Protein 9G12 (pdb70)

InterPro domains:
  IPR007712 Toxin-antitoxin system, RelE/ParE toxin family [PF05016] (9-88)
  IPR035093 Toxin-antitoxin system, RelE/ParE toxin domain superfamily [G3DSA:3.30.2310.20] (1-90)
  IPR035093 Toxin-antitoxin system, RelE/ParE toxin domain superfamily [SSF143011] (7-86)

Structure (mmCIF, N/CA/C/O backbone):
data_9G12
#
_entry.id   9G12
#
_cell.length_a   88.989
_cell.length_b   98.541
_cell.length_c   97.345
_cell.angle_alpha   90.000
_cell.angle_beta   90.000
_cell.angle_gamma   90.000
#
_symmetry.space_group_name_H-M   'I 21 21 21'
#
loop_
_entity.id
_entity.type
_entity.pdbx_description
1 polymer 'Toxin RelE'
2 polymer 'Antitoxin RelB'
3 non-polymer 'CHLORIDE ION'
4 water water
#
loop_
_atom_site.group_PDB
_atom_site.id
_atom_site.type_symbol
_atom_site.label_atom_id
_atom_site.label_alt_id
_atom_site.label_comp_id
_atom_site.label_asym_id
_atom_site.label_entity_id
_atom_site.label_seq_id
_atom_site.pdbx_PDB_ins_code
_atom_site.Cartn_x
_atom_site.Cartn_y
_atom_site.Cartn_z
_atom_site.occupancy
_atom_site.B_iso_or_equiv
_atom_site.auth_seq_id
_atom_site.auth_comp_id
_atom_site.auth_asym_id
_atom_site.auth_atom_id
_atom_site.pdbx_PDB_model_num
ATOM 1 N N . SER A 1 2 ? -28.24600 16.03100 -39.28100 1.000 123.90000 2 SER A N 1
ATOM 2 C CA . SER A 1 2 ? -29.29800 15.02400 -39.21500 1.000 118.80000 2 SER A CA 1
ATOM 3 C C . SER A 1 2 ? -29.94300 14.81900 -40.58200 1.000 127.76000 2 SER A C 1
ATOM 4 O O . SER A 1 2 ? -30.58300 15.72700 -41.11600 1.000 136.24000 2 SER A O 1
ATOM 7 N N . ASP A 1 3 ? -29.76000 13.62400 -41.14300 1.000 130.79000 3 ASP A N 1
ATOM 8 C CA . ASP A 1 3 ? -30.42600 13.20700 -42.37200 1.000 124.33000 3 ASP A CA 1
ATOM 9 C C . ASP A 1 3 ? -30.49500 11.68500 -42.38700 1.000 115.55409 3 ASP A C 1
ATOM 10 O O . ASP A 1 3 ? -29.67100 11.01500 -41.75700 1.000 112.17845 3 ASP A O 1
ATOM 15 N N . ASP A 1 4 ? -31.51600 11.15800 -43.08400 1.000 106.59018 4 ASP A N 1
ATOM 16 C CA . ASP A 1 4 ? -31.63900 9.74200 -43.45500 1.000 106.07227 4 ASP A CA 1
ATOM 17 C C . ASP A 1 4 ? -31.99300 8.80900 -42.29200 1.000 103.15148 4 ASP A C 1
ATOM 18 O O . ASP A 1 4 ? -32.96600 8.04700 -42.36400 1.000 94.43375 4 ASP A O 1
ATOM 23 N N . HIS A 1 5 ? -31.17200 8.81800 -41.24600 1.000 104.71429 5 HIS A N 1
ATOM 24 C CA . HIS A 1 5 ? -31.54400 8.33300 -39.91800 1.000 99.12701 5 HIS A CA 1
ATOM 25 C C . HIS A 1 5 ? -31.25400 9.48400 -38.96600 1.000 99.76521 5 HIS A C 1
ATOM 26 O O . HIS A 1 5 ? -30.23200 9.47600 -38.26900 1.000 95.91289 5 HIS A O 1
ATOM 33 N N . PRO A 1 6 ? -32.11700 10.50100 -38.92700 1.000 104.77936 6 PRO A N 1
ATOM 34 C CA . PRO A 1 6 ? -31.80400 11.69000 -38.12500 1.000 102.61550 6 PRO A CA 1
ATOM 35 C C . PRO A 1 6 ? -31.85600 11.37900 -36.64200 1.000 95.53798 6 PRO A C 1
ATOM 36 O O . PRO A 1 6 ? -32.73100 10.64700 -36.16900 1.000 92.70887 6 PRO A O 1
ATOM 40 N N . TYR A 1 7 ? -30.91100 11.95100 -35.90500 1.000 95.35781 7 TYR A N 1
ATOM 41 C CA . TYR A 1 7 ? -30.87200 11.74100 -34.46800 1.000 85.79325 7 TYR A CA 1
ATOM 42 C C . TYR A 1 7 ? -31.79800 12.72400 -33.76700 1.000 83.86177 7 TYR A C 1
ATOM 43 O O . TYR A 1 7 ? -32.17800 13.76600 -34.30800 1.000 86.15341 7 TYR A O 1
ATOM 52 N N . HIS A 1 8 ? -32.18400 12.36400 -32.55500 1.000 77.43844 8 HIS A N 1
ATOM 53 C CA . HIS A 1 8 ? -32.98500 13.23500 -31.72200 1.000 75.25456 8 HIS A CA 1
ATOM 54 C C . HIS A 1 8 ? -32.38600 13.25700 -30.32800 1.000 73.92524 8 HIS A C 1
ATOM 55 O O . HIS A 1 8 ? -31.59200 12.38700 -29.95500 1.000 76.09438 8 HIS A O 1
ATOM 62 N N . VAL A 1 9 ? -32.78200 14.27700 -29.57400 1.000 68.83234 9 VAL A N 1
ATOM 63 C CA . VAL A 1 9 ? -32.34900 14.47700 -28.19900 1.000 65.52577 9 VAL A CA 1
ATOM 64 C C . VAL A 1 9 ? -33.20600 13.61000 -27.29300 1.000 68.67030 9 VAL A C 1
ATOM 65 O O . VAL A 1 9 ? -34.40200 13.41500 -27.53700 1.000 69.48660 9 VAL A O 1
ATOM 69 N N . ALA A 1 10 ? -32.59800 13.08600 -26.24000 1.000 65.63574 10 ALA A N 1
ATOM 70 C CA . ALA A 1 10 ? -33.34900 12.42900 -25.18400 1.000 67.01611 10 ALA A CA 1
ATOM 71 C C . ALA A 1 10 ? -32.73100 12.88200 -23.87600 1.000 59.92154 10 ALA A C 1
ATOM 72 O O . ALA A 1 10 ? -31.55000 12.62600 -23.62600 1.000 65.80185 10 ALA A O 1
ATOM 74 N N . ILE A 1 11 ? -33.50800 13.58900 -23.07200 1.000 58.66248 11 ILE A N 1
ATOM 75 C CA . ILE A 1 11 ? -33.00800 14.26400 -21.88600 1.000 62.54626 11 ILE A CA 1
ATOM 76 C C . ILE A 1 11 ? -33.41700 13.44500 -20.67100 1.000 58.73925 11 ILE A C 1
ATOM 77 O O . ILE A 1 11 ? -34.60700 13.35100 -20.35800 1.000 59.20221 11 ILE A O 1
ATOM 82 N N . THR A 1 12 ? -32.44700 12.87300 -19.96300 1.000 59.83061 12 THR A N 1
ATOM 83 C CA . THR A 1 12 ? -32.77800 12.12400 -18.75600 1.000 61.72997 12 THR A CA 1
ATOM 84 C C . THR A 1 12 ? -33.45000 13.03400 -17.72800 1.000 61.34048 12 THR A C 1
ATOM 85 O O . THR A 1 12 ? -33.29600 14.25900 -17.73800 1.000 60.33728 12 THR A O 1
ATOM 89 N N . ALA A 1 13 ? -34.21900 12.40900 -16.83900 1.000 62.35996 13 ALA A N 1
ATOM 90 C CA . ALA A 1 13 ? -34.70600 13.10500 -15.65300 1.000 57.10353 13 ALA A CA 1
ATOM 91 C C . ALA A 1 13 ? -33.58100 13.84500 -14.95000 1.000 63.72640 13 ALA A C 1
ATOM 92 O O . ALA A 1 13 ? -33.75600 14.98700 -14.49600 1.000 62.22096 13 ALA A O 1
ATOM 94 N N . THR A 1 14 ? -32.42100 13.19300 -14.83300 1.000 62.37738 14 THR A N 1
ATOM 95 C CA . THR A 1 14 ? -31.28500 13.77200 -14.13000 1.000 59.03955 14 THR A CA 1
ATOM 96 C C . THR A 1 14 ? -30.88400 15.11600 -14.72900 1.000 57.93114 14 THR A C 1
ATOM 97 O O . THR A 1 14 ? -30.69900 16.10500 -14.00600 1.000 61.39028 14 THR A O 1
ATOM 101 N N . ALA A 1 15 ? -30.74600 15.16300 -16.06100 1.000 57.65400 15 ALA A N 1
ATOM 102 C CA . ALA A 1 15 ? -30.31600 16.38200 -16.73900 1.000 61.71715 15 ALA A CA 1
ATOM 103 C C . ALA A 1 15 ? -31.39300 17.46600 -16.70900 1.000 59.71823 15 ALA A C 1
ATOM 104 O O . ALA A 1 15 ? -31.06700 18.65300 -16.63600 1.000 62.68302 15 ALA A O 1
ATOM 106 N N . ALA A 1 16 ? -32.67600 17.09800 -16.76300 1.000 63.40685 16 ALA A N 1
ATOM 107 C CA . ALA A 1 16 ? -33.71300 18.11200 -16.56700 1.000 62.47195 16 ALA A CA 1
ATOM 108 C C . ALA A 1 16 ? -33.62000 18.70300 -15.17100 1.000 63.71950 16 ALA A C 1
ATOM 109 O O . ALA A 1 16 ? -33.71500 19.92500 -14.99300 1.000 66.35694 16 ALA A O 1
ATOM 111 N N . ARG A 1 17 ? -33.43700 17.84600 -14.16300 1.000 61.59761 17 ARG A N 1
ATOM 112 C CA . ARG A 1 17 ? -33.21700 18.35600 -12.82000 1.000 62.76973 17 ARG A CA 1
ATOM 113 C C . ARG A 1 17 ? -32.00000 19.27400 -12.79400 1.000 64.24275 17 ARG A C 1
ATOM 114 O O . ARG A 1 17 ? -32.04200 20.35100 -12.19200 1.000 65.03231 17 ARG A O 1
ATOM 122 N N . ASP A 1 18 ? -30.92900 18.91200 -13.50700 1.000 60.38152 18 ASP A N 1
ATOM 123 C CA . ASP A 1 18 ? -29.78200 19.81800 -13.57500 1.000 63.05287 18 ASP A CA 1
ATOM 124 C C . ASP A 1 18 ? -30.19500 21.16100 -14.15900 1.000 66.40178 18 ASP A C 1
ATOM 125 O O . ASP A 1 18 ? -29.93200 22.21100 -13.56700 1.000 68.42627 18 ASP A O 1
ATOM 130 N N . LEU A 1 19 ? -30.86600 21.13700 -15.31800 1.000 59.82854 19 LEU A N 1
ATOM 131 C CA . LEU A 1 19 ? -31.28700 22.36600 -15.98000 1.000 69.46259 19 LEU A CA 1
ATOM 132 C C . LEU A 1 19 ? -32.11400 23.23600 -15.04700 1.000 72.65083 19 LEU A C 1
ATOM 133 O O . LEU A 1 19 ? -31.97500 24.46800 -15.03900 1.000 70.39991 19 LEU A O 1
ATOM 138 N N . GLN A 1 20 ? -32.97900 22.60200 -14.25200 1.000 64.81175 20 GLN A N 1
ATOM 139 C CA . GLN A 1 20 ? -33.81000 23.31400 -13.28600 1.000 64.93052 20 GLN A CA 1
ATOM 140 C C . GLN A 1 20 ? -32.96500 23.92100 -12.17700 1.000 72.09143 20 GLN A C 1
ATOM 141 O O . GLN A 1 20 ? -33.28800 24.98900 -11.65900 1.000 70.22137 20 GLN A O 1
ATOM 147 N N . ARG A 1 21 ? -31.86700 23.26800 -11.82400 1.000 70.98184 21 ARG A N 1
ATOM 148 C CA . ARG A 1 21 ? -31.01800 23.73900 -10.74600 1.000 70.12923 21 ARG A CA 1
ATOM 149 C C . ARG A 1 21 ? -30.12600 24.90100 -11.17400 1.000 76.24191 21 ARG A C 1
ATOM 150 O O . ARG A 1 21 ? -29.62800 25.62900 -10.30900 1.000 79.23070 21 ARG A O 1
ATOM 158 N N . LEU A 1 22 ? -29.94200 25.11200 -12.48200 1.000 74.26477 22 LEU A N 1
ATOM 159 C CA . LEU A 1 22 ? -29.08900 26.18300 -12.98900 1.000 78.64674 22 LEU A CA 1
ATOM 160 C C . LEU A 1 22 ? -29.81500 27.53400 -13.00900 1.000 79.96534 22 LEU A C 1
ATOM 161 O O . LEU A 1 22 ? -31.04900 27.59500 -12.97500 1.000 81.16665 22 LEU A O 1
ATOM 166 N N . PRO A 1 23 ? -29.07100 28.63900 -13.07700 1.000 73.75332 23 PRO A N 1
ATOM 167 C CA . PRO A 1 23 ? -29.72200 29.92500 -13.32300 1.000 75.02423 23 PRO A CA 1
ATOM 168 C C . PRO A 1 23 ? -30.38100 29.88600 -14.68400 1.000 78.77632 23 PRO A C 1
ATOM 169 O O . PRO A 1 23 ? -29.82200 29.34000 -15.63400 1.000 84.72344 23 PRO A O 1
ATOM 173 N N . GLU A 1 24 ? -31.58300 30.46100 -14.76700 1.000 81.24297 24 GLU A N 1
ATOM 174 C CA . GLU A 1 24 ? -32.37600 30.38600 -15.99200 1.000 85.41668 24 GLU A CA 1
ATOM 175 C C . GLU A 1 24 ? -31.54900 30.75100 -17.22000 1.000 89.49549 24 GLU A C 1
ATOM 176 O O . GLU A 1 24 ? -31.66400 30.10400 -18.27100 1.000 86.63765 24 GLU A O 1
ATOM 182 N N . LYS A 1 25 ? -30.68400 31.76100 -17.09400 1.000 88.35387 25 LYS A N 1
ATOM 183 C CA . LYS A 1 25 ? -29.84100 32.18300 -18.21100 1.000 88.07658 25 LYS A CA 1
ATOM 184 C C . LYS A 1 25 ? -28.98600 31.03100 -18.72400 1.000 85.87404 25 LYS A C 1
ATOM 185 O O . LYS A 1 25 ? -29.05900 30.65300 -19.90200 1.000 85.63573 25 LYS A O 1
ATOM 191 N N . ILE A 1 26 ? -28.15400 30.46900 -17.84400 1.000 82.18271 26 ILE A N 1
ATOM 192 C CA . ILE A 1 26 ? -27.27900 29.36200 -18.22900 1.000 85.51245 26 ILE A CA 1
ATOM 193 C C . ILE A 1 26 ? -28.08200 28.19900 -18.81100 1.000 79.58626 26 ILE A C 1
ATOM 194 O O . ILE A 1 26 ? -27.68700 27.58600 -19.81500 1.000 72.93834 26 ILE A O 1
ATOM 199 N N . ALA A 1 27 ? -29.22100 27.88200 -18.19900 1.000 74.02664 27 ALA A N 1
ATOM 200 C CA . ALA A 1 27 ? -30.03700 26.78000 -18.68900 1.000 77.98976 27 ALA A CA 1
ATOM 201 C C . ALA A 1 27 ? -30.48400 27.02000 -20.12800 1.000 79.33556 27 ALA A C 1
ATOM 202 O O . ALA A 1 27 ? -30.48500 26.09800 -20.95500 1.000 79.81327 27 ALA A O 1
ATOM 204 N N . ALA A 1 28 ? -30.84600 28.25500 -20.45100 1.000 81.17346 28 ALA A N 1
ATOM 205 C CA . ALA A 1 28 ? -31.37400 28.54600 -21.78100 1.000 83.93218 28 ALA A CA 1
ATOM 206 C C . ALA A 1 28 ? -30.33100 28.27400 -22.85700 1.000 79.49365 28 ALA A C 1
ATOM 207 O O . ALA A 1 28 ? -30.60400 27.56000 -23.83400 1.000 78.66616 28 ALA A O 1
ATOM 209 N N . ALA A 1 29 ? -29.12200 28.82300 -22.68400 1.000 79.80278 29 ALA A N 1
ATOM 210 C CA . ALA A 1 29 ? -28.06200 28.62200 -23.67500 1.000 82.26385 29 ALA A CA 1
ATOM 211 C C . ALA A 1 29 ? -27.71100 27.14700 -23.83600 1.000 81.15240 29 ALA A C 1
ATOM 212 O O . ALA A 1 29 ? -27.49300 26.66800 -24.95800 1.000 81.02593 29 ALA A O 1
ATOM 214 N N . CYS A 1 30 ? -27.61300 26.42000 -22.72400 1.000 81.48393 30 CYS A N 1
ATOM 215 C CA . CYS A 1 30 ? -27.36100 24.98700 -22.80800 1.000 74.29738 30 CYS A CA 1
ATOM 216 C C . CYS A 1 30 ? -28.40700 24.30900 -23.68800 1.000 67.32690 30 CYS A C 1
ATOM 217 O O . CYS A 1 30 ? -28.06200 23.62800 -24.65800 1.000 66.79527 30 CYS A O 1
ATOM 220 N N . VAL A 1 31 ? -29.69600 24.54100 -23.40500 1.000 74.66307 31 VAL A N 1
ATOM 221 C CA . VAL A 1 31 ? -30.75900 23.95800 -24.22900 1.000 74.32135 31 VAL A CA 1
ATOM 222 C C . VAL A 1 31 ? -30.59500 24.35900 -25.69400 1.000 74.53356 31 VAL A C 1
ATOM 223 O O . VAL A 1 31 ? -30.75700 23.53100 -26.59900 1.000 75.82611 31 VAL A O 1
ATOM 227 N N . GLU A 1 32 ? -30.28700 25.63300 -25.95700 1.000 77.10548 32 GLU A N 1
ATOM 228 C CA . GLU A 1 32 ? -30.03600 26.04200 -27.33700 1.000 80.92666 32 GLU A CA 1
ATOM 229 C C . GLU A 1 32 ? -28.87300 25.26300 -27.92800 1.000 72.33242 32 GLU A C 1
ATOM 230 O O . GLU A 1 32 ? -28.94600 24.78000 -29.06500 1.000 76.78567 32 GLU A O 1
ATOM 236 N N . PHE A 1 33 ? -27.79000 25.13000 -27.16300 1.000 67.94178 33 PHE A N 1
ATOM 237 C CA . PHE A 1 33 ? -26.64400 24.38000 -27.64300 1.000 69.03801 33 PHE A CA 1
ATOM 238 C C . PHE A 1 33 ? -27.00100 22.91900 -27.87600 1.000 76.72980 33 PHE A C 1
ATOM 239 O O . PHE A 1 33 ? -26.58900 22.32100 -28.87800 1.000 74.97814 33 PHE A O 1
ATOM 247 N N . VAL A 1 34 ? -27.77600 22.32900 -26.96900 1.000 73.44326 34 VAL A N 1
ATOM 248 C CA . VAL A 1 34 ? -27.98200 20.88700 -27.01900 1.000 72.53519 34 VAL A CA 1
ATOM 249 C C . VAL A 1 34 ? -28.79700 20.50200 -28.24500 1.000 73.87339 34 VAL A C 1
ATOM 250 O O . VAL A 1 34 ? -28.46500 19.53700 -28.93800 1.000 70.72434 34 VAL A O 1
ATOM 254 N N . PHE A 1 35 ? -29.85600 21.26400 -28.54900 1.000 79.03865 35 PHE A N 1
ATOM 255 C CA . PHE A 1 35 ? -30.76100 20.93800 -29.65000 1.000 78.02527 35 PHE A CA 1
ATOM 256 C C . PHE A 1 35 ? -30.27700 21.41600 -31.01500 1.000 80.91588 35 PHE A C 1
ATOM 257 O O . PHE A 1 35 ? -30.84100 21.00100 -32.03200 1.000 83.03045 35 PHE A O 1
ATOM 265 N N . GLY A 1 36 ? -29.28300 22.29400 -31.07800 1.000 80.18927 36 GLY A N 1
ATOM 266 C CA . GLY A 1 36 ? -28.83100 22.78600 -32.35400 1.000 78.95994 36 GLY A CA 1
ATOM 267 C C . GLY A 1 36 ? -27.46200 22.25600 -32.69700 1.000 76.52737 36 GLY A C 1
ATOM 268 O O . GLY A 1 36 ? -27.30300 21.20200 -33.32200 1.000 84.69987 36 GLY A O 1
ATOM 269 N N . PRO A 1 37 ? -26.43900 23.00400 -32.29900 1.000 73.32471 37 PRO A N 1
ATOM 270 C CA . PRO A 1 37 ? -25.05800 22.54000 -32.50900 1.000 73.85170 37 PRO A CA 1
ATOM 271 C C . PRO A 1 37 ? -24.81200 21.09000 -32.09200 1.000 79.89914 37 PRO A C 1
ATOM 272 O O . PRO A 1 37 ? -24.30700 20.28700 -32.89000 1.000 80.69133 37 PRO A O 1
ATOM 276 N N . LEU A 1 38 ? -25.16700 20.73100 -30.85700 1.000 77.84919 38 LEU A N 1
ATOM 277 C CA . LEU A 1 38 ? -24.84200 19.40000 -30.35200 1.000 75.91236 38 LEU A CA 1
ATOM 278 C C . LEU A 1 38 ? -25.57900 18.31400 -31.12700 1.000 74.90513 38 LEU A C 1
ATOM 279 O O . LEU A 1 38 ? -24.96900 17.32400 -31.54600 1.000 70.95550 38 LEU A O 1
ATOM 284 N N . LEU A 1 39 ? -26.89000 18.47700 -31.33700 1.000 77.93396 39 LEU A N 1
ATOM 285 C CA . LEU A 1 39 ? -27.63000 17.44000 -32.05300 1.000 79.72884 39 LEU A CA 1
ATOM 286 C C . LEU A 1 39 ? -27.09900 17.23400 -33.46000 1.000 78.95019 39 LEU A C 1
ATOM 287 O O . LEU A 1 39 ? -27.24000 16.13800 -34.00700 1.000 83.86585 39 LEU A O 1
ATOM 292 N N . ASN A 1 40 ? -26.46100 18.24800 -34.04100 1.000 81.98545 40 ASN A N 1
ATOM 293 C CA . ASN A 1 40 ? -26.02700 18.17800 -35.43200 1.000 85.14991 40 ASN A CA 1
ATOM 294 C C . ASN A 1 40 ? -24.61700 17.64400 -35.60600 1.000 85.62633 40 ASN A C 1
ATOM 295 O O . ASN A 1 40 ? -24.31200 17.06200 -36.65400 1.000 93.06364 40 ASN A O 1
ATOM 300 N N . ASN A 1 41 ? -23.74100 17.84100 -34.62600 1.000 87.03201 41 ASN A N 1
ATOM 301 C CA . ASN A 1 41 ? -22.37800 17.30700 -34.68000 1.000 85.19669 41 ASN A CA 1
ATOM 302 C C . ASN A 1 41 ? -21.99600 16.75700 -33.31500 1.000 83.19307 41 ASN A C 1
ATOM 303 O O . ASN A 1 41 ? -21.03000 17.21400 -32.69400 1.000 84.34548 41 ASN A O 1
ATOM 308 N N . PRO A 1 42 ? -22.73000 15.75400 -32.81800 1.000 76.92887 42 PRO A N 1
ATOM 309 C CA . PRO A 1 42 ? -22.39800 15.22500 -31.48900 1.000 73.61381 42 PRO A CA 1
ATOM 310 C C . PRO A 1 42 ? -20.99200 14.65400 -31.40900 1.000 74.10291 42 PRO A C 1
ATOM 311 O O . PRO A 1 42 ? -20.37800 14.69400 -30.32900 1.000 75.91104 42 PRO A O 1
ATOM 315 N N . HIS A 1 43 ? -20.45100 14.12900 -32.51600 1.000 73.48648 43 HIS A N 1
ATOM 316 C CA . HIS A 1 43 ? -19.10000 13.57600 -32.46600 1.000 73.82792 43 HIS A CA 1
ATOM 317 C C . HIS A 1 43 ? -18.03100 14.65900 -32.48300 1.000 81.36129 43 HIS A C 1
ATOM 318 O O . HIS A 1 43 ? -16.95200 14.47000 -31.90900 1.000 81.01214 43 HIS A O 1
ATOM 325 N N . ARG A 1 44 ? -18.30700 15.79200 -33.12500 1.000 82.92971 44 ARG A N 1
ATOM 326 C CA . ARG A 1 44 ? -17.29300 16.81700 -33.31600 1.000 84.67882 44 ARG A CA 1
ATOM 327 C C . ARG A 1 44 ? -17.26600 17.82100 -32.18100 1.000 81.62387 44 ARG A C 1
ATOM 328 O O . ARG A 1 44 ? -16.18800 18.23100 -31.74500 1.000 82.13323 44 ARG A O 1
ATOM 336 N N . LEU A 1 45 ? -18.43200 18.22800 -31.70000 1.000 81.36889 45 LEU A N 1
ATOM 337 C CA . LEU A 1 45 ? -18.52500 19.24100 -30.66000 1.000 79.96083 45 LEU A CA 1
ATOM 338 C C . LEU A 1 45 ? -18.28800 18.68400 -29.26700 1.000 80.88491 45 LEU A C 1
ATOM 339 O O . LEU A 1 45 ? -18.51800 19.39000 -28.28600 1.000 80.08295 45 LEU A O 1
ATOM 344 N N . GLY A 1 46 ? -17.84600 17.44200 -29.13900 1.000 74.13349 46 GLY A N 1
ATOM 345 C CA . GLY A 1 46 ? -17.51600 16.94800 -27.82300 1.000 71.91191 46 GLY A CA 1
ATOM 346 C C . GLY A 1 46 ? -16.37000 15.97300 -27.92700 1.000 72.66883 46 GLY A C 1
ATOM 347 O O . GLY A 1 46 ? -15.93800 15.60200 -29.01900 1.000 79.87291 46 GLY A O 1
ATOM 348 N N . LYS A 1 47 ? -15.88600 15.55900 -26.76200 1.000 69.96170 47 LYS A N 1
ATOM 349 C CA . LYS A 1 47 ? -14.77500 14.64700 -26.67600 1.000 68.73300 47 LYS A CA 1
ATOM 350 C C . LYS A 1 47 ? -15.18800 13.40400 -25.91600 1.000 70.02152 47 LYS A C 1
ATOM 351 O O . LYS A 1 47 ? -15.88600 13.49800 -24.90100 1.000 65.86551 47 LYS A O 1
ATOM 357 N N . PRO A 1 48 ? -14.78000 12.23100 -26.38400 1.000 71.73482 48 PRO A N 1
ATOM 358 C CA . PRO A 1 48 ? -15.12000 11.00100 -25.67600 1.000 69.72041 48 PRO A CA 1
ATOM 359 C C . PRO A 1 48 ? -14.37400 10.93600 -24.36200 1.000 71.62414 48 PRO A C 1
ATOM 360 O O . PRO A 1 48 ? -13.25300 11.43500 -24.23700 1.000 71.39033 48 PRO A O 1
ATOM 364 N N . LEU A 1 49 ? -15.01900 10.32600 -23.37300 1.000 68.86976 49 LEU A N 1
ATOM 365 C CA . LEU A 1 49 ? -14.47400 10.22200 -22.03100 1.000 65.98542 49 LEU A CA 1
ATOM 366 C C . LEU A 1 49 ? -13.84600 8.84900 -21.83400 1.000 71.70019 49 LEU A C 1
ATOM 367 O O . LEU A 1 49 ? -14.08000 7.91500 -22.59900 1.000 76.12063 49 LEU A O 1
ATOM 372 N N . ARG A 1 50 ? -13.05500 8.73200 -20.77100 1.000 70.39665 50 ARG A N 1
ATOM 373 C CA . ARG A 1 50 ? -12.15300 7.60800 -20.57100 1.000 74.47789 50 ARG A CA 1
ATOM 374 C C . ARG A 1 50 ? -12.40700 7.00100 -19.20800 1.000 77.28988 50 ARG A C 1
ATOM 375 O O . ARG A 1 50 ? -13.21100 7.51200 -18.42400 1.000 77.33293 50 ARG A O 1
ATOM 383 N N . ASN A 1 51 ? -11.71700 5.90100 -18.93300 1.000 75.66049 51 ASN A N 1
ATOM 384 C CA . ASN A 1 51 ? -11.76300 5.27600 -17.61000 1.000 75.91671 51 ASN A CA 1
ATOM 385 C C . ASN A 1 51 ? -13.22100 4.87600 -17.34600 1.000 78.46318 51 ASN A C 1
ATOM 386 O O . ASN A 1 51 ? -13.89000 4.37300 -18.25900 1.000 79.79938 51 ASN A O 1
ATOM 391 N N . ASP A 1 52 ? -13.75400 5.09500 -16.13700 1.000 84.08703 52 ASP A N 1
ATOM 392 C CA . ASP A 1 52 ? -15.12600 4.70300 -15.81400 1.000 83.64621 52 ASP A CA 1
ATOM 393 C C . ASP A 1 52 ? -16.15400 5.29300 -16.77000 1.000 80.82868 52 ASP A C 1
ATOM 394 O O . ASP A 1 52 ? -17.27600 4.77600 -16.85900 1.000 82.72476 52 ASP A O 1
ATOM 399 N N . LEU A 1 53 ? -15.79700 6.35800 -17.48600 1.000 75.88227 53 LEU A N 1
ATOM 400 C CA . LEU A 1 53 ? -16.73000 7.13500 -18.28500 1.000 74.94956 53 LEU A CA 1
ATOM 401 C C . LEU A 1 53 ? -16.65700 6.82100 -19.77700 1.000 71.49914 53 LEU A C 1
ATOM 402 O O . LEU A 1 53 ? -17.22500 7.56600 -20.58400 1.000 70.40638 53 LEU A O 1
ATOM 407 N N . GLU A 1 54 ? -15.96300 5.76300 -20.16700 1.000 69.12608 54 GLU A N 1
ATOM 408 C CA . GLU A 1 54 ? -15.93700 5.40300 -21.57600 1.000 75.98831 54 GLU A CA 1
ATOM 409 C C . GLU A 1 54 ? -17.33500 5.02700 -22.04700 1.000 72.40815 54 GLU A C 1
ATOM 410 O O . GLU A 1 54 ? -18.13900 4.46000 -21.30100 1.000 73.14006 54 GLU A O 1
ATOM 416 N N . GLY A 1 55 ? -17.62300 5.35000 -23.29400 1.000 69.42138 55 GLY A N 1
ATOM 417 C CA . GLY A 1 55 ? -18.96500 5.30600 -23.81600 1.000 69.00295 55 GLY A CA 1
ATOM 418 C C . GLY A 1 55 ? -19.63800 6.66000 -23.84400 1.000 74.83972 55 GLY A C 1
ATOM 419 O O . GLY A 1 55 ? -20.61500 6.84300 -24.58700 1.000 78.20835 55 GLY A O 1
ATOM 420 N N . LEU A 1 56 ? -19.12000 7.61800 -23.08200 1.000 67.71968 56 LEU A N 1
ATOM 421 C CA . LEU A 1 56 ? -19.73600 8.92200 -22.94000 1.000 70.33104 56 LEU A CA 1
ATOM 422 C C . LEU A 1 56 ? -18.90200 9.98100 -23.63700 1.000 64.40627 56 LEU A C 1
ATOM 423 O O . LEU A 1 56 ? -17.72800 9.77000 -23.94400 1.000 68.25919 56 LEU A O 1
ATOM 428 N N . HIS A 1 57 ? -19.51900 11.13700 -23.85800 1.000 64.54100 57 HIS A N 1
ATOM 429 C CA . HIS A 1 57 ? -18.83600 12.30600 -24.39300 1.000 70.13199 57 HIS A CA 1
ATOM 430 C C . HIS A 1 57 ? -19.08600 13.48400 -23.46600 1.000 68.00141 57 HIS A C 1
ATOM 431 O O . HIS A 1 57 ? -19.94100 13.43700 -22.58600 1.000 69.24935 57 HIS A O 1
ATOM 438 N N . SER A 1 58 ? -18.35200 14.56100 -23.69100 1.000 65.00826 58 SER A N 1
ATOM 439 C CA . SER A 1 58 ? -18.59100 15.80300 -22.97500 1.000 65.57800 58 SER A CA 1
ATOM 440 C C . SER A 1 58 ? -18.31600 16.96900 -23.90200 1.000 68.17663 58 SER A C 1
ATOM 441 O O . SER A 1 58 ? -17.29100 16.99000 -24.58700 1.000 70.85433 58 SER A O 1
ATOM 444 N N . ALA A 1 59 ? -19.22500 17.93300 -23.92200 1.000 70.43924 59 ALA A N 1
ATOM 445 C CA . ALA A 1 59 ? -19.06400 19.15000 -24.69700 1.000 68.29026 59 ALA A CA 1
ATOM 446 C C . ALA A 1 59 ? -19.05200 20.34100 -23.75100 1.000 70.01721 59 ALA A C 1
ATOM 447 O O . ALA A 1 59 ? -19.81900 20.38300 -22.78600 1.000 76.62160 59 ALA A O 1
ATOM 449 N N . ARG A 1 60 ? -18.17000 21.29700 -24.02000 1.000 73.03539 60 ARG A N 1
ATOM 450 C CA . ARG A 1 60 ? -17.89700 22.42100 -23.13300 1.000 73.30318 60 ARG A CA 1
ATOM 451 C C . ARG A 1 60 ? -18.35100 23.70200 -23.79400 1.000 75.47675 60 ARG A C 1
ATOM 452 O O . ARG A 1 60 ? -18.07600 23.92400 -24.97400 1.000 79.18798 60 ARG A O 1
ATOM 460 N N . ARG A 1 61 ? -19.02800 24.54900 -23.03400 1.000 77.47126 61 ARG A N 1
ATOM 461 C CA . ARG A 1 61 ? -19.43000 25.82800 -23.58300 1.000 74.04058 61 ARG A CA 1
ATOM 462 C C . ARG A 1 61 ? -19.88800 26.75400 -22.47300 1.000 77.96040 61 ARG A C 1
ATOM 463 O O . ARG A 1 61 ? -20.67900 26.34600 -21.61500 1.000 76.27882 61 ARG A O 1
ATOM 471 N N . GLY A 1 62 ? -19.41100 28.00000 -22.49000 1.000 73.93023 62 GLY A N 1
ATOM 472 C CA . GLY A 1 62 ? -19.84500 28.95500 -21.48400 1.000 65.47064 62 GLY A CA 1
ATOM 473 C C . GLY A 1 62 ? -19.59200 28.41400 -20.08900 1.000 70.75839 62 GLY A C 1
ATOM 474 O O . GLY A 1 62 ? -18.52200 27.87700 -19.80100 1.000 77.45970 62 GLY A O 1
ATOM 475 N N . ASP A 1 63 ? -20.59400 28.52100 -19.21200 1.000 70.37635 63 ASP A N 1
ATOM 476 C CA . ASP A 1 63 ? -20.48300 28.04800 -17.84000 1.000 80.55747 63 ASP A CA 1
ATOM 477 C C . ASP A 1 63 ? -20.97900 26.61800 -17.65100 1.000 81.74733 63 ASP A C 1
ATOM 478 O O . ASP A 1 63 ? -21.23300 26.21600 -16.50700 1.000 85.48720 63 ASP A O 1
ATOM 483 N N . TYR A 1 64 ? -21.12100 25.83300 -18.72100 1.000 68.54568 64 TYR A N 1
ATOM 484 C CA . TYR A 1 64 ? -21.73700 24.52300 -18.56900 1.000 74.08835 64 TYR A CA 1
ATOM 485 C C . TYR A 1 64 ? -20.97500 23.44100 -19.32200 1.000 73.14372 64 TYR A C 1
ATOM 486 O O . TYR A 1 64 ? -20.25900 23.69500 -20.29500 1.000 69.01793 64 TYR A O 1
ATOM 495 N N . ARG A 1 65 ? -21.18100 22.21300 -18.85100 1.000 70.60185 65 ARG A N 1
ATOM 496 C CA . ARG A 1 65 ? -20.61300 21.00200 -19.42600 1.000 69.33992 65 ARG A CA 1
ATOM 497 C C . ARG A 1 65 ? -21.75700 20.01500 -19.61300 1.000 68.80640 65 ARG A C 1
ATOM 498 O O . ARG A 1 65 ? -22.47000 19.70200 -18.65300 1.000 65.62273 65 ARG A O 1
ATOM 506 N N . VAL A 1 66 ? -21.93700 19.53600 -20.83900 1.000 70.04406 66 VAL A N 1
ATOM 507 C CA . VAL A 1 66 ? -22.95200 18.53900 -21.16000 1.000 65.85749 66 VAL A CA 1
ATOM 508 C C . VAL A 1 66 ? -22.27400 17.18100 -21.29400 1.000 62.94423 66 VAL A C 1
ATOM 509 O O . VAL A 1 66 ? -21.41700 16.99000 -22.16800 1.000 66.34052 66 VAL A O 1
ATOM 513 N N . VAL A 1 67 ? -22.66600 16.22400 -20.45200 1.000 66.97155 67 VAL A N 1
ATOM 514 C CA . VAL A 1 67 ? -22.17300 14.84800 -20.52100 1.000 58.61454 67 VAL A CA 1
ATOM 515 C C . VAL A 1 67 ? -23.25300 14.00900 -21.18800 1.000 63.65802 67 VAL A C 1
ATOM 516 O O . VAL A 1 67 ? -24.38700 13.93900 -20.69200 1.000 64.18009 67 VAL A O 1
ATOM 520 N N . TYR A 1 68 ? -22.92100 13.38300 -22.31900 1.000 62.28564 68 TYR A N 1
ATOM 521 C CA . TYR A 1 68 ? -23.93300 12.71300 -23.11700 1.000 60.56640 68 TYR A CA 1
ATOM 522 C C . TYR A 1 68 ? -23.40500 11.40900 -23.69800 1.000 65.80188 68 TYR A C 1
ATOM 523 O O . TYR A 1 68 ? -22.20100 11.12800 -23.67700 1.000 66.40014 68 TYR A O 1
ATOM 532 N N . ALA A 1 69 ? -24.33700 10.59000 -24.19400 1.000 59.56686 69 ALA A N 1
ATOM 533 C CA . ALA A 1 69 ? -24.03100 9.35700 -24.91000 1.000 62.09516 69 ALA A CA 1
ATOM 534 C C . ALA A 1 69 ? -24.63100 9.43700 -26.30500 1.000 66.44468 69 ALA A C 1
ATOM 535 O O . ALA A 1 69 ? -25.77300 9.88600 -26.47600 1.000 62.62759 69 ALA A O 1
ATOM 537 N N . ILE A 1 70 ? -23.86300 9.00900 -27.30100 1.000 68.49199 70 ILE A N 1
ATOM 538 C CA . ILE A 1 70 ? -24.33900 8.93500 -28.67800 1.000 70.12996 70 ILE A CA 1
ATOM 539 C C . ILE A 1 70 ? -24.79900 7.50100 -28.90300 1.000 70.22428 70 ILE A C 1
ATOM 540 O O . ILE A 1 70 ? -23.99600 6.58700 -29.07700 1.000 66.04039 70 ILE A O 1
ATOM 545 N N . ASP A 1 71 ? -26.09800 7.29700 -28.87100 1.000 72.28446 71 ASP A N 1
ATOM 546 C CA . ASP A 1 71 ? -26.67800 5.96400 -28.94400 1.000 71.44942 71 ASP A CA 1
ATOM 547 C C . ASP A 1 71 ? -27.10800 5.77800 -30.38900 1.000 72.70717 71 ASP A C 1
ATOM 548 O O . ASP A 1 71 ? -28.16800 6.26100 -30.79700 1.000 71.38940 71 ASP A O 1
ATOM 553 N N . ASP A 1 72 ? -26.26900 5.09200 -31.16900 1.000 74.35831 72 ASP A N 1
ATOM 554 C CA . ASP A 1 72 ? -26.53400 4.93500 -32.59500 1.000 79.90368 72 ASP A CA 1
ATOM 555 C C . ASP A 1 72 ? -27.62900 3.91000 -32.87100 1.000 73.95764 72 ASP A C 1
ATOM 556 O O . ASP A 1 72 ? -28.34200 4.03700 -33.87500 1.000 75.16822 72 ASP A O 1
ATOM 561 N N . GLY A 1 73 ? -27.78700 2.90400 -32.00200 1.000 73.08764 73 GLY A N 1
ATOM 562 C CA . GLY A 1 73 ? -28.85300 1.92400 -32.19400 1.000 63.88886 73 GLY A CA 1
ATOM 563 C C . GLY A 1 73 ? -30.23400 2.52100 -31.98700 1.000 72.60705 73 GLY A C 1
ATOM 564 O O . GLY A 1 73 ? -31.21500 2.05200 -32.57400 1.000 69.29748 73 GLY A O 1
ATOM 565 N N . HIS A 1 74 ? -30.33100 3.57400 -31.16700 1.000 72.75283 74 HIS A N 1
ATOM 566 C CA . HIS A 1 74 ? -31.58400 4.29000 -30.97400 1.000 70.87387 74 HIS A CA 1
ATOM 567 C C . HIS A 1 74 ? -31.60100 5.64600 -31.67600 1.000 72.44587 74 HIS A C 1
ATOM 568 O O . HIS A 1 74 ? -32.57900 6.39100 -31.53000 1.000 67.02303 74 HIS A O 1
ATOM 575 N N . HIS A 1 75 ? -30.55300 5.97900 -32.44000 1.000 72.60874 75 HIS A N 1
ATOM 576 C CA . HIS A 1 75 ? -30.44900 7.25900 -33.15200 1.000 76.70094 75 HIS A CA 1
ATOM 577 C C . HIS A 1 75 ? -30.73800 8.44200 -32.22600 1.000 77.77460 75 HIS A C 1
ATOM 578 O O . HIS A 1 75 ? -31.51000 9.34700 -32.55200 1.000 76.69651 75 HIS A O 1
ATOM 585 N N . ARG A 1 76 ? -30.10200 8.41400 -31.05100 1.000 71.27456 76 ARG A N 1
ATOM 586 C CA . ARG A 1 76 ? -30.36300 9.34300 -29.96100 1.000 72.43797 76 ARG A CA 1
ATOM 587 C C . ARG A 1 76 ? -29.07000 9.99200 -29.49500 1.000 72.68205 76 ARG A C 1
ATOM 588 O O . ARG A 1 76 ? -27.99800 9.37100 -29.50300 1.000 68.39696 76 ARG A O 1
ATOM 596 N N . VAL A 1 77 ? -29.19900 11.23900 -29.05100 1.000 67.40848 77 VAL A N 1
ATOM 597 C CA . VAL A 1 77 ? -28.19900 11.90300 -28.23200 1.000 66.60641 77 VAL A CA 1
ATOM 598 C C . VAL A 1 77 ? -28.78600 11.95600 -26.82900 1.000 63.97893 77 VAL A C 1
ATOM 599 O O . VAL A 1 77 ? -29.65600 12.78300 -26.53300 1.000 63.73989 77 VAL A O 1
ATOM 603 N N . GLU A 1 78 ? -28.31200 11.07000 -25.96500 1.000 62.53938 78 GLU A N 1
ATOM 604 C CA . GLU A 1 78 ? -28.81300 10.94900 -24.60300 1.000 55.10402 78 GLU A CA 1
ATOM 605 C C . GLU A 1 78 ? -28.07900 11.91000 -23.67900 1.000 60.99530 78 GLU A C 1
ATOM 606 O O . GLU A 1 78 ? -26.86200 11.79800 -23.50000 1.000 59.43924 78 GLU A O 1
ATOM 612 N N . ILE A 1 79 ? -28.81400 12.85300 -23.10300 1.000 58.97076 79 ILE A N 1
ATOM 613 C CA . ILE A 1 79 ? -28.24700 13.86200 -22.21800 1.000 57.33378 79 ILE A CA 1
ATOM 614 C C . ILE A 1 79 ? -28.29200 13.29000 -20.80800 1.000 60.53416 79 ILE A C 1
ATOM 615 O O . ILE A 1 79 ? -29.37200 13.07800 -20.24100 1.000 59.75676 79 ILE A O 1
ATOM 620 N N . ILE A 1 80 ? -27.12000 13.04100 -20.23700 1.000 60.19387 80 ILE A N 1
ATOM 621 C CA . ILE A 1 80 ? -27.01300 12.29100 -18.99400 1.000 62.63594 80 ILE A CA 1
ATOM 622 C C . ILE A 1 80 ? -26.82300 13.21000 -17.79700 1.000 63.20043 80 ILE A C 1
ATOM 623 O O . ILE A 1 80 ? -27.38800 12.97100 -16.72900 1.000 58.19928 80 ILE A O 1
ATOM 628 N N . HIS A 1 81 ? -26.05500 14.28200 -17.96300 1.000 55.49090 81 HIS A N 1
ATOM 629 C CA . HIS A 1 81 ? -25.81300 15.17900 -16.84500 1.000 58.81725 81 HIS A CA 1
ATOM 630 C C . HIS A 1 81 ? -25.33300 16.50700 -17.40100 1.000 60.34766 81 HIS A C 1
ATOM 631 O O . HIS A 1 81 ? -24.52300 16.53800 -18.33000 1.000 58.50786 81 HIS A O 1
ATOM 638 N N . ILE A 1 82 ? -25.85500 17.59700 -16.84700 1.000 56.53548 82 ILE A N 1
ATOM 639 C CA . ILE A 1 82 ? -25.41300 18.94200 -17.18000 1.000 59.57565 82 ILE A CA 1
ATOM 640 C C . ILE A 1 82 ? -24.88400 19.55800 -15.90800 1.000 59.65940 82 ILE A C 1
ATOM 641 O O . ILE A 1 82 ? -25.57700 19.56900 -14.88900 1.000 65.61161 82 ILE A O 1
ATOM 646 N N . ALA A 1 83 ? -23.64600 20.01900 -15.94800 1.000 58.59856 83 ALA A N 1
ATOM 647 C CA . ALA A 1 83 ? -22.99900 20.54500 -14.75900 1.000 66.56851 83 ALA A CA 1
ATOM 648 C C . ALA A 1 83 ? -22.43700 21.91900 -15.07000 1.000 73.82944 83 ALA A C 1
ATOM 649 O O . ALA A 1 83 ? -22.25800 22.29300 -16.23600 1.000 73.39359 83 ALA A O 1
ATOM 651 N N . ARG A 1 84 ? -22.15700 22.66500 -14.00700 1.000 77.36348 84 ARG A N 1
ATOM 652 C CA . ARG A 1 84 ? -21.63800 24.01800 -14.11700 1.000 80.43334 84 ARG A CA 1
ATOM 653 C C . ARG A 1 84 ? -20.12300 23.96100 -14.24100 1.000 81.90684 84 ARG A C 1
ATOM 654 O O . ARG A 1 84 ? -19.47500 23.09900 -13.63900 1.000 79.50243 84 ARG A O 1
ATOM 662 N N . ARG A 1 85 ? -19.56000 24.86600 -15.03500 1.000 86.32526 85 ARG A N 1
ATOM 663 C CA . ARG A 1 85 ? -18.11300 24.94900 -15.16900 1.000 89.39150 85 ARG A CA 1
ATOM 664 C C . ARG A 1 85 ? -17.53300 25.92500 -14.15500 1.000 94.04756 85 ARG A C 1
ATOM 665 O O . ARG A 1 85 ? -18.17100 26.91500 -13.77800 1.000 98.12376 85 ARG A O 1
ATOM 673 N N . SER A 1 86 ? -16.30100 25.64500 -13.73500 1.000 101.25030 86 SER A N 1
ATOM 674 C CA . SER A 1 86 ? -15.54500 26.54900 -12.86600 1.000 109.57924 86 SER A CA 1
ATOM 675 C C . SER A 1 86 ? -14.04300 26.24400 -12.91200 1.000 110.26472 86 SER A C 1
ATOM 676 O O . SER A 1 86 ? -13.53800 25.39500 -12.17100 1.000 108.47468 86 SER A O 1
ATOM 679 N N . PRO B 1 6 ? 16.82900 6.85300 5.01200 1.000 98.99728 6 PRO B N 1
ATOM 680 C CA . PRO B 1 6 ? 15.47800 6.86600 4.44000 1.000 104.17366 6 PRO B CA 1
ATOM 681 C C . PRO B 1 6 ? 14.55600 7.86100 5.15500 1.000 101.93145 6 PRO B C 1
ATOM 682 O O . PRO B 1 6 ? 14.95500 8.45200 6.15900 1.000 99.46089 6 PRO B O 1
ATOM 686 N N . TYR B 1 7 ? 13.33600 8.02100 4.64500 1.000 100.06024 7 TYR B N 1
ATOM 687 C CA . TYR B 1 7 ? 12.45800 9.10600 5.05900 1.000 97.96969 7 TYR B CA 1
ATOM 688 C C . TYR B 1 7 ? 11.69900 8.77300 6.33700 1.000 95.90663 7 TYR B C 1
ATOM 689 O O . TYR B 1 7 ? 11.34800 7.62000 6.59400 1.000 93.49553 7 TYR B O 1
ATOM 698 N N . HIS B 1 8 ? 11.41500 9.81200 7.12100 1.000 99.14666 8 HIS B N 1
ATOM 699 C CA . HIS B 1 8 ? 10.46100 9.69500 8.21100 1.000 96.85023 8 HIS B CA 1
ATOM 700 C C . HIS B 1 8 ? 9.04900 9.62300 7.63800 1.000 95.22000 8 HIS B C 1
ATOM 701 O O . HIS B 1 8 ? 8.77300 10.15800 6.56000 1.000 91.04689 8 HIS B O 1
ATOM 708 N N . VAL B 1 9 ? 8.15100 8.94900 8.36200 1.000 90.23132 9 VAL B N 1
ATOM 709 C CA . VAL B 1 9 ? 6.77100 8.75000 7.93000 1.000 83.73695 9 VAL B CA 1
ATOM 710 C C . VAL B 1 9 ? 5.85000 9.38300 8.95700 1.000 83.28056 9 VAL B C 1
ATOM 711 O O . VAL B 1 9 ? 6.02400 9.17900 10.16200 1.000 82.54330 9 VAL B O 1
ATOM 715 N N . ALA B 1 10 ? 4.87800 10.15900 8.48000 1.000 77.64219 10 ALA B N 1
ATOM 716 C CA . ALA B 1 10 ? 3.83800 10.75000 9.31500 1.000 71.74929 10 ALA B CA 1
ATOM 717 C C . ALA B 1 10 ? 2.47600 10.33000 8.77200 1.000 70.90419 10 ALA B C 1
ATOM 718 O O . ALA B 1 10 ? 2.14700 10.62000 7.61400 1.000 69.63449 10 ALA B O 1
ATOM 720 N N . ILE B 1 11 ? 1.68400 9.65900 9.59700 1.000 69.17058 11 ILE B N 1
ATOM 721 C CA . ILE B 1 11 ? 0.43100 9.06300 9.15300 1.000 64.31123 11 ILE B CA 1
ATOM 722 C C . ILE B 1 11 ? -0.72400 9.89800 9.68300 1.000 63.65710 11 ILE B C 1
ATOM 723 O O . ILE B 1 11 ? -0.93000 9.97200 10.90200 1.000 65.96058 11 ILE B O 1
ATOM 728 N N . THR B 1 12 ? -1.48300 10.51900 8.77600 1.000 59.09976 12 THR B N 1
ATOM 729 C CA . THR B 1 12 ? -2.60100 11.34100 9.22000 1.000 57.60233 12 THR B CA 1
ATOM 730 C C . THR B 1 12 ? -3.67000 10.47900 9.86300 1.000 64.22928 12 THR B C 1
ATOM 731 O O . THR B 1 12 ? -3.76400 9.26100 9.62800 1.000 57.74898 12 THR B O 1
ATOM 735 N N . ALA B 1 13 ? -4.48100 11.13300 10.69500 1.000 57.45679 13 ALA B N 1
ATOM 736 C CA . ALA B 1 13 ? -5.62100 10.45300 11.29400 1.000 55.71049 13 ALA B CA 1
ATOM 737 C C . ALA B 1 13 ? -6.56500 9.96900 10.22200 1.000 53.68568 13 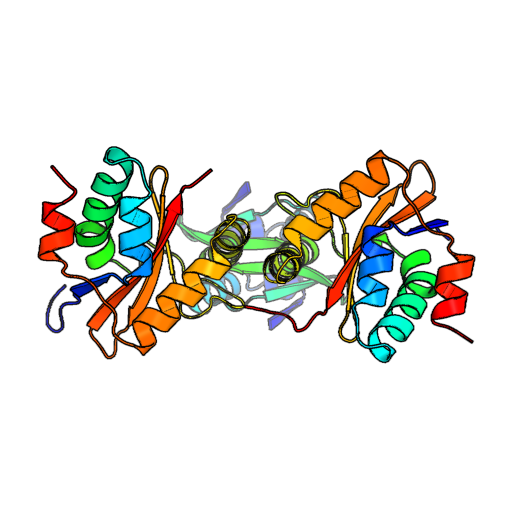ALA B C 1
ATOM 738 O O . ALA B 1 13 ? -7.16000 8.90000 10.35200 1.000 54.44350 13 ALA B O 1
ATOM 740 N N . THR B 1 14 ? -6.74000 10.75900 9.16500 1.000 46.46071 14 THR B N 1
ATOM 741 C CA . THR B 1 14 ? -7.54100 10.30400 8.03900 1.000 53.92923 14 THR B CA 1
ATOM 742 C C . THR B 1 14 ? -7.02600 8.96100 7.51300 1.000 61.98668 14 THR B C 1
ATOM 743 O O . THR B 1 14 ? -7.79200 8.01700 7.30900 1.000 57.00930 14 THR B O 1
ATOM 747 N N . ALA B 1 15 ? -5.71600 8.86000 7.30800 1.000 51.17578 15 ALA B N 1
ATOM 748 C CA . ALA B 1 15 ? -5.15600 7.67100 6.69100 1.000 61.14713 15 ALA B CA 1
ATOM 749 C C . ALA B 1 15 ? -5.29700 6.46500 7.61000 1.000 61.53891 15 ALA B C 1
ATOM 750 O O . ALA B 1 15 ? -5.60800 5.37200 7.14300 1.000 61.52195 15 ALA B O 1
ATOM 752 N N . ALA B 1 16 ? -5.08500 6.65800 8.92100 1.000 59.08860 16 ALA B N 1
ATOM 753 C CA . ALA B 1 16 ? -5.32500 5.60900 9.90400 1.000 58.88701 16 ALA B CA 1
ATOM 754 C C . ALA B 1 16 ? -6.76500 5.12400 9.86100 1.000 63.26334 16 ALA B C 1
ATOM 755 O O . ALA B 1 16 ? -7.02600 3.91800 9.89500 1.000 60.53481 16 ALA B O 1
ATOM 757 N N . ARG B 1 17 ? -7.71600 6.04300 9.80200 1.000 63.53435 17 ARG B N 1
ATOM 758 C CA . ARG B 1 17 ? -9.09800 5.62300 9.64700 1.000 66.49522 17 ARG B CA 1
ATOM 759 C C . ARG B 1 17 ? -9.29200 4.87400 8.33100 1.000 68.50656 17 ARG B C 1
ATOM 760 O O . ARG B 1 17 ? -10.02800 3.87700 8.28600 1.000 63.36121 17 ARG B O 1
ATOM 768 N N . ASP B 1 18 ? -8.62400 5.31600 7.25300 1.000 57.70170 18 ASP B N 1
ATOM 769 C CA . ASP B 1 18 ? -8.71100 4.56000 6.00300 1.000 62.31591 18 ASP B CA 1
ATOM 770 C C . ASP B 1 18 ? -8.27800 3.11800 6.21000 1.000 61.76625 18 ASP B C 1
ATOM 771 O O . ASP B 1 18 ? -8.96700 2.19000 5.76500 1.000 62.62592 18 ASP B O 1
ATOM 776 N N . LEU B 1 19 ? -7.15600 2.90200 6.91200 1.000 59.66809 19 LEU B N 1
ATOM 777 C CA . LEU B 1 19 ? -6.67900 1.54000 7.16800 1.000 65.72285 19 LEU B CA 1
ATOM 778 C C . LEU B 1 19 ? -7.71600 0.72300 7.92100 1.000 70.37360 19 LEU B C 1
ATOM 779 O O . LEU B 1 19 ? -7.91300 -0.46900 7.63700 1.000 65.55525 19 LEU B O 1
ATOM 784 N N . GLN B 1 20 ? -8.38100 1.35800 8.88800 1.000 67.40738 20 GLN B N 1
ATOM 785 C CA . GLN B 1 20 ? -9.37400 0.69300 9.72300 1.000 67.42250 20 GLN B CA 1
ATOM 786 C C . GLN B 1 20 ? -10.55900 0.23700 8.88900 1.000 70.29988 20 GLN B C 1
ATOM 787 O O . GLN B 1 20 ? -11.12500 -0.83500 9.13000 1.000 69.35065 20 GLN B O 1
ATOM 793 N N . ARG B 1 21 ? -10.94200 1.04600 7.89500 1.000 64.07223 21 ARG B N 1
ATOM 794 C CA . ARG B 1 21 ? -12.12700 0.76800 7.08700 1.000 68.62208 21 ARG B CA 1
ATOM 795 C C . ARG B 1 21 ? -11.91900 -0.43600 6.16400 1.000 72.73794 21 ARG B C 1
ATOM 796 O O . ARG B 1 21 ? -12.86900 -1.18200 5.87900 1.000 73.49122 21 ARG B O 1
ATOM 804 N N . LEU B 1 22 ? -10.67800 -0.66400 5.73500 1.000 70.85162 22 LEU B N 1
ATOM 805 C CA . LEU B 1 22 ? -10.24700 -1.59100 4.70800 1.000 76.10896 22 LEU B CA 1
ATOM 806 C C . LEU B 1 22 ? -10.26900 -3.04100 5.18300 1.000 78.02947 22 LEU B C 1
ATOM 807 O O . LEU B 1 22 ? -9.94500 -3.33300 6.34000 1.000 73.71371 22 LEU B O 1
ATOM 812 N N . PRO B 1 23 ? -10.62400 -3.96000 4.28700 1.000 82.42912 23 PRO B N 1
ATOM 813 C CA . PRO B 1 23 ? -10.41900 -5.38500 4.55400 1.000 83.17145 23 PRO B CA 1
ATOM 814 C C . PRO B 1 23 ? -9.04100 -5.63500 5.13700 1.000 77.13284 23 PRO B C 1
ATOM 815 O O . PRO B 1 23 ? -8.02700 -5.22600 4.57400 1.000 82.57735 23 PRO B O 1
ATOM 819 N N . GLU B 1 24 ? -9.01700 -6.31300 6.28300 1.000 78.42230 24 GLU B N 1
ATOM 820 C CA . GLU B 1 24 ? -7.81200 -6.49200 7.08600 1.000 80.74008 24 GLU B CA 1
ATOM 821 C C . GLU B 1 24 ? -6.58000 -6.90000 6.28600 1.000 81.12587 24 GLU B C 1
ATOM 822 O O . GLU B 1 24 ? -5.47900 -6.40500 6.55300 1.000 82.17204 24 GLU B O 1
ATOM 828 N N . LYS B 1 25 ? -6.75600 -7.80800 5.31200 1.000 82.64047 25 LYS B N 1
ATOM 829 C CA . LYS B 1 25 ? -5.62600 -8.28900 4.51400 1.000 82.47391 25 LYS B CA 1
ATOM 830 C C . LYS B 1 25 ? -5.02200 -7.17500 3.66700 1.000 74.63290 25 LYS B C 1
ATOM 831 O O . LYS B 1 25 ? -3.79700 -7.03100 3.59500 1.000 73.41102 25 LYS B O 1
ATOM 837 N N . ILE B 1 26 ? -5.86300 -6.37500 3.01500 1.000 74.15664 26 ILE B N 1
ATOM 838 C CA . ILE B 1 26 ? -5.33900 -5.25500 2.24100 1.000 76.52622 26 ILE B CA 1
ATOM 839 C C . ILE B 1 26 ? -4.61100 -4.27200 3.15400 1.000 76.53421 26 ILE B C 1
ATOM 840 O O . ILE B 1 26 ? -3.51300 -3.79800 2.82700 1.000 74.62235 26 ILE B O 1
ATOM 845 N N . ALA B 1 27 ? -5.19000 -3.98100 4.32500 1.000 74.29894 27 ALA B N 1
ATOM 846 C CA . ALA B 1 27 ? -4.57100 -3.04000 5.26200 1.000 78.97699 27 ALA B CA 1
ATOM 847 C C . ALA B 1 27 ? -3.16600 -3.49000 5.66200 1.000 72.72537 27 ALA B C 1
ATOM 848 O O . ALA B 1 27 ? -2.19900 -2.71600 5.57700 1.000 72.75210 27 ALA B O 1
ATOM 850 N N . ALA B 1 28 ? -3.03400 -4.74500 6.09000 1.000 74.87487 28 ALA B N 1
ATOM 851 C CA . ALA B 1 28 ? -1.72300 -5.26800 6.46600 1.000 75.53744 28 ALA B CA 1
ATOM 852 C C . ALA B 1 28 ? -0.74000 -5.19600 5.29800 1.000 73.56460 28 ALA B C 1
ATOM 853 O O . ALA B 1 28 ? 0.43800 -4.84800 5.47700 1.000 75.32562 28 ALA B O 1
ATOM 855 N N . ALA B 1 29 ? -1.20200 -5.52200 4.08900 1.000 71.58235 29 ALA B N 1
ATOM 856 C CA . ALA B 1 29 ? -0.32000 -5.38600 2.93800 1.000 74.52974 29 ALA B CA 1
ATOM 857 C C . ALA B 1 29 ? 0.03400 -3.92400 2.71500 1.000 76.11847 29 ALA B C 1
ATOM 858 O O . ALA B 1 29 ? 1.20300 -3.59200 2.48200 1.000 77.83873 29 ALA B O 1
ATOM 860 N N . CYS B 1 30 ? -0.95900 -3.03400 2.82200 1.000 75.20626 30 CYS B N 1
ATOM 861 C CA . CYS B 1 30 ? -0.70000 -1.60600 2.64400 1.000 69.63183 30 CYS B CA 1
ATOM 862 C C . CYS B 1 30 ? 0.34600 -1.10400 3.64100 1.000 67.74834 30 CYS B C 1
ATOM 863 O O . CYS B 1 30 ? 1.32100 -0.44800 3.25400 1.000 73.96957 30 CYS B O 1
ATOM 866 N N . VAL B 1 31 ? 0.18800 -1.44800 4.92600 1.000 75.99486 31 VAL B N 1
ATOM 867 C CA . VAL B 1 31 ? 1.10400 -0.94900 5.96000 1.000 78.94302 31 VAL B CA 1
ATOM 868 C C . VAL B 1 31 ? 2.53300 -1.38600 5.66600 1.000 77.18864 31 VAL B C 1
ATOM 869 O O . VAL B 1 31 ? 3.46200 -0.56700 5.66900 1.000 79.62732 31 VAL B O 1
ATOM 873 N N . GLU B 1 32 ? 2.72500 -2.68800 5.41100 1.000 80.16637 32 GLU B N 1
ATOM 874 C CA . GLU B 1 32 ? 4.03200 -3.20300 5.00900 1.000 84.45127 32 GLU B CA 1
ATOM 875 C C . GLU B 1 32 ? 4.63900 -2.35200 3.90100 1.000 83.64160 32 GLU B C 1
ATOM 876 O O . GLU B 1 32 ? 5.78300 -1.88200 4.00400 1.000 81.01793 32 GLU B O 1
ATOM 882 N N . PHE B 1 33 ? 3.86600 -2.12700 2.83700 1.000 75.43370 33 PHE B N 1
ATOM 883 C CA . PHE B 1 33 ? 4.33800 -1.27900 1.75500 1.000 75.25542 33 PHE B CA 1
ATOM 884 C C . PHE B 1 33 ? 4.77500 0.08300 2.27700 1.000 83.11029 33 PHE B C 1
ATOM 885 O O . PHE B 1 33 ? 5.88200 0.54600 1.97700 1.000 85.28904 33 PHE B O 1
ATOM 893 N N . VAL B 1 34 ? 3.92900 0.72900 3.08700 1.000 81.14895 34 VAL B N 1
ATOM 894 C CA . VAL B 1 34 ? 4.20600 2.10600 3.50000 1.000 82.17167 34 VAL B CA 1
ATOM 895 C C . VAL B 1 34 ? 5.48700 2.18800 4.32400 1.000 83.19789 34 VAL B C 1
ATOM 896 O O . VAL B 1 34 ? 6.27800 3.12900 4.18100 1.000 87.48036 34 VAL B O 1
ATOM 900 N N . PHE B 1 35 ? 5.71700 1.21100 5.19800 1.000 81.11324 35 PHE B N 1
ATOM 901 C CA . PHE B 1 35 ? 6.85800 1.32200 6.08900 1.000 85.87938 35 PHE B CA 1
ATOM 902 C C . PHE B 1 35 ? 8.15300 0.85100 5.45600 1.000 89.84571 35 PHE B C 1
ATOM 903 O O . PHE B 1 35 ? 9.22700 1.21700 5.94500 1.000 89.54160 35 PHE B O 1
ATOM 911 N N . GLY B 1 36 ? 8.08200 0.07400 4.37800 1.000 88.38912 36 GLY B N 1
ATOM 912 C CA . GLY B 1 36 ? 9.27500 -0.41000 3.72900 1.000 88.75212 36 GLY B CA 1
ATOM 913 C C . GLY B 1 36 ? 9.62700 0.39200 2.49400 1.000 85.39323 36 GLY B C 1
ATOM 914 O O . GLY B 1 36 ? 10.20800 1.48200 2.56300 1.000 89.34499 36 GLY B O 1
ATOM 915 N N . PRO B 1 37 ? 9.24000 -0.13700 1.33100 1.000 83.33844 37 PRO B N 1
ATOM 916 C CA . PRO B 1 37 ? 9.68100 0.46000 0.05400 1.000 84.31710 37 PRO B CA 1
ATOM 917 C C . PRO B 1 37 ? 9.30900 1.92200 -0.12600 1.000 93.07863 37 PRO B C 1
ATOM 918 O O . PRO B 1 37 ? 10.14800 2.71400 -0.57500 1.000 94.70018 37 PRO B O 1
ATOM 922 N N . LEU B 1 38 ? 8.07200 2.31000 0.19300 1.000 88.51434 38 LEU B N 1
ATOM 923 C CA . LEU B 1 38 ? 7.68600 3.69800 -0.00400 1.000 87.61249 38 LEU B CA 1
ATOM 924 C C . LEU B 1 38 ? 8.62500 4.64000 0.75400 1.000 92.42593 38 LEU B C 1
ATOM 925 O O . LEU B 1 38 ? 9.00800 5.69600 0.23400 1.000 92.45573 38 LEU B O 1
ATOM 930 N N . LEU B 1 39 ? 9.03800 4.26000 1.96700 1.000 90.00690 39 LEU B N 1
ATOM 931 C CA . LEU B 1 39 ? 9.89000 5.13700 2.76600 1.000 94.06687 39 LEU B CA 1
ATOM 932 C C . LEU B 1 39 ? 11.30200 5.27900 2.20500 1.000 99.58979 39 LEU B C 1
ATOM 933 O O . LEU B 1 39 ? 12.00300 6.23100 2.56900 1.000 101.01035 39 LEU B O 1
ATOM 938 N N . ASN B 1 40 ? 11.74800 4.36600 1.34500 1.000 94.72744 40 ASN B N 1
ATOM 939 C CA . ASN B 1 40 ? 13.09200 4.55700 0.81900 1.000 99.13348 40 ASN B CA 1
ATOM 940 C C . ASN B 1 40 ? 13.09200 5.32700 -0.50300 1.000 101.67000 40 ASN B C 1
ATOM 941 O O . ASN B 1 40 ? 13.96200 6.17600 -0.71900 1.000 96.90966 40 ASN B O 1
ATOM 946 N N . ASN B 1 41 ? 12.12400 5.06900 -1.38900 1.000 104.42000 41 ASN B N 1
ATOM 947 C CA . ASN B 1 41 ? 12.06600 5.69700 -2.71300 1.000 101.24404 41 ASN B CA 1
ATOM 948 C C . ASN B 1 41 ? 10.72600 6.38800 -2.96000 1.000 99.65910 41 ASN B C 1
ATOM 949 O O . ASN B 1 41 ? 10.00200 6.04800 -3.90600 1.000 100.05713 41 ASN B O 1
ATOM 954 N N . PRO B 1 42 ? 10.38100 7.39500 -2.15500 1.0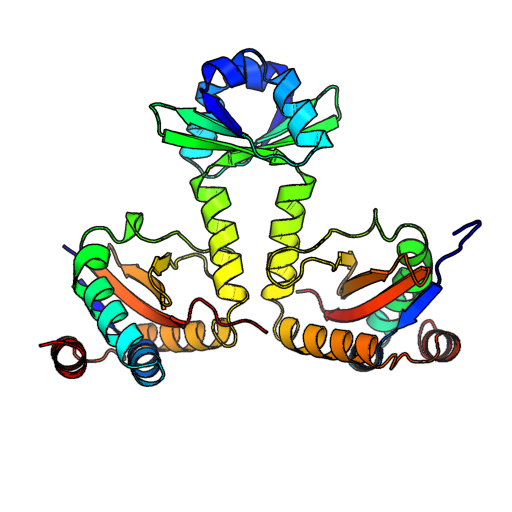00 96.71556 42 PRO B N 1
ATOM 955 C CA . PRO B 1 42 ? 9.05700 8.00800 -2.30400 1.000 93.38921 42 PRO B CA 1
ATOM 956 C C . PRO B 1 42 ? 8.88800 8.81500 -3.57600 1.000 92.66428 42 PRO B C 1
ATOM 957 O O . PRO B 1 42 ? 7.76000 8.92000 -4.06300 1.000 92.76872 42 PRO B O 1
ATOM 961 N N . HIS B 1 43 ? 9.94400 9.40700 -4.13300 1.000 95.33947 43 HIS B N 1
ATOM 962 C CA . HIS B 1 43 ? 9.75800 10.13300 -5.38800 1.000 93.55501 43 HIS B CA 1
ATOM 963 C C . HIS B 1 43 ? 9.59300 9.19200 -6.58000 1.000 94.25813 43 HIS B C 1
ATOM 964 O O . HIS B 1 43 ? 9.04300 9.61000 -7.60600 1.000 94.26828 43 HIS B O 1
ATOM 971 N N . ARG B 1 44 ? 9.99900 7.92500 -6.44400 1.000 94.30532 44 ARG B N 1
ATOM 972 C CA . ARG B 1 44 ? 9.99100 6.93400 -7.52100 1.000 97.33008 44 ARG B CA 1
ATOM 973 C C . ARG B 1 44 ? 8.80700 5.98700 -7.48300 1.000 94.91518 44 ARG B C 1
ATOM 974 O O . ARG B 1 44 ? 8.28000 5.62700 -8.53700 1.000 94.44343 44 ARG B O 1
ATOM 982 N N . LEU B 1 45 ? 8.42800 5.50600 -6.30000 1.000 96.68303 45 LEU B N 1
ATOM 983 C CA . LEU B 1 45 ? 7.39400 4.48000 -6.24200 1.000 94.55215 45 LEU B CA 1
ATOM 984 C C . LEU B 1 45 ? 6.02800 5.05500 -6.58300 1.000 89.30189 45 LEU B C 1
ATOM 985 O O . LEU B 1 45 ? 5.17100 4.34800 -7.12100 1.000 89.16076 45 LEU B O 1
ATOM 990 N N . GLY B 1 46 ? 5.81300 6.33900 -6.30000 1.000 86.48044 46 GLY B N 1
ATOM 991 C CA . GLY B 1 46 ? 4.57600 7.00200 -6.62700 1.000 82.58204 46 GLY B CA 1
ATOM 992 C C . GLY B 1 46 ? 4.75300 7.94000 -7.80800 1.000 82.78850 46 GLY B C 1
ATOM 993 O O . GLY B 1 46 ? 5.83500 8.10600 -8.36400 1.000 87.24515 46 GLY B O 1
ATOM 994 N N . LYS B 1 47 ? 3.64700 8.57700 -8.17400 1.000 78.54523 47 LYS B N 1
ATOM 995 C CA . LYS B 1 47 ? 3.61200 9.47600 -9.31600 1.000 78.23058 47 LYS B CA 1
ATOM 996 C C . LYS B 1 47 ? 2.96500 10.80300 -8.92300 1.000 81.77395 47 LYS B C 1
ATOM 997 O O . LYS B 1 47 ? 1.89800 10.80600 -8.27900 1.000 78.11451 47 LYS B O 1
ATOM 1003 N N . PRO B 1 48 ? 3.57600 11.93600 -9.27700 1.000 75.96565 48 PRO B N 1
ATOM 1004 C CA . PRO B 1 48 ? 2.97500 13.23400 -8.94100 1.000 74.15009 48 PRO B CA 1
ATOM 1005 C C . PRO B 1 48 ? 1.54700 13.32400 -9.45200 1.000 74.31355 48 PRO B C 1
ATOM 1006 O O . PRO B 1 48 ? 1.20600 12.76000 -10.49100 1.000 71.30515 48 PRO B O 1
ATOM 1010 N N . LEU B 1 49 ? 0.70900 14.02900 -8.69900 1.000 70.08135 49 LEU B N 1
ATOM 1011 C CA . LEU B 1 49 ? -0.67800 14.24700 -9.07400 1.000 72.07804 49 LEU B CA 1
ATOM 1012 C C . LEU B 1 49 ? -0.87100 15.65000 -9.64200 1.000 75.99580 49 LEU B C 1
ATOM 1013 O O . LEU B 1 49 ? -0.11900 16.57700 -9.34300 1.000 73.99942 49 LEU B O 1
ATOM 1018 N N . ARG B 1 50 ? -1.92500 15.79400 -10.44000 1.000 76.82949 50 ARG B N 1
ATOM 1019 C CA . ARG B 1 50 ? -2.17600 16.97000 -11.25000 1.000 71.90733 50 ARG B CA 1
ATOM 1020 C C . ARG B 1 50 ? -3.41200 17.71900 -10.77600 1.000 78.26411 50 ARG B C 1
ATOM 1021 O O . ARG B 1 50 ? -4.16500 17.26600 -9.90700 1.000 74.82748 50 ARG B O 1
ATOM 1029 N N . ASN B 1 51 ? -3.61000 18.88200 -11.39000 1.000 81.21633 51 ASN B N 1
ATOM 1030 C CA . ASN B 1 51 ? -4.81400 19.70200 -11.22000 1.000 84.34602 51 ASN B CA 1
ATOM 1031 C C . ASN B 1 51 ? -4.90800 20.08600 -9.74400 1.000 86.63751 51 ASN B C 1
ATOM 1032 O O . ASN B 1 51 ? -3.92600 20.60500 -9.18900 1.000 86.38177 51 ASN B O 1
ATOM 1037 N N . ASP B 1 52 ? -6.03700 19.85500 -9.07600 1.000 85.66853 52 ASP B N 1
ATOM 1038 C CA . ASP B 1 52 ? -6.18000 20.23000 -7.67700 1.000 90.44815 52 ASP B CA 1
ATOM 1039 C C . ASP B 1 52 ? -5.24500 19.45500 -6.76300 1.000 86.66850 52 ASP B C 1
ATOM 1040 O O . ASP B 1 52 ? -5.05400 19.86300 -5.61200 1.000 91.38987 52 ASP B O 1
ATOM 1045 N N . LEU B 1 53 ? -4.65900 18.36100 -7.24000 1.000 75.88294 53 LEU B N 1
ATOM 1046 C CA . LEU B 1 53 ? -3.84200 17.50600 -6.40300 1.000 78.67919 53 LEU B CA 1
ATOM 1047 C C . LEU B 1 53 ? -2.34400 17.75200 -6.59900 1.000 76.17610 53 LEU B C 1
ATOM 1048 O O . LEU B 1 53 ? -1.52700 17.00900 -6.04300 1.000 78.17693 53 LEU B O 1
ATOM 1053 N N . GLU B 1 54 ? -1.96700 18.79900 -7.33500 1.000 80.11674 54 GLU B N 1
ATOM 1054 C CA . GLU B 1 54 ? -0.55600 19.15200 -7.49600 1.000 79.51335 54 GLU B CA 1
ATOM 1055 C C . GLU B 1 54 ? 0.11400 19.34600 -6.14600 1.000 70.56785 54 GLU B C 1
ATOM 1056 O O . GLU B 1 54 ? -0.38600 20.07400 -5.28200 1.000 72.17810 54 GLU B O 1
ATOM 1062 N N . GLY B 1 55 ? 1.27000 18.72100 -5.97900 1.000 69.59526 55 GLY B N 1
ATOM 1063 C CA . GLY B 1 55 ? 1.95800 18.70900 -4.70100 1.000 67.99115 55 GLY B CA 1
ATOM 1064 C C . GLY B 1 55 ? 1.84800 17.38100 -4.00800 1.000 73.31813 55 GLY B C 1
ATOM 1065 O O . GLY B 1 55 ? 2.58600 17.12700 -3.04800 1.000 79.07288 55 GLY B O 1
ATOM 1066 N N . LEU B 1 56 ? 0.95600 16.51900 -4.47800 1.000 74.81501 56 LEU B N 1
ATOM 1067 C CA . LEU B 1 56 ? 0.74100 15.21000 -3.89400 1.000 75.33344 56 LEU B CA 1
ATOM 1068 C C . LEU B 1 56 ? 1.23100 14.13300 -4.84300 1.000 74.61438 56 LEU B C 1
ATOM 1069 O O . LEU B 1 56 ? 1.26500 14.32200 -6.06500 1.000 76.31719 56 LEU B O 1
ATOM 1074 N N . HIS B 1 57 ? 1.59100 12.99900 -4.25200 1.000 69.53908 57 HIS B N 1
ATOM 1075 C CA . HIS B 1 57 ? 1.96200 11.79600 -4.96900 1.000 72.74536 57 HIS B CA 1
ATOM 1076 C C . HIS B 1 57 ? 0.95600 10.69700 -4.64700 1.000 73.11065 57 HIS B C 1
ATOM 1077 O O . HIS B 1 57 ? 0.32100 10.69800 -3.58700 1.000 70.51271 57 HIS B O 1
ATOM 1084 N N . SER B 1 58 ? 0.80800 9.76400 -5.57900 1.000 74.00685 58 SER B N 1
ATOM 1085 C CA . SER B 1 58 ? -0.03300 8.59200 -5.41300 1.000 65.72551 58 SER B CA 1
ATOM 1086 C C . SER B 1 58 ? 0.76900 7.36600 -5.80500 1.000 71.44778 58 SER B C 1
ATOM 1087 O O . SER B 1 58 ? 1.39800 7.34500 -6.86400 1.000 78.69541 58 SER B O 1
ATOM 1090 N N . ALA B 1 59 ? 0.76600 6.36400 -4.94200 1.000 71.08143 59 ALA B N 1
ATOM 1091 C CA . ALA B 1 59 ? 1.38700 5.08100 -5.20500 1.000 66.92977 59 ALA B CA 1
ATOM 1092 C C . ALA B 1 59 ? 0.30500 4.01100 -5.21000 1.000 73.29503 59 ALA B C 1
ATOM 1093 O O . ALA B 1 59 ? -0.72800 4.15900 -4.54700 1.000 78.48444 59 ALA B O 1
ATOM 1095 N N . ARG B 1 60 ? 0.52500 2.94100 -5.98100 1.000 68.36327 60 ARG B N 1
ATOM 1096 C CA . ARG B 1 60 ? -0.49000 1.91300 -6.15700 1.000 76.45539 60 ARG B CA 1
ATOM 1097 C C . ARG B 1 60 ? 0.16900 0.54400 -6.24100 1.000 74.92252 60 ARG B C 1
ATOM 1098 O O . ARG B 1 60 ? 1.22600 0.39000 -6.85600 1.000 79.21336 60 ARG B O 1
ATOM 1106 N N . ARG B 1 61 ? -0.46400 -0.44000 -5.60800 1.000 74.26669 61 ARG B N 1
ATOM 1107 C CA . ARG B 1 61 ? 0.03100 -1.81100 -5.53100 1.000 74.90980 61 ARG B CA 1
ATOM 1108 C C . ARG B 1 61 ? -1.05100 -2.64200 -4.86400 1.000 72.82308 61 ARG B C 1
ATOM 1109 O O . ARG B 1 61 ? -1.88400 -2.10800 -4.13500 1.000 71.81899 61 ARG B O 1
ATOM 1117 N N . GLY B 1 62 ? -1.03200 -3.94900 -5.10900 1.000 73.47088 62 GLY B N 1
ATOM 1118 C CA . GLY B 1 62 ? -2.08300 -4.77700 -4.53800 1.000 67.69945 62 GLY B CA 1
ATOM 1119 C C . GLY B 1 62 ? -3.43800 -4.23900 -4.91300 1.000 70.85030 62 GLY B C 1
ATOM 1120 O O . GLY B 1 62 ? -3.64600 -3.78500 -6.04500 1.000 76.06661 62 GLY B O 1
ATOM 1121 N N . ASP B 1 63 ? -4.37000 -4.24200 -3.95400 1.000 62.77363 63 ASP B N 1
ATOM 1122 C CA . ASP B 1 63 ? -5.62700 -3.51500 -4.12500 1.000 74.78144 63 ASP B CA 1
ATOM 1123 C C . ASP B 1 63 ? -5.68800 -2.23300 -3.28000 1.000 70.89370 63 ASP B C 1
ATOM 1124 O O . ASP B 1 63 ? -6.77600 -1.79200 -2.90000 1.000 69.52930 63 ASP B O 1
ATOM 1129 N N . TYR B 1 64 ? -4.55300 -1.58500 -3.01200 1.000 66.57522 64 TYR B N 1
ATOM 1130 C CA . TYR B 1 64 ? -4.57400 -0.32600 -2.26700 1.000 70.29731 64 TYR B CA 1
ATOM 1131 C C . TYR B 1 64 ? -3.89500 0.78900 -3.05400 1.000 66.78189 64 TYR B C 1
ATOM 1132 O O . TYR B 1 64 ? -3.02200 0.54800 -3.88800 1.000 71.05111 64 TYR B O 1
ATOM 1141 N N . ARG B 1 65 ? -4.27700 2.02400 -2.74000 1.000 70.09924 65 ARG B N 1
ATOM 1142 C CA . ARG B 1 65 ? -3.69400 3.21700 -3.33900 1.000 70.34552 65 ARG B CA 1
ATOM 1143 C C . ARG B 1 65 ? -3.35300 4.20400 -2.22900 1.000 65.34854 65 ARG B C 1
ATOM 1144 O O . ARG B 1 65 ? -4.21300 4.52500 -1.39500 1.000 61.52975 65 ARG B O 1
ATOM 1152 N N . VAL B 1 66 ? -2.11300 4.70000 -2.23300 1.000 64.00637 66 VAL B N 1
ATOM 1153 C CA . VAL B 1 66 ? -1.56700 5.52700 -1.15800 1.000 62.71982 66 VAL B CA 1
ATOM 1154 C C . VAL B 1 66 ? -1.27000 6.92800 -1.69700 1.000 65.56685 66 VAL B C 1
ATOM 1155 O O . VAL B 1 66 ? -0.35700 7.10700 -2.51000 1.000 66.40057 66 VAL B O 1
ATOM 1159 N N . VAL B 1 67 ? -2.01600 7.92800 -1.22500 1.000 61.24995 67 VAL B N 1
ATOM 1160 C CA . VAL B 1 67 ? -1.78400 9.33600 -1.55600 1.000 58.45758 67 VAL B CA 1
ATOM 1161 C C . VAL B 1 67 ? -0.96800 9.97500 -0.43600 1.000 65.54568 67 VAL B C 1
ATOM 1162 O O . VAL B 1 67 ? -1.32200 9.85100 0.74600 1.000 65.92672 67 VAL B O 1
ATOM 1166 N N . TYR B 1 68 ? 0.12400 10.65600 -0.79100 1.000 64.53617 68 TYR B N 1
ATOM 1167 C CA . TYR B 1 68 ? 0.97600 11.26000 0.23000 1.000 68.01111 68 TYR B CA 1
ATOM 1168 C C . TYR B 1 68 ? 1.62400 12.52800 -0.29000 1.000 69.50667 68 TYR B C 1
ATOM 1169 O O . TYR B 1 68 ? 1.63000 12.81600 -1.49000 1.000 74.93853 68 TYR B O 1
ATOM 1178 N N . ALA B 1 69 ? 2.17300 13.28400 0.64900 1.000 66.71060 69 ALA B N 1
ATOM 1179 C CA . ALA B 1 69 ? 3.00400 14.44100 0.36800 1.000 71.53177 69 ALA B CA 1
ATOM 1180 C C . ALA B 1 69 ? 4.42200 14.14600 0.84500 1.000 76.03746 69 ALA B C 1
ATOM 1181 O O . ALA B 1 69 ? 4.61100 13.45900 1.85800 1.000 76.25895 69 ALA B O 1
ATOM 1183 N N . ILE B 1 70 ? 5.41900 14.63400 0.10300 1.000 78.26365 70 ILE B N 1
ATOM 1184 C CA . ILE B 1 70 ? 6.83000 14.43700 0.43900 1.000 82.68905 70 ILE B CA 1
ATOM 1185 C C . ILE B 1 70 ? 7.39100 15.75000 0.97800 1.000 85.66778 70 ILE B C 1
ATOM 1186 O O . ILE B 1 70 ? 7.46900 16.75100 0.25700 1.000 83.69798 70 ILE B O 1
ATOM 1191 N N . ASP B 1 71 ? 7.78500 15.74000 2.24700 1.000 88.11316 71 ASP B N 1
ATOM 1192 C CA . ASP B 1 71 ? 8.34500 16.92500 2.88700 1.000 94.32648 71 ASP B CA 1
ATOM 1193 C C . ASP B 1 71 ? 9.86800 16.85400 2.92100 1.000 97.24843 71 ASP B C 1
ATOM 1194 O O . ASP B 1 71 ? 10.46300 16.54900 3.95500 1.000 100.70813 71 ASP B O 1
ATOM 1199 N N . ASP B 1 72 ? 10.49300 17.13900 1.78300 1.000 99.08497 72 ASP B N 1
ATOM 1200 C CA . ASP B 1 72 ? 11.94700 17.10400 1.67400 1.000 102.79241 72 ASP B CA 1
ATOM 1201 C C . ASP B 1 72 ? 12.61900 17.96500 2.74000 1.000 102.74524 72 ASP B C 1
ATOM 1202 O O . ASP B 1 72 ? 13.50300 17.49900 3.45900 1.000 105.33015 72 ASP B O 1
ATOM 1207 N N . GLY B 1 73 ? 12.19600 19.22100 2.83600 1.000 99.39786 73 GLY B N 1
ATOM 1208 C CA . GLY B 1 73 ? 12.76000 20.14100 3.80500 1.000 100.88983 73 GLY B CA 1
ATOM 1209 C C . GLY B 1 73 ? 12.77700 19.62700 5.23000 1.000 105.33303 73 GLY B C 1
ATOM 1210 O O . GLY B 1 73 ? 13.43100 20.24200 6.07800 1.000 107.43812 73 GLY B O 1
ATOM 1211 N N . HIS B 1 74 ? 12.06800 18.53300 5.51800 1.000 101.73469 74 HIS B N 1
ATOM 1212 C CA . HIS B 1 74 ? 12.18600 17.88000 6.81600 1.000 97.13407 74 HIS B CA 1
ATOM 1213 C C . HIS B 1 74 ? 12.36600 16.37500 6.66400 1.000 95.72667 74 HIS B C 1
ATOM 1214 O O . HIS B 1 74 ? 12.23000 15.64900 7.65700 1.000 99.48867 74 HIS B O 1
ATOM 1221 N N . HIS B 1 75 ? 12.66600 15.89200 5.45800 1.000 96.56158 75 HIS B N 1
ATOM 1222 C CA . HIS B 1 75 ? 12.87200 14.47300 5.14900 1.000 95.78485 75 HIS B CA 1
ATOM 1223 C C . HIS B 1 75 ? 11.74400 13.59400 5.70200 1.000 99.07377 75 HIS B C 1
ATOM 1224 O O . HIS B 1 75 ? 11.96100 12.68700 6.50900 1.000 99.09758 75 HIS B O 1
ATOM 1231 N N . ARG B 1 76 ? 10.52000 13.85900 5.23400 1.000 96.22779 76 ARG B N 1
ATOM 1232 C CA . ARG B 1 76 ? 9.35600 13.22300 5.83300 1.000 94.08907 76 ARG B CA 1
ATOM 1233 C C . ARG B 1 76 ? 8.27400 12.93700 4.79700 1.000 88.92278 76 ARG B C 1
ATOM 1234 O O . ARG B 1 76 ? 8.03400 13.74100 3.89300 1.000 85.93402 76 ARG B O 1
ATOM 1242 N N . VAL B 1 77 ? 7.61100 11.79500 4.95600 1.000 84.44922 77 VAL B N 1
ATOM 1243 C CA . VAL B 1 77 ? 6.49000 11.38200 4.11500 1.000 82.41891 77 VAL B CA 1
ATOM 1244 C C . VAL B 1 77 ? 5.21400 11.50200 4.93300 1.000 78.42466 77 VAL B C 1
ATOM 1245 O O . VAL B 1 77 ? 5.06600 10.82300 5.95600 1.000 79.67991 77 VAL B O 1
ATOM 1249 N N . GLU B 1 78 ? 4.29100 12.35200 4.47900 1.000 69.47180 78 GLU B N 1
ATOM 1250 C CA . GLU B 1 78 ? 2.99700 12.53300 5.12700 1.000 69.28474 78 GLU B CA 1
ATOM 1251 C C . GLU B 1 78 ? 1.95300 11.71800 4.36800 1.000 67.88091 78 GLU B C 1
ATOM 1252 O O . GLU B 1 78 ? 1.66100 12.01100 3.20300 1.000 67.93373 78 GLU B O 1
ATOM 1258 N N . ILE B 1 79 ? 1.39900 10.69500 5.02700 1.000 62.90630 79 ILE B N 1
ATOM 1259 C CA . ILE B 1 79 ? 0.37200 9.83200 4.43800 1.000 61.25477 79 ILE B CA 1
ATOM 1260 C C . ILE B 1 79 ? -0.98900 10.49600 4.60900 1.000 63.40052 79 ILE B C 1
ATOM 1261 O O . ILE B 1 79 ? -1.49300 10.63200 5.73200 1.000 66.46384 79 ILE B O 1
ATOM 1266 N N . ILE B 1 80 ? -1.60300 10.87600 3.49100 1.000 62.33311 80 ILE B N 1
ATOM 1267 C CA . ILE B 1 80 ? -2.81300 11.70000 3.50900 1.000 61.20278 80 ILE B CA 1
ATOM 1268 C C . ILE B 1 80 ? -4.07800 10.84800 3.45100 1.000 62.68412 80 ILE B C 1
ATOM 1269 O O . ILE B 1 80 ? -5.02900 11.05100 4.21200 1.000 58.96173 80 ILE B O 1
ATOM 1274 N N . HIS B 1 81 ? -4.12500 9.90500 2.51700 1.000 62.63913 81 HIS B N 1
ATOM 1275 C CA . HIS B 1 81 ? -5.32000 9.11200 2.27100 1.000 60.81317 81 HIS B CA 1
ATOM 1276 C C . HIS B 1 81 ? -4.85700 7.76500 1.75300 1.000 61.10126 81 HIS B C 1
ATOM 1277 O O . HIS B 1 81 ? -3.86900 7.69900 1.01200 1.000 61.20409 81 HIS B O 1
ATOM 1284 N N . ILE B 1 82 ? -5.53500 6.69600 2.16700 1.000 60.93353 82 ILE B N 1
ATOM 1285 C CA . ILE B 1 82 ? -5.31300 5.35500 1.62300 1.000 61.13083 82 ILE B CA 1
ATOM 1286 C C . ILE B 1 82 ? -6.63000 4.86700 1.05200 1.000 56.48667 82 ILE B C 1
ATOM 1287 O O . ILE B 1 82 ? -7.66500 4.94600 1.72600 1.000 60.39502 82 ILE B O 1
ATOM 1292 N N . ALA B 1 83 ? -6.59700 4.37200 -0.18400 1.000 61.74240 83 ALA B N 1
ATOM 1293 C CA . ALA B 1 83 ? -7.82400 4.06300 -0.90300 1.000 59.58792 83 ALA B CA 1
ATOM 1294 C C . ALA B 1 83 ? -7.81900 2.63900 -1.42300 1.000 64.55344 83 ALA B C 1
ATOM 1295 O O . ALA B 1 83 ? -6.76400 2.05700 -1.69400 1.000 66.33778 83 ALA B O 1
ATOM 1297 N N . ARG B 1 84 ? -9.02000 2.09500 -1.59200 1.000 66.57783 84 ARG B N 1
ATOM 1298 C CA . ARG B 1 84 ? -9.18300 0.80500 -2.25200 1.000 68.83828 84 ARG B CA 1
ATOM 1299 C C . ARG B 1 84 ? -9.09600 1.02700 -3.75700 1.000 71.13236 84 ARG B C 1
ATOM 1300 O O . ARG B 1 84 ? -9.84000 1.85600 -4.30300 1.000 68.18368 84 ARG B O 1
ATOM 1308 N N . ARG B 1 85 ? -8.18200 0.29800 -4.41600 1.000 71.58729 85 ARG B N 1
ATOM 1309 C CA . ARG B 1 85 ? -7.91300 0.51800 -5.83600 1.000 72.13061 85 ARG B CA 1
ATOM 1310 C C . ARG B 1 85 ? -9.15600 0.28300 -6.68000 1.000 80.07416 85 ARG B C 1
ATOM 1311 O O . ARG B 1 85 ? -9.54200 1.13800 -7.48600 1.000 83.91673 85 ARG B O 1
ATOM 1319 N N . SER B 1 86 ? -9.79200 -0.88200 -6.51200 1.000 73.58691 86 SER B N 1
ATOM 1320 C CA . SER B 1 86 ? -10.86400 -1.27800 -7.41500 1.000 83.28183 86 SER B CA 1
ATOM 1321 C C . SER B 1 86 ? -12.09600 -0.36800 -7.35200 1.000 90.93047 86 SER B C 1
ATOM 1322 O O . SER B 1 86 ? -12.84900 -0.32100 -8.33100 1.000 95.17182 86 SER B O 1
ATOM 1325 N N . ALA B 1 87 ? -12.30300 0.37000 -6.25500 1.000 87.97728 87 ALA B N 1
ATOM 1326 C CA . ALA B 1 87 ? -13.56700 1.07400 -6.02400 1.000 90.50196 87 ALA B CA 1
ATOM 1327 C C . ALA B 1 87 ? -13.87300 2.10700 -7.11100 1.000 91.25708 87 ALA B C 1
ATOM 1328 O O . ALA B 1 87 ? -13.00100 2.87800 -7.52300 1.000 91.10040 87 ALA B O 1
ATOM 1330 N N . SER B 1 88 ? -15.13600 2.12800 -7.55500 1.000 88.55141 88 SER B N 1
ATOM 1331 C CA . SER B 1 88 ? -15.59600 3.00800 -8.62800 1.000 94.22481 88 SER B CA 1
ATOM 1332 C C . SER B 1 88 ? -17.12200 3.10100 -8.61600 1.000 94.52032 88 SER B C 1
ATOM 1333 O O . SER B 1 88 ? -17.81000 2.17000 -8.18700 1.000 98.74000 88 SER B O 1
ATOM 1336 N N . TYR B 1 89 ? -17.64100 4.22600 -9.12100 1.000 88.57806 89 TYR B N 1
ATOM 1337 C CA . TYR B 1 89 ? -19.09100 4.46300 -9.20900 1.000 91.73296 89 TYR B CA 1
ATOM 1338 C C . TYR B 1 89 ? -19.78100 3.54300 -10.22900 1.000 92.25365 89 TYR B C 1
ATOM 1339 O O . TYR B 1 89 ? -19.14300 2.95300 -11.10900 1.000 95.86530 89 TYR B O 1
ATOM 1348 N N . ALA C 2 2 ? 2.85500 0.96900 -29.57600 1.000 58.68478 2 ALA C N 1
ATOM 1349 C CA . ALA C 2 2 ? 4.14400 0.38200 -29.89500 1.000 63.65382 2 ALA C CA 1
ATOM 1350 C C . ALA C 2 2 ? 5.22700 0.98500 -29.05300 1.000 68.08708 2 ALA C C 1
ATOM 1351 O O . ALA C 2 2 ? 5.06700 2.05700 -28.47700 1.000 72.80543 2 ALA C O 1
ATOM 1353 N N . VAL C 2 3 ? 6.35500 0.29300 -29.02400 1.000 63.14828 3 VAL C N 1
ATOM 1354 C CA . VAL C 2 3 ? 7.52800 0.69900 -28.27000 1.000 71.36167 3 VAL C CA 1
ATOM 1355 C C . VAL C 2 3 ? 8.67800 0.71800 -29.26100 1.000 74.38356 3 VAL C C 1
ATOM 1356 O O . VAL C 2 3 ? 9.10900 -0.33900 -29.73000 1.000 76.74891 3 VAL C O 1
ATOM 1360 N N . VAL C 2 4 ? 9.16200 1.90800 -29.59500 1.000 72.24280 4 VAL C N 1
ATOM 1361 C CA . VAL C 2 4 ? 10.11600 2.06700 -30.68400 1.000 75.51333 4 VAL C CA 1
ATOM 1362 C C . VAL C 2 4 ? 11.28800 2.90000 -30.18700 1.000 83.12933 4 VAL C C 1
ATOM 1363 O O . VAL C 2 4 ? 11.08100 3.92200 -29.51900 1.000 83.32592 4 VAL C O 1
ATOM 1367 N N . PRO C 2 5 ? 12.52100 2.50600 -30.48300 1.000 88.38156 5 PRO C N 1
ATOM 1368 C CA . PRO C 2 5 ? 13.66700 3.32400 -30.09500 1.000 80.98564 5 PRO C CA 1
ATOM 1369 C C . PRO C 2 5 ? 13.67500 4.66500 -30.80500 1.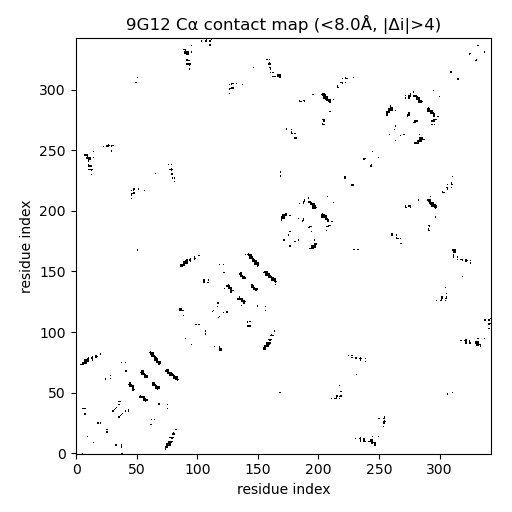000 86.14398 5 PRO C C 1
ATOM 1370 O O . PRO C 2 5 ? 13.15500 4.83000 -31.91900 1.000 85.94241 5 PRO C O 1
ATOM 1374 N N . LEU C 2 6 ? 14.32300 5.61600 -30.11900 1.000 81.59402 6 LEU C N 1
ATOM 1375 C CA . LEU C 2 6 ? 14.38600 7.00600 -30.55200 1.000 82.49071 6 LEU C CA 1
ATOM 1376 C C . LEU C 2 6 ? 14.79100 7.14200 -32.02200 1.000 85.60208 6 LEU C C 1
ATOM 1377 O O . LEU C 2 6 ? 14.08300 7.77000 -32.81700 1.000 82.35105 6 LEU C O 1
ATOM 1382 N N . GLY C 2 7 ? 15.95500 6.60900 -32.39300 1.000 86.01697 7 GLY C N 1
ATOM 1383 C CA . GLY C 2 7 ? 16.42000 6.77000 -33.76200 1.000 89.22096 7 GLY C CA 1
ATOM 1384 C C . GLY C 2 7 ? 15.48600 6.18100 -34.80600 1.000 89.56857 7 GLY C C 1
ATOM 1385 O O . GLY C 2 7 ? 15.43500 6.66600 -35.94100 1.000 90.16544 7 GLY C O 1
ATOM 1386 N N . GLU C 2 8 ? 14.74800 5.12600 -34.45200 1.000 88.22536 8 GLU C N 1
ATOM 1387 C CA . GLU C 2 8 ? 13.80400 4.56100 -35.40900 1.000 90.60487 8 GLU C CA 1
ATOM 1388 C C . GLU C 2 8 ? 12.58900 5.46900 -35.56600 1.000 84.88242 8 GLU C C 1
ATOM 1389 O O . GLU C 2 8 ? 12.18000 5.77500 -36.69400 1.000 85.66496 8 GLU C O 1
ATOM 1395 N N . VAL C 2 9 ? 12.00800 5.91300 -34.44000 1.000 86.24253 9 VAL C N 1
ATOM 1396 C CA . VAL C 2 9 ? 11.03800 7.01200 -34.48200 1.000 84.17852 9 VAL C CA 1
ATOM 1397 C C . VAL C 2 9 ? 11.60900 8.17300 -35.28400 1.000 81.26886 9 VAL C C 1
ATOM 1398 O O . VAL C 2 9 ? 10.95800 8.70900 -36.19000 1.000 82.69248 9 VAL C O 1
ATOM 1402 N N . ARG C 2 10 ? 12.85900 8.54600 -34.98600 1.000 81.35427 10 ARG C N 1
ATOM 1403 C CA . ARG C 2 10 ? 13.50700 9.63500 -35.70300 1.000 90.46833 10 ARG C CA 1
ATOM 1404 C C . ARG C 2 10 ? 13.45200 9.40700 -37.21000 1.000 92.68251 10 ARG C C 1
ATOM 1405 O O . ARG C 2 10 ? 13.06000 10.30100 -37.96600 1.000 93.59841 10 ARG C O 1
ATOM 1413 N N . ASN C 2 11 ? 13.78200 8.18700 -37.65900 1.000 93.36513 11 ASN C N 1
ATOM 1414 C CA . ASN C 2 11 ? 13.83700 7.90400 -39.09400 1.000 99.29059 11 ASN C CA 1
ATOM 1415 C C . ASN C 2 11 ? 12.45700 7.86900 -39.74400 1.000 98.11578 11 ASN C C 1
ATOM 1416 O O . ASN C 2 11 ? 12.32700 8.21700 -40.92500 1.000 97.70539 11 ASN C O 1
ATOM 1421 N N . ARG C 2 12 ? 11.42100 7.45600 -39.01700 1.000 95.69610 12 ARG C N 1
ATOM 1422 C CA . ARG C 2 12 ? 10.07700 7.40900 -39.57800 1.000 95.93576 12 ARG C CA 1
ATOM 1423 C C . ARG C 2 12 ? 9.10500 8.24900 -38.75500 1.000 92.82314 12 ARG C C 1
ATOM 1424 O O . ARG C 2 12 ? 7.97100 7.84000 -38.48300 1.000 86.87700 12 ARG C O 1
ATOM 1432 N N . LEU C 2 13 ? 9.53500 9.44800 -38.35100 1.000 91.45695 13 LEU C N 1
ATOM 1433 C CA . LEU C 2 13 ? 8.66900 10.29500 -37.53400 1.000 85.57735 13 LEU C CA 1
ATOM 1434 C C . LEU C 2 13 ? 7.39200 10.65400 -38.28600 1.000 83.79300 13 LEU C C 1
ATOM 1435 O O . LEU C 2 13 ? 6.28400 10.51100 -37.75400 1.000 80.52583 13 LEU C O 1
ATOM 1440 N N . SER C 2 14 ? 7.53800 11.10100 -39.53900 1.000 84.81014 14 SER C N 1
ATOM 1441 C CA . SER C 2 14 ? 6.39600 11.42500 -40.38900 1.000 83.25563 14 SER C CA 1
ATOM 1442 C C . SER C 2 14 ? 5.39600 10.26900 -40.44800 1.000 86.35102 14 SER C C 1
ATOM 1443 O O . SER C 2 14 ? 4.17500 10.47800 -40.44600 1.000 83.94730 14 SER C O 1
ATOM 1446 N N . GLU C 2 15 ? 5.89700 9.03700 -40.46400 1.000 84.77415 15 GLU C N 1
ATOM 1447 C CA . GLU C 2 15 ? 5.02000 7.87800 -40.56200 1.000 79.95992 15 GLU C CA 1
ATOM 1448 C C . GLU C 2 15 ? 4.35200 7.58400 -39.22800 1.000 75.40602 15 GLU C C 1
ATOM 1449 O O . GLU C 2 15 ? 3.14500 7.32400 -39.18000 1.000 73.87502 15 GLU C O 1
ATOM 1455 N N . TYR C 2 16 ? 5.10600 7.65500 -38.12800 1.000 76.69208 16 TYR C N 1
ATOM 1456 C CA . TYR C 2 16 ? 4.50800 7.40700 -36.82400 1.000 72.76064 16 TYR C CA 1
ATOM 1457 C C . TYR C 2 16 ? 3.46900 8.46100 -36.47600 1.000 71.64700 16 TYR C C 1
ATOM 1458 O O . TYR C 2 16 ? 2.44600 8.15300 -35.84100 1.000 64.87054 16 TYR C O 1
ATOM 1467 N N . VAL C 2 17 ? 3.72300 9.72100 -36.84800 1.000 75.31030 17 VAL C N 1
ATOM 1468 C CA . VAL C 2 17 ? 2.77300 10.77700 -36.50300 1.000 72.22516 17 VAL C CA 1
ATOM 1469 C C . VAL C 2 17 ? 1.44800 10.53600 -37.21100 1.000 74.54757 17 VAL C C 1
ATOM 1470 O O . VAL C 2 17 ? 0.37000 10.67200 -36.61200 1.000 70.02200 17 VAL C O 1
ATOM 1474 N N . ALA C 2 18 ? 1.50700 10.12800 -38.48700 1.000 78.11129 18 ALA C N 1
ATOM 1475 C CA . ALA C 2 18 ? 0.28600 9.81500 -39.22700 1.000 78.09981 18 ALA C CA 1
ATOM 1476 C C . ALA C 2 18 ? -0.44700 8.63600 -38.61200 1.000 75.65117 18 ALA C C 1
ATOM 1477 O O . ALA C 2 18 ? -1.68300 8.62800 -38.54900 1.000 80.73362 18 ALA C O 1
ATOM 1479 N N . GLU C 2 19 ? 0.29400 7.62100 -38.15300 1.000 69.25540 19 GLU C N 1
ATOM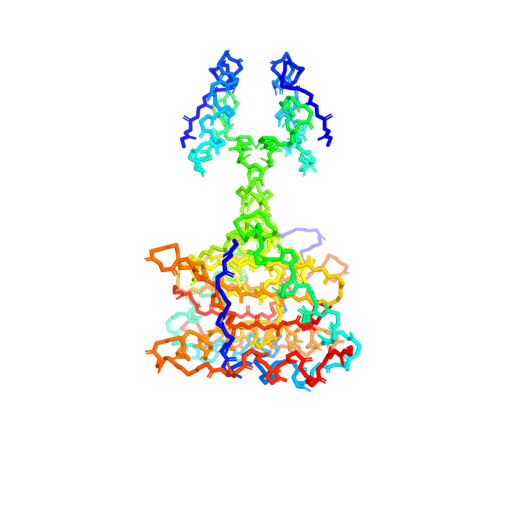 1480 C CA . GLU C 2 19 ? -0.36800 6.47300 -37.53900 1.000 64.43426 19 GLU C CA 1
ATOM 1481 C C . GLU C 2 19 ? -1.02600 6.84800 -36.21500 1.000 69.04413 19 GLU C C 1
ATOM 1482 O O . GLU C 2 19 ? -2.13600 6.39600 -35.92000 1.000 67.95641 19 GLU C O 1
ATOM 1488 N N . VAL C 2 20 ? -0.32200 7.62200 -35.38300 1.000 64.00075 20 VAL C N 1
ATOM 1489 C CA . VAL C 2 20 ? -0.88500 8.10600 -34.12500 1.000 69.58353 20 VAL C CA 1
ATOM 1490 C C . VAL C 2 20 ? -2.14300 8.92700 -34.39900 1.000 71.44680 20 VAL C C 1
ATOM 1491 O O . VAL C 2 20 ? -3.19300 8.73400 -33.77100 1.000 69.75032 20 VAL C O 1
ATOM 1495 N N . GLU C 2 21 ? -2.03100 9.87200 -35.33400 1.000 73.55009 21 GLU C N 1
ATOM 1496 C CA . GLU C 2 21 ? -3.16200 10.64200 -35.83900 1.000 82.52026 21 GLU C CA 1
ATOM 1497 C C . GLU C 2 21 ? -4.40300 9.78700 -36.10900 1.000 82.13482 21 GLU C C 1
ATOM 1498 O O . GLU C 2 21 ? -5.49100 10.08400 -35.60800 1.000 84.93214 21 GLU C O 1
ATOM 1504 N N . LEU C 2 22 ? -4.26100 8.70200 -36.87400 1.000 80.70574 22 LEU C N 1
ATOM 1505 C CA . LEU C 2 22 ? -5.44000 7.99900 -37.36800 1.000 83.34985 22 LEU C CA 1
ATOM 1506 C C . LEU C 2 22 ? -5.82900 6.75000 -36.57400 1.000 79.98391 22 LEU C C 1
ATOM 1507 O O . LEU C 2 22 ? -6.92500 6.22600 -36.79400 1.000 84.93572 22 LEU C O 1
ATOM 1512 N N . THR C 2 23 ? -4.99300 6.25000 -35.66400 1.000 75.81466 23 THR C N 1
ATOM 1513 C CA . THR C 2 23 ? -5.40800 5.12000 -34.84000 1.000 77.90043 23 THR C CA 1
ATOM 1514 C C . THR C 2 23 ? -5.48000 5.43500 -33.35400 1.000 76.17404 23 THR C C 1
ATOM 1515 O O . THR C 2 23 ? -6.09800 4.66400 -32.61100 1.000 78.52059 23 THR C O 1
ATOM 1519 N N . HIS C 2 24 ? -4.85700 6.52900 -32.90800 1.000 70.60377 24 HIS C N 1
ATOM 1520 C CA . HIS C 2 24 ? -4.72600 6.88400 -31.49600 1.000 72.22084 24 HIS C CA 1
ATOM 1521 C C . HIS C 2 24 ? -3.89300 5.86500 -30.72000 1.000 72.02608 24 HIS C C 1
ATOM 1522 O O . HIS C 2 24 ? -3.94500 5.81000 -29.47800 1.000 67.67052 24 HIS C O 1
ATOM 1529 N N . GLU C 2 25 ? -3.11400 5.06800 -31.44500 1.000 69.54592 25 GLU C N 1
ATOM 1530 C CA . GLU C 2 25 ? -2.04800 4.29100 -30.83400 1.000 67.74095 25 GLU C CA 1
ATOM 1531 C C . GLU C 2 25 ? -0.97900 5.22300 -30.27800 1.000 63.80775 25 GLU C C 1
ATOM 1532 O O . GLU C 2 25 ? -0.52700 6.14600 -30.95800 1.000 72.55951 25 GLU C O 1
ATOM 1538 N N . ARG C 2 26 ? -0.54600 4.95300 -29.05900 1.000 61.20315 26 ARG C N 1
ATOM 1539 C CA . ARG C 2 26 ? 0.57800 5.65700 -28.47700 1.000 60.02188 26 ARG C CA 1
ATOM 1540 C C . ARG C 2 26 ? 1.88400 4.97800 -28.84300 1.000 63.32100 26 ARG C C 1
ATOM 1541 O O . ARG C 2 26 ? 1.96500 3.74700 -28.90500 1.000 68.05998 26 ARG C O 1
ATOM 1549 N N . ILE C 2 27 ? 2.90800 5.78800 -29.09800 1.000 60.18027 27 ILE C N 1
ATOM 1550 C CA . ILE C 2 27 ? 4.24900 5.29300 -29.39200 1.000 61.94976 27 ILE C CA 1
ATOM 1551 C C . ILE C 2 27 ? 5.13700 5.70600 -28.23300 1.000 63.53594 27 ILE C C 1
ATOM 1552 O O . ILE C 2 27 ? 5.43900 6.89600 -28.06100 1.000 65.52801 27 ILE C O 1
ATOM 1557 N N . THR C 2 28 ? 5.52900 4.73400 -27.41500 1.000 59.47890 28 THR C N 1
ATOM 1558 C CA . THR C 2 28 ? 6.51100 4.96800 -26.36700 1.000 61.16740 28 THR C CA 1
ATOM 1559 C C . THR C 2 28 ? 7.88100 5.01800 -27.01700 1.000 69.22898 28 THR C C 1
ATOM 1560 O O . THR C 2 28 ? 8.40000 3.99900 -27.46400 1.000 71.99007 28 THR C O 1
ATOM 1564 N N . ILE C 2 29 ? 8.45700 6.20900 -27.08700 1.000 68.82118 29 ILE C N 1
ATOM 1565 C CA . ILE C 2 29 ? 9.80400 6.36200 -27.60200 1.000 70.57451 29 ILE C CA 1
ATOM 1566 C C . ILE C 2 29 ? 10.75500 5.97400 -26.48800 1.000 75.48860 29 ILE C C 1
ATOM 1567 O O . ILE C 2 29 ? 10.63400 6.44900 -25.34900 1.000 74.86372 29 ILE C O 1
ATOM 1572 N N . THR C 2 30 ? 11.68000 5.08300 -26.80000 1.000 73.87151 30 THR C N 1
ATOM 1573 C CA . THR C 2 30 ? 12.57700 4.56700 -25.78700 1.000 81.57719 30 THR C CA 1
ATOM 1574 C C . THR C 2 30 ? 13.95300 5.12200 -26.00200 1.000 82.15574 30 THR C C 1
ATOM 1575 O O . THR C 2 30 ? 14.45300 5.18500 -27.12900 1.000 80.42554 30 THR C O 1
ATOM 1579 N N . ARG C 2 31 ? 14.56600 5.45400 -24.88800 1.000 87.10010 31 ARG C N 1
ATOM 1580 C CA . ARG C 2 31 ? 15.94400 5.86900 -24.81700 1.000 97.96221 31 ARG C CA 1
ATOM 1581 C C . ARG C 2 31 ? 16.57800 5.01400 -23.73000 1.000 104.38499 31 ARG C C 1
ATOM 1582 O O . ARG C 2 31 ? 16.03400 4.91600 -22.62100 1.000 99.28537 31 ARG C O 1
ATOM 1590 N N . HIS C 2 32 ? 17.68200 4.34600 -24.07500 1.000 109.77000 32 HIS C N 1
ATOM 1591 C CA . HIS C 2 32 ? 18.40800 3.46700 -23.15700 1.000 108.60349 32 HIS C CA 1
ATOM 1592 C C . HIS C 2 32 ? 17.46700 2.45900 -22.49800 1.000 107.64979 32 HIS C C 1
ATOM 1593 O O . HIS C 2 32 ? 17.43200 2.30300 -21.27800 1.000 110.26541 32 HIS C O 1
ATOM 1600 N N . GLY C 2 33 ? 16.69800 1.76000 -23.32400 1.000 105.57927 33 GLY C N 1
ATOM 1601 C CA . GLY C 2 33 ? 15.80000 0.74800 -22.82600 1.000 100.51656 33 GLY C CA 1
ATOM 1602 C C . GLY C 2 33 ? 14.77300 1.30200 -21.87500 1.000 100.00018 33 GLY C C 1
ATOM 1603 O O . GLY C 2 33 ? 14.12700 0.56400 -21.12000 1.000 95.67215 33 GLY C O 1
ATOM 1604 N N . HIS C 2 34 ? 14.60300 2.61800 -21.90700 1.000 98.54335 34 HIS C N 1
ATOM 1605 C CA . HIS C 2 34 ? 13.70400 3.21000 -20.95000 1.000 98.10001 34 HIS C CA 1
ATOM 1606 C C . HIS C 2 34 ? 12.64700 4.07700 -21.64100 1.000 91.85389 34 HIS C C 1
ATOM 1607 O O . HIS C 2 34 ? 12.92600 4.71800 -22.67100 1.000 86.41209 34 HIS C O 1
ATOM 1614 N N . PRO C 2 35 ? 11.43800 4.06700 -21.09800 1.000 89.02195 35 PRO C N 1
ATOM 1615 C CA . PRO C 2 35 ? 10.37300 4.96900 -21.56900 1.000 83.58902 35 PRO C CA 1
ATOM 1616 C C . PRO C 2 35 ? 10.68400 6.42100 -21.20500 1.000 81.40105 35 PRO C C 1
ATOM 1617 O O . PRO C 2 35 ? 10.65400 6.79100 -20.03200 1.000 80.52865 35 PRO C O 1
ATOM 1621 N N . ALA C 2 36 ? 10.97300 7.22500 -22.22500 1.000 80.50593 36 ALA C N 1
ATOM 1622 C CA . ALA C 2 36 ? 11.25000 8.65200 -22.03100 1.000 76.83458 36 ALA C CA 1
ATOM 1623 C C . ALA C 2 36 ? 10.04800 9.50700 -22.42700 1.000 71.16842 36 ALA C C 1
ATOM 1624 O O . ALA C 2 36 ? 9.46600 10.18900 -21.58800 1.000 67.30861 36 ALA C O 1
ATOM 1626 N N . ALA C 2 37 ? 9.63800 9.47900 -23.68400 1.000 66.62390 37 ALA C N 1
ATOM 1627 C CA . ALA C 2 37 ? 8.51300 10.27100 -24.14500 1.000 69.22844 37 ALA C CA 1
ATOM 1628 C C . ALA C 2 37 ? 7.54300 9.37800 -24.91200 1.000 62.44125 37 ALA C C 1
ATOM 1629 O O . ALA C 2 37 ? 7.83000 8.22400 -25.23300 1.000 68.03953 37 ALA C O 1
ATOM 1631 N N . VAL C 2 38 ? 6.37300 9.93500 -25.20100 1.000 57.82060 38 VAL C N 1
ATOM 1632 C CA . VAL C 2 38 ? 5.29600 9.23400 -25.87500 1.000 59.40265 38 VAL C CA 1
ATOM 1633 C C . VAL C 2 38 ? 4.73900 10.13900 -26.96400 1.000 60.00401 38 VAL C C 1
ATOM 1634 O O . VAL C 2 38 ? 4.44700 11.31300 -26.71100 1.000 58.93893 38 VAL C O 1
ATOM 1638 N N . LEU C 2 39 ? 4.59900 9.59500 -28.17200 1.000 56.79247 39 LEU C N 1
ATOM 1639 C CA . LEU C 2 39 ? 3.75600 10.21100 -29.18500 1.000 55.93044 39 LEU C CA 1
ATOM 1640 C C . LEU C 2 39 ? 2.31000 9.82200 -28.95000 1.000 59.04484 39 LEU C C 1
ATOM 1641 O O . LEU C 2 39 ? 1.96500 8.64300 -29.05700 1.000 60.69092 39 LEU C O 1
ATOM 1646 N N . ILE C 2 40 ? 1.44700 10.79700 -28.68300 1.000 56.68772 40 ILE C N 1
ATOM 1647 C CA . ILE C 2 40 ? 0.02600 10.52100 -28.47500 1.000 52.82480 40 ILE C CA 1
ATOM 1648 C C . ILE C 2 40 ? -0.81200 11.45200 -29.34500 1.000 59.76714 40 ILE C C 1
ATOM 1649 O O . ILE C 2 40 ? -0.41700 12.58300 -29.64800 1.000 61.42738 40 ILE C O 1
ATOM 1654 N N . SER C 2 41 ? -1.98100 10.97400 -29.73200 1.000 61.33819 41 SER C N 1
ATOM 1655 C CA . SER C 2 41 ? -2.92300 11.77200 -30.50300 1.000 62.26243 41 SER C CA 1
ATOM 1656 C C . SER C 2 41 ? -3.35700 13.00800 -29.72300 1.000 63.95913 41 SER C C 1
ATOM 1657 O O . SER C 2 41 ? -3.54500 12.96200 -28.50400 1.000 63.38126 41 SER C O 1
ATOM 1660 N N . ALA C 2 42 ? -3.52500 14.12900 -30.41900 1.000 64.44181 42 ALA C N 1
ATOM 1661 C CA . ALA C 2 42 ? -4.00600 15.31200 -29.70800 1.000 64.60271 42 ALA C CA 1
ATOM 1662 C C . ALA C 2 42 ? -5.39600 15.05800 -29.14300 1.000 66.11092 42 ALA C C 1
ATOM 1663 O O . ALA C 2 42 ? -5.67800 15.40200 -27.98800 1.000 66.41363 42 ALA C O 1
ATOM 1665 N N . ASP C 2 43 ? -6.25400 14.38100 -29.91800 1.000 65.32696 43 ASP C N 1
ATOM 1666 C CA . ASP C 2 43 ? -7.57700 14.00400 -29.42500 1.000 66.23539 43 ASP C CA 1
ATOM 1667 C C . ASP C 2 43 ? -7.47300 13.08700 -28.21500 1.000 68.30669 43 ASP C C 1
ATOM 1668 O O . ASP C 2 43 ? -8.26200 13.20000 -27.27000 1.000 70.48251 43 ASP C O 1
ATOM 1673 N N . ASP C 2 44 ? -6.52500 12.14800 -28.24600 1.000 66.11254 44 ASP C N 1
ATOM 1674 C CA . ASP C 2 44 ? -6.35600 11.20900 -27.14400 1.000 63.21554 44 ASP C CA 1
ATOM 1675 C C . ASP C 2 44 ? -6.03800 11.95100 -25.85100 1.000 63.28263 44 ASP C C 1
ATOM 1676 O O . ASP C 2 44 ? -6.71500 11.76800 -24.83500 1.000 65.45027 44 ASP C O 1
ATOM 1681 N N . LEU C 2 45 ? -5.02200 12.81100 -25.88000 1.000 61.50822 45 LEU C N 1
ATOM 1682 C CA . LEU C 2 45 ? -4.64900 13.59600 -24.70300 1.000 61.61687 45 LEU C CA 1
ATOM 1683 C C . LEU C 2 45 ? -5.81400 14.46300 -24.20700 1.000 65.24953 45 LEU C C 1
ATOM 1684 O O . LEU C 2 45 ? -6.14400 14.45700 -23.01000 1.000 58.77104 45 LEU C O 1
ATOM 1689 N N . ALA C 2 46 ? -6.46000 15.21200 -25.11400 1.000 63.78972 46 ALA C N 1
ATOM 1690 C CA . ALA C 2 46 ? -7.54400 16.11000 -24.69800 1.000 65.44749 46 ALA C CA 1
ATOM 1691 C C . ALA C 2 46 ? -8.73300 15.36700 -24.12700 1.000 65.49139 46 ALA C C 1
ATOM 1692 O O . ALA C 2 46 ? -9.51100 15.96200 -23.38200 1.000 62.50882 46 ALA C O 1
ATOM 1694 N N . SER C 2 47 ? -8.90600 14.09100 -24.46900 1.000 63.03910 47 SER C N 1
ATOM 1695 C CA . SER C 2 47 ? -10.00500 13.34100 -23.88800 1.000 62.21726 47 SER C CA 1
ATOM 1696 C C . SER C 2 47 ? -9.66300 12.83400 -22.49400 1.000 61.72026 47 SER C C 1
ATOM 1697 O O . SER C 2 47 ? -10.54700 12.75800 -21.63000 1.000 66.98901 47 SER C O 1
ATOM 1700 N N . ILE C 2 48 ? -8.40600 12.45800 -22.26200 1.000 63.19549 48 ILE C N 1
ATOM 1701 C CA . ILE C 2 48 ? -7.91900 12.27400 -20.89600 1.000 65.12888 48 ILE C CA 1
ATOM 1702 C C . ILE C 2 48 ? -8.18100 13.52800 -20.07500 1.000 66.56749 48 ILE C C 1
ATOM 1703 O O . ILE C 2 48 ? -8.74000 13.47400 -18.97300 1.000 66.92999 48 ILE C O 1
ATOM 1708 N N . GLU C 2 49 ? -7.74600 14.67800 -20.58800 1.000 65.81455 49 GLU C N 1
ATOM 1709 C CA . GLU C 2 49 ? -7.88800 15.90700 -19.81600 1.000 63.73546 49 GLU C CA 1
ATOM 1710 C C . GLU C 2 49 ? -9.35000 16.25500 -19.60100 1.000 63.22557 49 GLU C C 1
ATOM 1711 O O . GLU C 2 49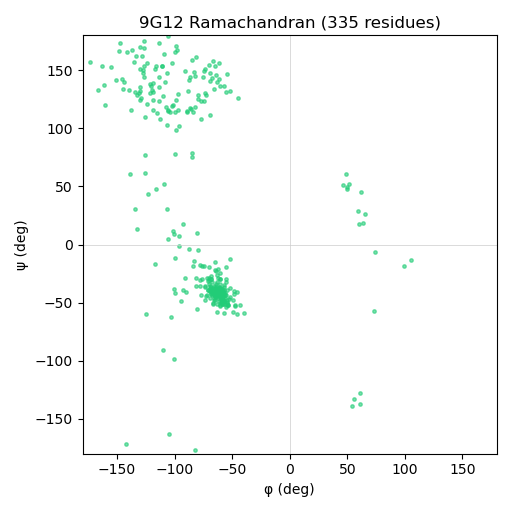 ? -9.73500 16.63900 -18.49500 1.000 68.88402 49 GLU C O 1
ATOM 1717 N N . GLU C 2 50 ? -10.19500 16.09400 -20.62500 1.000 62.22509 50 GLU C N 1
ATOM 1718 C CA . GLU C 2 50 ? -11.61200 16.38700 -20.41500 1.000 63.97677 50 GLU C CA 1
ATOM 1719 C C . GLU C 2 50 ? -12.22700 15.43100 -19.39600 1.000 64.88160 50 GLU C C 1
ATOM 1720 O O . GLU C 2 50 ? -13.11300 15.82000 -18.62500 1.000 62.29222 50 GLU C O 1
ATOM 1726 N N . THR C 2 51 ? -11.77200 14.17600 -19.36900 1.000 64.67887 51 THR C N 1
ATOM 1727 C CA . THR C 2 51 ? -12.28200 13.25300 -18.35500 1.000 63.90719 51 THR C CA 1
ATOM 1728 C C . THR C 2 51 ? -11.89700 13.73400 -16.96400 1.000 62.34813 51 THR C C 1
ATOM 1729 O O . THR C 2 51 ? -12.70100 13.68000 -16.02600 1.000 66.06020 51 THR C O 1
ATOM 1733 N N . LEU C 2 52 ? -10.67100 14.23700 -16.82400 1.000 65.17749 52 LEU C N 1
ATOM 1734 C CA . LEU C 2 52 ? -10.22900 14.79800 -15.55000 1.000 69.54153 52 LEU C CA 1
ATOM 1735 C C . LEU C 2 52 ? -11.12800 15.95700 -15.11600 1.000 70.70603 52 LEU C C 1
ATOM 1736 O O . LEU C 2 52 ? -11.58000 16.01500 -13.96400 1.000 68.84738 52 LEU C O 1
ATOM 1741 N N . GLU C 2 53 ? -11.40600 16.89100 -16.03400 1.000 68.32424 53 GLU C N 1
ATOM 1742 C CA . GLU C 2 53 ? -12.26900 18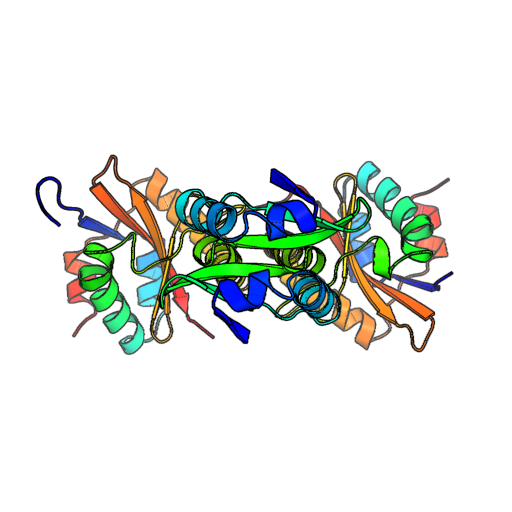.01800 -15.70200 1.000 70.71731 53 GLU C CA 1
ATOM 1743 C C . GLU C 2 53 ? -13.63900 17.54400 -15.23200 1.000 70.45945 53 GLU C C 1
ATOM 1744 O O . GLU C 2 53 ? -14.20000 18.09500 -14.27700 1.000 70.79556 53 GLU C O 1
ATOM 1750 N N . VAL C 2 54 ? -14.18000 16.50200 -15.87500 1.000 69.48215 54 VAL C N 1
ATOM 1751 C CA . VAL C 2 54 ? -15.48000 15.96700 -15.47900 1.000 67.21040 54 VAL C CA 1
ATOM 1752 C C . VAL C 2 54 ? -15.39400 15.36200 -14.08600 1.000 67.50309 54 VAL C C 1
ATOM 1753 O O . VAL C 2 54 ? -16.24800 15.61700 -13.22300 1.000 65.17152 54 VAL C O 1
ATOM 1757 N N . LEU C 2 55 ? -14.35900 14.53900 -13.85100 1.000 65.08306 55 LEU C N 1
ATOM 1758 C CA . LEU C 2 55 ? -14.26500 13.78000 -12.60400 1.000 63.07868 55 LEU C CA 1
ATOM 1759 C C . LEU C 2 55 ? -14.01600 14.67600 -11.39700 1.000 72.59049 55 LEU C C 1
ATOM 1760 O O . LEU C 2 55 ? -14.43400 14.33200 -10.28800 1.000 71.30184 55 LEU C O 1
ATOM 1765 N N . ARG C 2 56 ? -13.33300 15.81600 -11.58100 1.000 70.84789 56 ARG C N 1
ATOM 1766 C CA . ARG C 2 56 ? -13.11700 16.72900 -10.46200 1.000 74.46522 56 ARG C CA 1
ATOM 1767 C C . ARG C 2 56 ? -14.33000 17.60600 -10.15800 1.000 74.44893 56 ARG C C 1
ATOM 1768 O O . ARG C 2 56 ? -14.29500 18.35900 -9.17900 1.000 70.35683 56 ARG C O 1
ATOM 1776 N N . THR C 2 57 ? -15.38600 17.53600 -10.95900 1.000 73.58968 57 THR C N 1
ATOM 1777 C CA . THR C 2 57 ? -16.58700 18.32500 -10.69400 1.000 70.97348 57 THR C CA 1
ATOM 1778 C C . THR C 2 57 ? -17.35000 17.72600 -9.52500 1.000 73.13177 57 THR C C 1
ATOM 1779 O O . THR C 2 57 ? -17.73800 16.55800 -9.59500 1.000 72.28153 57 THR C O 1
ATOM 1783 N N . PRO C 2 58 ? -17.62000 18.49500 -8.45900 1.000 74.38731 58 PRO C N 1
ATOM 1784 C CA . PRO C 2 58 ? -18.17600 17.93400 -7.21100 1.000 72.68295 58 PRO C CA 1
ATOM 1785 C C . PRO C 2 58 ? -19.24600 16.85000 -7.32200 1.000 73.20816 58 PRO C C 1
ATOM 1786 O O . PRO C 2 58 ? -19.04700 15.74600 -6.79600 1.000 81.69591 58 PRO C O 1
ATOM 1790 N N . GLY C 2 59 ? -20.37200 17.10100 -7.96600 1.000 69.21596 59 GLY C N 1
ATOM 1791 C CA . GLY C 2 59 ? -21.36700 16.03800 -7.96200 1.000 71.86767 59 GLY C CA 1
ATOM 1792 C C . GLY C 2 59 ? -21.38600 15.11800 -9.16700 1.000 66.85304 59 GLY C C 1
ATOM 1793 O O . GLY C 2 59 ? -22.26300 14.25200 -9.25900 1.000 74.38564 59 GLY C O 1
ATOM 1794 N N . ALA C 2 60 ? -20.40700 15.24100 -10.06300 1.000 62.11734 60 ALA C N 1
ATOM 1795 C CA . ALA C 2 60 ? -20.58700 14.79600 -11.43800 1.000 67.11256 60 ALA C CA 1
ATOM 1796 C C . ALA C 2 60 ? -20.67400 13.27400 -11.54100 1.000 67.73983 60 ALA C C 1
ATOM 1797 O O . ALA C 2 60 ? -21.57300 12.74300 -12.20500 1.000 66.70691 60 ALA C O 1
ATOM 1799 N N . SER C 2 61 ? -19.77500 12.54700 -10.87500 1.000 65.46272 61 SER C N 1
ATOM 1800 C CA . SER C 2 61 ? -19.80100 11.09000 -10.99400 1.000 65.12466 61 SER C CA 1
ATOM 1801 C C . SER C 2 61 ? -21.09100 10.49800 -10.43800 1.000 66.83648 61 SER C C 1
ATOM 1802 O O . SER C 2 61 ? -21.59800 9.49600 -10.95300 1.000 64.95723 61 SER C O 1
ATOM 1805 N N . GLU C 2 62 ? -21.63600 11.08200 -9.37500 1.000 71.34630 62 GLU C N 1
ATOM 1806 C CA . GLU C 2 62 ? -22.86500 10.51600 -8.82900 1.000 70.49455 62 GLU C CA 1
ATOM 1807 C C . GLU C 2 62 ? -24.06100 10.82500 -9.71600 1.000 67.24192 62 GLU C C 1
ATOM 1808 O O . GLU C 2 62 ? -24.95300 9.98600 -9.85100 1.000 65.95151 62 GLU C O 1
ATOM 1814 N N . ALA C 2 63 ? -24.09900 12.00500 -10.34100 1.000 65.10421 63 ALA C N 1
ATOM 1815 C CA . ALA C 2 63 ? -25.22700 12.31400 -11.21900 1.000 64.26180 63 ALA C CA 1
ATOM 1816 C C . ALA C 2 63 ? -25.17100 11.48300 -12.49700 1.000 60.30756 63 ALA C C 1
ATOM 1817 O O . ALA C 2 63 ? -26.19600 10.98900 -12.98600 1.000 59.35405 63 ALA C O 1
ATOM 1819 N N . ILE C 2 64 ? -23.97500 11.29000 -13.03500 1.000 60.79934 64 ILE C N 1
ATOM 1820 C CA . ILE C 2 64 ? -23.84400 10.50900 -14.25200 1.000 60.86231 64 ILE C CA 1
ATOM 1821 C C . ILE C 2 64 ? -24.37300 9.10900 -14.02500 1.000 62.18006 64 ILE C C 1
ATOM 1822 O O . ILE C 2 64 ? -25.11200 8.55900 -14.85900 1.000 64.89997 64 ILE C O 1
ATOM 1827 N N . ARG C 2 65 ? -24.04900 8.53000 -12.86500 1.000 59.48459 65 ARG C N 1
ATOM 1828 C CA . ARG C 2 65 ? -24.62800 7.24400 -12.49300 1.000 63.32169 65 ARG C CA 1
ATOM 1829 C C . ARG C 2 65 ? -26.15400 7.31600 -12.49200 1.000 64.15894 65 ARG C C 1
ATOM 1830 O O . ARG C 2 65 ? -26.84100 6.36200 -12.88900 1.000 64.51939 65 ARG C O 1
ATOM 1838 N N . GLU C 2 66 ? -26.70600 8.45100 -12.06300 1.000 61.08575 66 GLU C N 1
ATOM 1839 C CA . GLU C 2 66 ? -28.16000 8.57300 -12.00900 1.000 62.57946 66 GLU C CA 1
ATOM 1840 C C . GLU C 2 66 ? -28.74100 8.67200 -13.40900 1.000 58.03797 66 GLU C C 1
ATOM 1841 O O . GLU C 2 66 ? -29.75200 8.03100 -13.71200 1.000 59.42835 66 GLU C O 1
ATOM 1847 N N . GLY C 2 67 ? -28.11700 9.47100 -14.27800 1.000 56.88177 67 GLY C N 1
ATOM 1848 C CA . GLY C 2 67 ? -28.62600 9.59700 -15.63500 1.000 56.02559 67 GLY C CA 1
ATOM 1849 C C . GLY C 2 67 ? -28.49600 8.31300 -16.42700 1.000 58.24381 67 GLY C C 1
ATOM 1850 O O . GLY C 2 67 ? -29.37600 7.97500 -17.22800 1.000 60.12910 67 GLY C O 1
ATOM 1851 N N . LEU C 2 68 ? -27.39900 7.57400 -16.22600 1.000 56.59300 68 LEU C N 1
ATOM 1852 C CA . LEU C 2 68 ? -27.32200 6.24900 -16.85000 1.000 59.48021 68 LEU C CA 1
ATOM 1853 C C . LEU C 2 68 ? -28.42800 5.33200 -16.34700 1.000 58.18175 68 LEU C C 1
ATOM 1854 O O . LEU C 2 68 ? -28.98500 4.53400 -17.11400 1.000 62.71427 68 LEU C O 1
ATOM 1859 N N . ALA C 2 69 ? -28.78700 5.42300 -15.06700 1.000 55.75109 69 ALA C N 1
ATOM 1860 C CA . ALA C 2 69 ? -29.91300 4.57800 -14.66100 1.000 58.05332 69 ALA C CA 1
ATOM 1861 C C . ALA C 2 69 ? -31.19800 5.06200 -15.31100 1.000 58.71685 69 ALA C C 1
ATOM 1862 O O . ALA C 2 69 ? -32.10200 4.26500 -15.57000 1.000 62.90609 69 ALA C O 1
ATOM 1864 N N . ASP C 2 70 ? -31.30200 6.36400 -15.58000 1.000 58.76885 70 ASP C N 1
ATOM 1865 C CA . ASP C 2 70 ? -32.47200 6.85700 -16.29700 1.000 60.97748 70 ASP C CA 1
ATOM 1866 C C . ASP C 2 70 ? -32.49500 6.26500 -17.69400 1.000 60.80732 70 ASP C C 1
ATOM 1867 O O . ASP C 2 70 ? -33.53100 5.77100 -18.16700 1.000 58.31061 70 ASP C O 1
ATOM 1872 N N . VAL C 2 71 ? -31.34000 6.27500 -18.36100 1.000 56.50038 71 VAL C N 1
ATOM 1873 C CA . VAL C 2 71 ? -31.26600 5.67600 -19.68300 1.000 58.55702 71 VAL C CA 1
ATOM 1874 C C . VAL C 2 71 ? -31.76600 4.24100 -19.61900 1.000 59.94015 71 VAL C C 1
ATOM 1875 O O . VAL C 2 71 ? -32.65200 3.83600 -20.38700 1.000 57.16052 71 VAL C O 1
ATOM 1879 N N . ALA C 2 72 ? -31.23800 3.45800 -18.66400 1.000 56.23766 72 ALA C N 1
ATOM 1880 C CA . ALA C 2 72 ? -31.63000 2.04800 -18.58700 1.000 59.78569 72 ALA C CA 1
ATOM 1881 C C . ALA C 2 72 ? -33.13500 1.91100 -18.42800 1.000 66.04444 72 ALA C C 1
ATOM 1882 O O . ALA C 2 72 ? -33.74100 0.99200 -18.99300 1.000 68.99374 72 ALA C O 1
ATOM 1884 N N . ALA C 2 73 ? -33.75600 2.84000 -17.71000 1.000 59.00941 73 ALA C N 1
ATOM 1885 C CA . ALA C 2 73 ? -35.20100 2.87100 -17.52400 1.000 60.81323 73 ALA C CA 1
ATOM 1886 C C . ALA C 2 73 ? -35.95600 3.62700 -18.61500 1.000 61.85530 73 ALA C C 1
ATOM 1887 O O . ALA C 2 73 ? -37.18700 3.65700 -18.56800 1.000 62.37998 73 ALA C O 1
ATOM 1889 N N . GLY C 2 74 ? -35.27600 4.24300 -19.58200 1.000 62.69879 74 GLY C N 1
ATOM 1890 C CA . GLY C 2 74 ? -35.98400 5.13300 -20.50200 1.000 60.85172 74 GLY C CA 1
ATOM 1891 C C . GLY C 2 74 ? -36.69500 6.29400 -19.82900 1.000 60.88219 74 GLY C C 1
ATOM 1892 O O . GLY C 2 74 ? -37.71100 6.77100 -20.33500 1.000 65.48684 74 GLY C O 1
ATOM 1893 N N . ARG C 2 75 ? -36.18900 6.75900 -18.68900 1.000 55.83074 75 ARG C N 1
ATOM 1894 C CA . ARG C 2 75 ? -36.81000 7.85400 -17.94500 1.000 60.53132 75 ARG C CA 1
ATOM 1895 C C . ARG C 2 75 ? -36.31000 9.17600 -18.53400 1.000 62.03893 75 ARG C C 1
ATOM 1896 O O . ARG C 2 75 ? -35.45700 9.87200 -17.97300 1.000 63.47937 75 ARG C O 1
ATOM 1904 N N . PHE C 2 76 ? -36.85400 9.50400 -19.70700 1.000 59.38213 76 PHE C N 1
ATOM 1905 C CA . PHE C 2 76 ? -36.56800 10.72600 -20.44000 1.000 64.91149 76 PHE C CA 1
ATOM 1906 C C . PHE C 2 76 ? -37.75900 11.67200 -20.34000 1.000 65.61758 76 PHE C C 1
ATOM 1907 O O . PHE C 2 76 ? -38.90900 11.22900 -20.30600 1.000 67.30406 76 PHE C O 1
ATOM 1915 N N . VAL C 2 77 ? -37.48600 12.97300 -20.33300 1.000 66.22325 77 VAL C N 1
ATOM 1916 C CA . VAL C 2 77 ? -38.52600 13.99300 -20.22000 1.000 68.32544 77 VAL C CA 1
ATOM 1917 C C . VAL C 2 77 ? -38.87000 14.54700 -21.58100 1.000 72.64393 77 VAL C C 1
ATOM 1918 O O . VAL C 2 77 ? -38.18900 14.30100 -22.58400 1.000 76.10493 77 VAL C O 1
ATOM 1922 N N . SER C 2 78 ? -39.94300 15.35100 -21.65500 1.000 72.62169 78 SER C N 1
ATOM 1923 C CA . SER C 2 78 ? -40.43000 15.85500 -22.93400 1.000 75.33633 78 SER C CA 1
ATOM 1924 C C . SER C 2 78 ? -39.50500 16.92900 -23.48900 1.000 76.93908 78 SER C C 1
ATOM 1925 O O . SER C 2 78 ? -39.19900 17.91300 -22.80500 1.000 72.38828 78 SER C O 1
ATOM 1928 N N . ASN C 2 79 ? -39.09400 16.76600 -24.74900 1.000 74.35800 79 ASN C N 1
ATOM 1929 C CA . ASN C 2 79 ? -38.25400 17.78300 -25.37900 1.000 78.76952 79 ASN C CA 1
ATOM 1930 C C . ASN C 2 79 ? -39.00900 19.09700 -25.56200 1.000 80.62608 79 ASN C C 1
ATOM 1931 O O . ASN C 2 79 ? -38.49300 20.17400 -25.24000 1.000 82.86765 79 ASN C O 1
ATOM 1936 N N . ASP C 2 80 ? -40.24100 19.02900 -26.06800 1.000 83.62291 80 ASP C N 1
ATOM 1937 C CA . ASP C 2 80 ? -41.03400 20.24000 -26.26200 1.000 86.95390 80 ASP C CA 1
ATOM 1938 C C . ASP C 2 80 ? -41.31700 20.94900 -24.94500 1.000 92.43939 80 ASP C C 1
ATOM 1939 O O . ASP C 2 80 ? -41.47700 22.17700 -24.91800 1.000 89.72353 80 ASP C O 1
ATOM 1944 N N . GLU C 2 81 ? -41.39000 20.20300 -23.84400 1.000 87.70307 81 GLU C N 1
ATOM 1945 C CA . GLU C 2 81 ? -41.56900 20.85900 -22.55900 1.000 84.99485 81 GLU C CA 1
ATOM 1946 C C . GLU C 2 81 ? -40.29300 21.55900 -22.12100 1.000 86.87662 81 GLU C C 1
ATOM 1947 O O . GLU C 2 81 ? -40.33400 22.70100 -21.64600 1.000 84.82546 81 GLU C O 1
ATOM 1953 N N . ILE C 2 82 ? -39.15000 20.88600 -22.27700 1.000 82.22173 82 ILE C N 1
ATOM 1954 C CA . ILE C 2 82 ? -37.86900 21.48600 -21.91400 1.000 80.27575 82 ILE C CA 1
ATOM 1955 C C . ILE C 2 82 ? -37.64600 22.76800 -22.70600 1.000 86.02428 82 ILE C C 1
ATOM 1956 O O . ILE C 2 82 ? -37.29100 23.81200 -22.14500 1.000 84.80169 82 ILE C O 1
ATOM 1961 N N . ARG C 2 83 ? -37.85000 22.69800 -24.02900 1.000 87.61009 83 ARG C N 1
ATOM 1962 C CA . ARG C 2 83 ? -37.60600 23.84700 -24.89300 1.000 88.96708 83 ARG C CA 1
ATOM 1963 C C . ARG C 2 83 ? -38.50700 25.00900 -24.52200 1.000 89.68914 83 ARG C C 1
ATOM 1964 O O . ARG C 2 83 ? -38.05600 26.15600 -24.46700 1.000 88.57362 83 ARG C O 1
ATOM 1972 N N . ASN C 2 84 ? -39.78800 24.73200 -24.26800 1.000 90.68114 84 ASN C N 1
ATOM 1973 C CA . ASN C 2 84 ? -40.69300 25.78800 -23.84100 1.000 91.32535 84 ASN C CA 1
ATOM 1974 C C . ASN C 2 84 ? -40.22900 26.41600 -22.53100 1.000 96.76624 84 ASN C C 1
ATOM 1975 O O . ASN C 2 84 ? -40.22100 27.64600 -22.39600 1.000 99.72669 84 ASN C O 1
ATOM 1980 N N . ARG C 2 85 ? -39.80900 25.59100 -21.56500 1.000 91.55900 85 ARG C N 1
ATOM 1981 C CA . ARG C 2 85 ? -39.54700 26.09000 -20.21600 1.000 89.26939 85 ARG C CA 1
ATOM 1982 C C . ARG C 2 85 ? -38.32400 26.99700 -20.17400 1.000 91.90109 85 ARG C C 1
ATOM 1983 O O . ARG C 2 85 ? -38.28700 27.96800 -19.40500 1.000 89.52321 85 ARG C O 1
ATOM 1991 N N . TYR C 2 86 ? -37.30600 26.69200 -20.96800 1.000 93.17096 86 TYR C N 1
ATOM 1992 C CA . TYR C 2 86 ? -36.14600 27.55400 -21.08100 1.000 94.52671 86 TYR C CA 1
ATOM 1993 C C . TYR C 2 86 ? -36.23000 28.28900 -22.41800 1.000 100.88549 86 TYR C C 1
ATOM 1994 O O . TYR C 2 86 ? -37.30800 28.35100 -23.03100 1.000 103.75651 86 TYR C O 1
ATOM 2003 N N . THR C 2 87 ? -35.10600 28.85600 -22.86000 1.000 96.37737 87 THR C N 1
ATOM 2004 C CA . THR C 2 87 ? -35.02200 29.54900 -24.15100 1.000 104.86043 87 THR C CA 1
ATOM 2005 C C . THR C 2 87 ? -36.20800 30.50100 -24.36400 1.000 109.42939 87 THR C C 1
ATOM 2006 O O . THR C 2 87 ? -36.89000 30.46900 -25.39200 1.000 111.98631 87 THR C O 1
ATOM 2010 N N . ALA C 2 88 ? -36.44200 31.36100 -23.36800 1.000 109.77044 88 ALA C N 1
ATOM 2011 C CA . ALA C 2 88 ? -37.59000 32.28000 -23.3200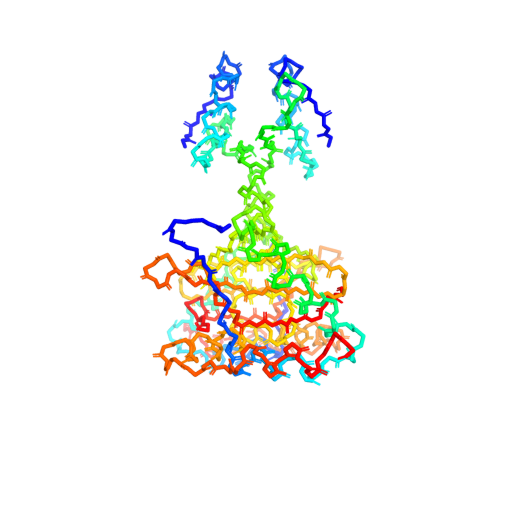0 1.000 109.01634 88 ALA C CA 1
ATOM 2012 C C . ALA C 2 88 ? -38.90700 31.57200 -23.62600 1.000 109.68740 88 ALA C C 1
ATOM 2013 O O . ALA C 2 88 ? -39.08200 30.39300 -23.31000 1.000 105.20576 88 ALA C O 1
ATOM 2015 N N . ALA D 2 2 ? 4.81900 24.01400 -26.62700 1.000 65.16065 2 ALA D N 1
ATOM 2016 C CA . ALA D 2 2 ? 5.34000 24.54500 -27.87200 1.000 64.65051 2 ALA D CA 1
ATOM 2017 C C . ALA D 2 2 ? 4.71700 23.87000 -29.07600 1.000 66.46117 2 ALA D C 1
ATOM 2018 O O . ALA D 2 2 ? 4.40200 22.68200 -29.03100 1.000 72.03128 2 ALA D O 1
ATOM 2020 N N . VAL D 2 3 ? 4.58000 24.62700 -30.16200 1.000 56.93650 3 VAL D N 1
ATOM 2021 C CA . VAL D 2 3 ? 4.05700 24.12600 -31.42900 1.000 67.52607 3 VAL D CA 1
ATOM 2022 C C . VAL D 2 3 ? 5.19100 24.16700 -32.43400 1.000 75.68133 3 VAL D C 1
ATOM 2023 O O . VAL D 2 3 ? 5.78200 25.23100 -32.65100 1.000 79.88518 3 VAL D O 1
ATOM 2027 N N . VAL D 2 4 ? 5.50600 23.01400 -33.03200 1.000 71.46237 4 VAL D N 1
ATOM 2028 C CA . VAL D 2 4 ? 6.70900 22.81500 -33.85200 1.000 77.26686 4 VAL D CA 1
ATOM 2029 C C . VAL D 2 4 ? 6.39500 21.97700 -35.09100 1.000 84.07815 4 VAL D C 1
ATOM 2030 O O . VAL D 2 4 ? 5.76400 20.92000 -34.97400 1.000 84.28024 4 VAL D O 1
ATOM 2034 N N . PRO D 2 5 ? 6.83300 22.38100 -36.28300 1.000 89.78842 5 PRO D N 1
ATOM 2035 C CA . PRO D 2 5 ? 6.62200 21.54500 -37.47200 1.000 82.60823 5 PRO D CA 1
ATOM 2036 C C . PRO D 2 5 ? 7.47500 20.28100 -37.46000 1.000 85.02208 5 PRO D C 1
ATOM 2037 O O . PRO D 2 5 ? 8.56400 20.21000 -36.88000 1.000 82.02267 5 PRO D O 1
ATOM 2041 N N . LEU D 2 6 ? 6.96500 19.28000 -38.17600 1.000 86.34127 6 LEU D N 1
ATOM 2042 C CA . LEU D 2 6 ? 7.45800 17.91500 -38.03500 1.000 85.24126 6 LEU D CA 1
ATOM 2043 C C . LEU D 2 6 ? 8.93500 17.79200 -38.40300 1.000 85.35579 6 LEU D C 1
ATOM 2044 O O . LEU D 2 6 ? 9.68500 17.04000 -37.76500 1.000 78.92311 6 LEU D O 1
ATOM 2049 N N . GLY D 2 7 ? 9.37700 18.52000 -39.42700 1.000 88.54382 7 GLY D N 1
ATOM 2050 C CA . GLY D 2 7 ? 10.77000 18.42600 -39.82700 1.000 84.92849 7 GLY D CA 1
ATOM 2051 C C . GLY D 2 7 ? 11.72700 18.88600 -38.74300 1.000 88.53379 7 GLY D C 1
ATOM 2052 O O . GLY D 2 7 ? 12.79000 18.29200 -38.54200 1.000 84.98698 7 GLY D O 1
ATOM 2053 N N . GLU D 2 8 ? 11.37100 19.95100 -38.02500 1.000 83.20469 8 GLU D N 1
ATOM 2054 C CA . GLU D 2 8 ? 12.26100 20.40600 -36.96700 1.000 89.92092 8 GLU D CA 1
ATOM 2055 C C . GLU D 2 8 ? 12.30100 19.40400 -35.81700 1.000 90.78123 8 GLU D C 1
ATOM 2056 O O . GLU D 2 8 ? 13.37000 19.14600 -35.24100 1.000 86.18348 8 GLU D O 1
ATOM 2062 N N . VAL D 2 9 ? 11.15000 18.80500 -35.49300 1.000 90.62314 9 VAL D N 1
ATOM 2063 C CA . VAL D 2 9 ? 11.13200 17.72500 -34.51100 1.000 83.35702 9 VAL D CA 1
ATOM 2064 C C . VAL D 2 9 ? 12.02900 16.58000 -34.97100 1.000 86.05776 9 VAL D C 1
ATOM 2065 O O . VAL D 2 9 ? 12.82800 16.04200 -34.19100 1.000 80.01393 9 VAL D O 1
ATOM 2069 N N . ARG D 2 10 ? 11.92600 16.20500 -36.24700 1.000 86.14745 10 ARG D N 1
ATOM 2070 C CA . ARG D 2 10 ? 12.75100 15.11800 -36.75600 1.000 87.52628 10 ARG D CA 1
ATOM 2071 C C . ARG D 2 10 ? 14.23400 15.41900 -36.56800 1.000 89.93456 10 ARG D C 1
ATOM 2072 O O . ARG D 2 10 ? 15.00600 14.54000 -36.16200 1.000 94.59434 10 ARG D O 1
ATOM 2080 N N . ASN D 2 11 ? 14.64800 16.66400 -36.82400 1.000 94.10635 11 ASN D N 1
ATOM 2081 C CA . ASN D 2 11 ? 16.06700 17.00800 -36.75200 1.000 91.87918 11 ASN D CA 1
ATOM 2082 C C . ASN D 2 11 ? 16.60800 16.82400 -35.34200 1.000 92.62438 11 ASN D C 1
ATOM 2083 O O . ASN D 2 11 ? 17.56800 16.07900 -35.11900 1.000 93.77871 11 ASN D O 1
ATOM 2088 N N . ARG D 2 12 ? 16.01900 17.51000 -34.37100 1.000 90.81607 12 ARG D N 1
ATOM 2089 C CA . ARG D 2 12 ? 16.56500 17.39100 -33.02800 1.000 93.16662 12 ARG D CA 1
ATOM 2090 C C . ARG D 2 12 ? 15.62600 16.60900 -32.11900 1.000 90.40710 12 ARG D C 1
ATOM 2091 O O . ARG D 2 12 ? 15.28600 17.10200 -31.03800 1.000 85.07001 12 ARG D O 1
ATOM 2099 N N . LEU D 2 13 ? 15.18100 15.41000 -32.51500 1.000 84.98559 13 LEU D N 1
ATOM 2100 C CA . LEU D 2 13 ? 14.15800 14.75200 -31.71300 1.000 82.40224 13 LEU D CA 1
ATOM 2101 C C . LEU D 2 13 ? 14.71100 14.41700 -30.32600 1.000 80.25789 13 LEU D C 1
ATOM 2102 O O . LEU D 2 13 ? 14.07100 14.67900 -29.29300 1.000 81.82187 13 LEU D O 1
ATOM 2107 N N . SER D 2 14 ? 15.94200 13.89000 -30.29300 1.000 79.73848 14 SER D N 1
ATOM 2108 C CA . SER D 2 14 ? 16.59500 13.60400 -29.01900 1.000 83.39608 14 SER D CA 1
ATOM 2109 C C . SER D 2 14 ? 16.56900 14.82500 -28.10500 1.000 85.10200 14 SER D C 1
ATOM 2110 O O . SER D 2 14 ? 16.18400 14.73000 -26.93100 1.000 80.83927 14 SER D O 1
ATOM 2113 N N . GLU D 2 15 ? 16.89800 16.00100 -28.65500 1.000 79.49458 15 GLU D N 1
ATOM 2114 C CA . GLU D 2 15 ? 16.85000 17.21900 -27.84100 1.000 81.46419 15 GLU D CA 1
ATOM 2115 C C . GLU D 2 15 ? 15.42000 17.53100 -27.40200 1.000 80.95631 15 GLU D C 1
ATOM 2116 O O . GLU D 2 15 ? 15.17500 17.92400 -26.24600 1.000 78.44183 15 GLU D O 1
ATOM 2122 N N . TYR D 2 16 ? 14.45700 17.34100 -28.30500 1.000 75.54904 16 TYR D N 1
ATOM 2123 C CA . TYR D 2 16 ? 13.06400 17.53200 -27.93500 1.000 75.73595 16 TYR D CA 1
ATOM 2124 C C . TYR D 2 16 ? 12.59500 16.48900 -26.92500 1.000 76.00238 16 TYR D C 1
ATOM 2125 O O . TYR D 2 16 ? 11.84100 16.81500 -25.99800 1.000 71.15581 16 TYR D O 1
ATOM 2134 N N . VAL D 2 17 ? 13.01600 15.23100 -27.07100 1.000 69.38657 17 VAL D N 1
ATOM 2135 C CA . VAL D 2 17 ? 12.56800 14.24100 -26.09300 1.000 72.61181 17 VAL D CA 1
ATOM 2136 C C . VAL D 2 17 ? 13.16400 14.56000 -24.73200 1.000 75.41614 17 VAL D C 1
ATOM 2137 O O . VAL D 2 17 ? 12.47500 14.50700 -23.70000 1.000 70.82237 17 VAL D O 1
ATOM 2141 N N . ALA D 2 18 ? 14.45500 14.92000 -24.71500 1.000 79.38477 18 ALA D N 1
ATOM 2142 C CA . ALA D 2 18 ? 15.12600 15.29800 -23.47400 1.000 77.57562 18 ALA D CA 1
ATOM 2143 C C . ALA D 2 18 ? 14.44100 16.48600 -22.83300 1.000 71.37403 18 ALA D C 1
ATOM 2144 O O . ALA D 2 18 ? 14.11900 16.46500 -21.64000 1.000 77.07244 18 ALA D O 1
ATOM 2146 N N . GLU D 2 19 ? 14.19100 17.53000 -23.62300 1.000 69.64105 19 GLU D N 1
ATOM 2147 C CA . GLU D 2 19 ? 13.48500 18.70000 -23.10900 1.000 72.80869 19 GLU D CA 1
ATOM 2148 C C . GLU D 2 19 ? 12.12800 18.32300 -22.53600 1.000 76.81675 19 GLU D C 1
ATOM 2149 O O . GLU D 2 19 ? 11.75100 18.75600 -21.43800 1.000 72.36491 19 GLU D O 1
ATOM 2155 N N . VAL D 2 20 ? 11.35700 17.54900 -23.29400 1.000 75.77731 20 VAL D N 1
ATOM 2156 C CA . VAL D 2 20 ? 10.05300 17.11600 -22.81800 1.000 78.13637 20 VAL D CA 1
ATOM 2157 C C . VAL D 2 20 ? 10.21200 16.29300 -21.54600 1.000 75.53763 20 VAL D C 1
ATOM 2158 O O . VAL D 2 20 ? 9.38700 16.37300 -20.63100 1.000 73.79809 20 VAL D O 1
ATOM 2162 N N . GLU D 2 21 ? 11.30000 15.53100 -21.45200 1.000 73.32595 21 GLU D N 1
ATOM 2163 C CA . GLU D 2 21 ? 11.54700 14.70100 -20.28100 1.000 76.67073 21 GLU D CA 1
ATOM 2164 C C . GLU D 2 21 ? 11.90900 15.54700 -19.07100 1.000 82.26369 21 GLU D C 1
ATOM 2165 O O . GLU D 2 21 ? 11.45800 15.26900 -17.95500 1.000 81.04433 21 GLU D O 1
ATOM 2171 N N . LEU D 2 22 ? 12.70000 16.60400 -19.27800 1.000 82.01610 22 LEU D N 1
ATOM 2172 C CA . LEU D 2 22 ? 13.28000 17.37000 -18.17400 1.000 77.72333 22 LEU D CA 1
ATOM 2173 C C . LEU D 2 22 ? 12.28300 18.36800 -17.59300 1.000 79.05917 22 LEU D C 1
ATOM 2174 O O . LEU D 2 22 ? 12.03300 18.38800 -16.38000 1.000 75.61048 22 LEU D O 1
ATOM 2179 N N . THR D 2 23 ? 11.73000 19.23500 -18.43100 1.000 82.26823 23 THR D N 1
ATOM 2180 C CA . THR D 2 23 ? 10.51700 19.92700 -18.03000 1.000 78.68700 23 THR D CA 1
ATOM 2181 C C . THR D 2 23 ? 9.36600 18.98800 -18.30400 1.000 79.94081 23 THR D C 1
ATOM 2182 O O . THR D 2 23 ? 9.56400 17.85700 -18.74200 1.000 85.43785 23 THR D O 1
ATOM 2186 N N . HIS D 2 24 ? 8.14000 19.42000 -18.08700 1.000 81.46488 24 HIS D N 1
ATOM 2187 C CA . HIS D 2 24 ? 7.12200 18.50700 -18.59000 1.000 78.20530 24 HIS D CA 1
ATOM 2188 C C . HIS D 2 24 ? 6.35100 19.20800 -19.69100 1.000 78.43272 24 HIS D C 1
ATOM 2189 O O . HIS D 2 24 ? 5.11500 19.20400 -19.70600 1.000 76.00061 24 HIS D O 1
ATOM 2196 N N . GLU D 2 25 ? 7.09300 19.81800 -20.61100 1.000 79.59433 25 GLU D N 1
ATOM 2197 C CA . GLU D 2 25 ? 6.49700 20.52800 -21.73000 1.000 83.86577 25 GLU D CA 1
ATOM 2198 C C . GLU D 2 25 ? 5.96500 19.54700 -22.76000 1.000 70.72680 25 GLU D C 1
ATOM 2199 O O . GLU D 2 25 ? 6.52400 18.47400 -22.97000 1.000 68.44471 25 GLU D O 1
ATOM 2205 N N . ARG D 2 26 ? 4.90600 19.96200 -23.43700 1.000 69.49821 26 ARG D N 1
ATOM 2206 C CA . ARG D 2 26 ? 4.29700 19.21000 -24.51400 1.000 65.88833 26 ARG D CA 1
ATOM 2207 C C . ARG D 2 26 ? 4.54700 19.91200 -25.84300 1.000 68.22023 26 ARG D C 1
ATOM 2208 O O . ARG D 2 26 ? 4.29600 21.11600 -25.97600 1.000 71.28712 26 ARG D O 1
ATOM 2216 N N . ILE D 2 27 ? 5.06500 19.15900 -26.81000 1.000 63.02064 27 ILE D N 1
ATOM 2217 C CA . ILE D 2 27 ? 5.29400 19.63200 -28.16900 1.000 64.50763 27 ILE D CA 1
ATOM 2218 C C . ILE D 2 27 ? 4.12300 19.18700 -29.02200 1.000 63.32940 27 ILE D C 1
ATOM 2219 O O . ILE D 2 27 ? 3.90400 17.98400 -29.20800 1.000 68.01222 27 ILE D O 1
ATOM 2224 N N . THR D 2 28 ? 3.36100 20.14300 -29.53400 1.000 61.44747 28 THR D N 1
ATOM 2225 C CA . THR D 2 28 ? 2.29300 19.83200 -30.47200 1.000 58.74279 28 THR D CA 1
ATOM 2226 C C . THR D 2 28 ? 2.91600 19.78600 -31.86100 1.000 67.77522 28 THR D C 1
ATOM 2227 O O . THR D 2 28 ? 3.49200 20.77600 -32.32100 1.000 71.42158 28 THR D O 1
ATOM 2231 N N . ILE D 2 29 ? 2.88200 18.61700 -32.48800 1.000 74.23424 29 ILE D N 1
ATOM 2232 C CA . ILE D 2 29 ? 3.53500 18.42800 -33.77600 1.000 73.68155 29 ILE D CA 1
ATOM 2233 C C . ILE D 2 29 ? 2.55200 18.81100 -34.86300 1.000 79.28576 29 ILE D C 1
ATOM 2234 O O . ILE D 2 29 ? 1.38700 18.39700 -34.82900 1.000 76.45404 29 ILE D O 1
ATOM 2239 N N . THR D 2 30 ? 3.00600 19.61100 -35.82200 1.000 85.14337 30 THR D N 1
ATOM 2240 C CA . THR D 2 30 ? 2.14300 20.05400 -36.91000 1.000 89.59298 30 THR D CA 1
ATOM 2241 C C . THR D 2 30 ? 2.64900 19.60100 -38.27400 1.000 92.29405 30 THR D C 1
ATOM 2242 O O . THR D 2 30 ? 3.72200 20.00900 -38.71800 1.000 97.41233 30 THR D O 1
ATOM 2246 N N . ARG D 2 31 ? 1.86600 18.75500 -38.93500 1.000 100.43000 31 ARG D N 1
ATOM 2247 C CA . ARG D 2 31 ? 2.22300 18.25000 -40.25400 1.000 106.61000 31 ARG D CA 1
ATOM 2248 C C . ARG D 2 31 ? 1.49800 19.04500 -41.33400 1.000 114.46000 31 ARG D C 1
ATOM 2249 O O . ARG D 2 31 ? 0.27000 19.14200 -41.32200 1.000 119.85000 31 ARG D O 1
ATOM 2257 N N . HIS D 2 32 ? 2.27000 19.61200 -42.25800 1.000 135.91534 32 HIS D N 1
ATOM 2258 C CA . HIS D 2 32 ? 1.73000 20.41200 -43.35700 1.000 129.32442 32 HIS D CA 1
ATOM 2259 C C . HIS D 2 32 ? 0.74700 21.47300 -42.86900 1.000 132.09545 32 HIS D C 1
ATOM 2260 O O . HIS D 2 32 ? -0.35800 21.60000 -43.39500 1.000 130.96080 32 HIS D O 1
ATOM 2267 N N . GLY D 2 33 ? 1.15900 22.23300 -41.85900 1.000 108.45103 33 GLY D N 1
ATOM 2268 C CA . GLY D 2 33 ? 0.32400 23.28000 -41.29900 1.000 112.18714 33 GLY D CA 1
ATOM 2269 C C . GLY D 2 33 ? -0.96600 22.74900 -40.70600 1.000 111.15000 33 GLY D C 1
ATOM 2270 O O . GLY D 2 33 ? -2.04000 23.30800 -40.93300 1.000 111.24000 33 GLY D O 1
ATOM 2271 N N . HIS D 2 34 ? -0.86200 21.66700 -39.94100 1.000 109.57000 34 HIS D N 1
ATOM 2272 C CA . HIS D 2 34 ? -2.02700 21.05700 -39.31100 1.000 111.72087 34 HIS D CA 1
ATOM 2273 C C . HIS D 2 34 ? -1.62400 20.17000 -38.13800 1.000 108.42815 34 HIS D C 1
ATOM 2274 O O . HIS D 2 34 ? -0.87900 19.20500 -38.31100 1.000 103.13030 34 HIS D O 1
ATOM 2281 N N . PRO D 2 35 ? -2.11700 20.49900 -36.93400 1.000 105.49234 35 PRO D N 1
ATOM 2282 C CA . PRO D 2 35 ? -1.81200 19.73000 -35.72300 1.000 101.46301 35 PRO D CA 1
ATOM 2283 C C . PRO D 2 35 ? -2.08800 18.24500 -35.92800 1.000 104.12911 35 PRO D C 1
ATOM 2284 O O . PRO D 2 35 ? -3.15000 17.88500 -36.43600 1.000 114.99056 35 PRO D O 1
ATOM 2288 N N . ALA D 2 36 ? -1.14300 17.39600 -35.53800 1.000 91.50799 36 ALA D N 1
ATOM 2289 C CA . ALA D 2 36 ? -1.30700 15.95300 -35.69900 1.000 85.07964 36 ALA D CA 1
ATOM 2290 C C . ALA D 2 36 ? -1.13800 15.19100 -34.38600 1.000 78.08672 36 ALA D C 1
ATOM 2291 O O . ALA D 2 36 ? -2.06200 14.51400 -33.92600 1.000 78.55965 36 ALA D O 1
ATOM 2293 N N . ALA D 2 37 ? 0.02800 15.30600 -33.76100 1.000 70.53740 37 ALA D N 1
ATOM 2294 C CA . ALA D 2 37 ? 0.31300 14.52600 -32.57300 1.000 63.89767 37 ALA D CA 1
ATOM 2295 C C . ALA D 2 37 ? 0.98800 15.38100 -31.52000 1.000 64.68914 37 ALA D C 1
ATOM 2296 O O . ALA D 2 37 ? 1.49400 16.47800 -31.79100 1.000 70.62898 37 ALA D O 1
ATOM 2298 N N . VAL D 2 38 ? 1.04500 14.83400 -30.30900 1.000 58.54687 38 VAL D N 1
ATOM 2299 C CA . VAL D 2 38 ? 1.68000 15.49800 -29.18000 1.000 58.36334 38 VAL D CA 1
ATOM 2300 C C . VAL D 2 38 ? 2.84900 14.65500 -28.67900 1.000 59.15393 38 VAL D C 1
ATOM 2301 O O . VAL D 2 38 ? 2.70300 13.45000 -28.45600 1.000 60.44784 38 VAL D O 1
ATOM 2305 N N . LEU D 2 39 ? 4.00100 15.29200 -28.49300 1.000 56.15903 39 LEU D N 1
ATOM 2306 C CA . LEU D 2 39 ? 5.11400 14.70300 -27.75600 1.000 58.38331 39 LEU D CA 1
ATOM 2307 C C . LEU D 2 39 ? 4.95700 15.05600 -26.27600 1.000 63.69434 39 LEU D C 1
ATOM 2308 O O . LEU D 2 39 ? 5.01800 16.23200 -25.89100 1.000 58.35211 39 LEU D O 1
ATOM 2313 N N . ILE D 2 40 ? 4.74700 14.04200 -25.44700 1.000 59.26805 40 ILE D N 1
ATOM 2314 C CA . ILE D 2 40 ? 4.58800 14.21400 -24.00900 1.000 55.43466 40 ILE D CA 1
ATOM 2315 C C . ILE D 2 40 ? 5.56500 13.28400 -23.29300 1.000 60.43201 40 ILE D C 1
ATOM 2316 O O . ILE D 2 40 ? 5.94300 12.22600 -23.80600 1.000 62.94660 40 ILE D O 1
ATOM 2321 N N . SER D 2 41 ? 5.99700 13.70300 -22.11200 1.000 58.50682 41 SER D N 1
ATOM 2322 C CA . SER D 2 41 ? 6.86000 12.87800 -21.27700 1.000 60.93708 41 SER D CA 1
ATOM 2323 C C . SER D 2 41 ? 6.08700 11.65500 -20.79000 1.000 62.71667 41 SER D C 1
ATOM 2324 O O . SER D 2 41 ? 4.88500 11.73300 -20.52600 1.000 59.09781 41 SER D O 1
ATOM 2327 N N . ALA D 2 42 ? 6.75900 10.50700 -20.69400 1.000 60.17735 42 ALA D N 1
ATOM 2328 C CA . ALA D 2 42 ? 6.05600 9.33500 -20.17900 1.000 63.95851 42 ALA D CA 1
ATOM 2329 C C . ALA D 2 42 ? 5.56200 9.59200 -18.76300 1.000 65.00499 42 ALA D C 1
ATOM 2330 O O . ALA D 2 42 ? 4.40500 9.32100 -18.43200 1.000 64.43010 42 ALA D O 1
ATOM 2332 N N . ASP D 2 43 ? 6.41900 10.15400 -17.92100 1.000 62.08631 43 ASP D N 1
ATOM 2333 C CA . ASP D 2 43 ? 6.01400 10.43000 -16.54900 1.000 63.35827 43 ASP D CA 1
ATOM 2334 C C . ASP D 2 43 ? 4.86700 11.43400 -16.50200 1.000 69.11221 43 ASP D C 1
ATOM 2335 O O . ASP D 2 43 ? 4.01900 11.37400 -15.60300 1.000 71.12733 43 ASP D O 1
ATOM 2340 N N . ASP D 2 44 ? 4.82800 12.36200 -17.46000 1.000 68.00076 44 ASP D N 1
ATOM 2341 C CA . ASP D 2 44 ? 3.75000 13.34700 -17.53100 1.000 66.24868 44 ASP D CA 1
ATOM 2342 C C . ASP D 2 44 ? 2.43000 12.65900 -17.85900 1.000 63.55433 44 ASP D C 1
ATOM 2343 O O . ASP D 2 44 ? 1.42200 12.84700 -17.16400 1.000 62.43573 44 ASP D O 1
ATOM 2348 N N . LEU D 2 45 ? 2.42500 11.83100 -18.90500 1.000 62.42663 45 LEU D N 1
ATOM 2349 C CA . LEU D 2 45 ? 1.23100 11.05400 -19.22800 1.000 66.96693 45 LEU D CA 1
ATOM 2350 C C . LEU D 2 45 ? 0.81000 10.18200 -18.04600 1.000 66.59455 45 LEU D C 1
ATOM 2351 O O . LEU D 2 45 ? -0.34700 10.22900 -17.60700 1.000 63.19687 45 LEU D O 1
ATOM 2356 N N . ALA D 2 46 ? 1.75400 9.40900 -17.49200 1.000 64.77875 46 ALA D N 1
ATOM 2357 C CA . ALA D 2 46 ? 1.46300 8.57600 -16.32400 1.000 64.43790 46 ALA D CA 1
ATOM 2358 C C . ALA D 2 46 ? 0.91100 9.39600 -15.18400 1.000 65.38681 46 ALA D C 1
ATOM 2359 O O . ALA D 2 46 ? 0.11900 8.89300 -14.38700 1.000 64.01780 46 ALA D O 1
ATOM 2361 N N . SER D 2 47 ? 1.30000 10.66800 -15.09900 1.000 65.25261 47 SER D N 1
ATOM 2362 C CA . SER D 2 47 ? 0.85000 11.48700 -13.98500 1.000 62.29975 47 SER D CA 1
ATOM 2363 C C . SER D 2 47 ? -0.62100 11.86500 -14.13000 1.000 63.80019 47 SER D C 1
ATOM 2364 O O . SER D 2 47 ? -1.35700 11.93600 -13.13600 1.000 66.56960 47 SER D O 1
ATOM 2367 N N . ILE D 2 48 ? -1.07800 12.11200 -15.35400 1.000 60.70089 48 ILE D N 1
ATOM 2368 C CA . ILE D 2 48 ? -2.48500 12.46100 -15.49500 1.000 63.26417 48 ILE D CA 1
ATOM 2369 C C . ILE D 2 48 ? -3.35800 11.20300 -15.48800 1.000 65.68281 48 ILE D C 1
ATOM 2370 O O . ILE D 2 48 ? -4.50400 11.24500 -15.02700 1.000 67.08770 48 ILE D O 1
ATOM 2375 N N . GLU D 2 49 ? -2.84100 10.05700 -15.94400 1.000 69.22117 49 GLU D N 1
ATOM 2376 C CA . GLU D 2 49 ? -3.63200 8.82800 -15.84600 1.000 62.23743 49 GLU D CA 1
ATOM 2377 C C . GLU D 2 49 ? -3.79600 8.37400 -14.39200 1.000 62.84666 49 GLU D C 1
ATOM 2378 O O . GLU D 2 49 ? -4.88600 7.94400 -13.99500 1.000 68.99226 49 GLU D O 1
ATOM 2384 N N . GLU D 2 50 ? -2.76400 8.52500 -13.55400 1.000 61.13766 50 GLU D N 1
ATOM 2385 C CA . GLU D 2 50 ? -2.96200 8.22000 -12.13400 1.000 60.39570 50 GLU D CA 1
ATOM 2386 C C . GLU D 2 50 ? -3.89300 9.23300 -11.46300 1.000 68.80736 50 GLU D C 1
ATOM 2387 O O . GLU D 2 50 ? -4.70900 8.86500 -10.61000 1.000 69.46483 50 GLU D O 1
ATOM 2393 N N . THR D 2 51 ? -3.82000 10.50700 -11.84000 1.000 61.41779 51 THR D N 1
ATOM 2394 C CA . THR D 2 51 ? -4.76400 11.45300 -11.25600 1.000 65.75987 51 THR D CA 1
ATOM 2395 C C . THR D 2 51 ? -6.19800 11.06300 -11.60600 1.000 64.75048 51 THR D C 1
ATOM 2396 O O . THR D 2 51 ? -7.09800 11.16600 -10.76100 1.000 68.14442 51 THR D O 1
ATOM 2400 N N . LEU D 2 52 ? -6.42500 10.57000 -12.83200 1.000 64.02637 52 LEU D N 1
ATOM 2401 C CA . LEU D 2 52 ? -7.74000 10.02200 -13.17100 1.000 72.93276 52 LEU D CA 1
ATOM 2402 C C . LEU D 2 52 ? -8.16100 8.92200 -12.20300 1.000 66.18374 52 LEU D C 1
ATOM 2403 O O . LEU D 2 52 ? -9.31900 8.86700 -11.78200 1.000 67.68186 52 LEU D O 1
ATOM 2408 N N . GLU D 2 53 ? -7.23800 8.02400 -11.86500 1.000 67.86206 53 GLU D N 1
ATOM 2409 C CA . GLU D 2 53 ? -7.56500 6.91700 -10.97000 1.000 72.71372 53 GLU D CA 1
ATOM 2410 C C . GLU D 2 53 ? -7.99500 7.42000 -9.60300 1.000 74.70054 53 GLU D C 1
ATOM 2411 O O . GLU D 2 53 ? -8.91300 6.86200 -8.98900 1.000 76.22733 53 GLU D O 1
ATOM 2417 N N . VAL D 2 54 ? -7.33500 8.46900 -9.10600 1.000 69.34396 54 VAL D N 1
ATOM 2418 C CA . VAL D 2 54 ? -7.68900 9.02900 -7.80900 1.000 64.97498 54 VAL D CA 1
ATOM 2419 C C . VAL D 2 54 ? -9.07000 9.65300 -7.87500 1.000 67.90918 54 VAL D C 1
ATOM 2420 O O . VAL D 2 54 ? -9.95100 9.36600 -7.05100 1.000 68.22172 54 VAL D O 1
ATOM 2424 N N . LEU D 2 55 ? -9.27600 10.51800 -8.86500 1.000 69.42011 55 LEU D N 1
ATOM 2425 C CA . LEU D 2 55 ? -10.53200 11.23900 -8.96000 1.000 66.38066 55 LEU D CA 1
ATOM 2426 C C . LEU D 2 55 ? -11.69700 10.29000 -9.18900 1.000 68.06268 55 LEU D C 1
ATOM 2427 O O . LEU D 2 55 ? -12.82600 10.59600 -8.81100 1.000 72.29799 55 LEU D O 1
ATOM 2432 N N . ARG D 2 56 ? -11.44900 9.12600 -9.77600 1.000 67.86039 56 ARG D N 1
ATOM 2433 C CA . ARG D 2 56 ? -12.55400 8.19700 -9.98400 1.000 76.19079 56 ARG D CA 1
ATOM 2434 C C . ARG D 2 56 ? -12.94200 7.48200 -8.69800 1.000 75.14302 56 ARG D C 1
ATOM 2435 O O . ARG D 2 56 ? -14.04800 6.93500 -8.61800 1.000 74.09281 56 ARG D O 1
ATOM 2443 N N . THR D 2 57 ? -12.06700 7.46500 -7.69700 1.000 76.96052 57 THR D N 1
ATOM 2444 C CA . THR D 2 57 ? -12.32100 6.66200 -6.50500 1.000 77.70654 57 THR D CA 1
ATOM 2445 C C . THR D 2 57 ? -13.34100 7.37200 -5.62300 1.000 74.16105 57 THR D C 1
ATOM 2446 O O . THR D 2 57 ? -13.12400 8.52900 -5.25400 1.000 74.84498 57 THR D O 1
ATOM 2450 N N . PRO D 2 58 ? -14.45500 6.73500 -5.28300 1.000 80.16439 58 PRO D N 1
ATOM 2451 C CA . PRO D 2 58 ? -15.48500 7.43400 -4.50300 1.000 77.30748 58 PRO D CA 1
ATOM 2452 C C . PRO D 2 58 ? -14.91500 7.95700 -3.19500 1.000 73.63686 58 PRO D C 1
ATOM 2453 O O . PRO D 2 58 ? -14.15800 7.27100 -2.51200 1.000 70.67208 58 PRO D O 1
ATOM 2457 N N . GLY D 2 59 ? -15.27100 9.19400 -2.85800 1.000 75.99719 59 GLY D N 1
ATOM 2458 C CA . GLY D 2 59 ? -14.86200 9.79200 -1.60500 1.000 72.88936 59 GLY D CA 1
ATOM 2459 C C . GLY D 2 59 ? -13.41200 10.21400 -1.52000 1.000 68.95956 59 GLY D C 1
ATOM 2460 O O . GLY D 2 59 ? -13.02700 10.83300 -0.52300 1.000 70.98683 59 GLY D O 1
ATOM 2461 N N . ALA D 2 60 ? -12.59300 9.90000 -2.52800 1.000 68.53717 60 ALA D N 1
ATOM 2462 C CA . ALA D 2 60 ? -11.17300 10.22500 -2.46500 1.000 67.48802 60 ALA D CA 1
ATOM 2463 C C . ALA D 2 60 ? -10.95200 11.72000 -2.33600 1.000 63.55891 60 ALA D C 1
ATOM 2464 O O . ALA D 2 60 ? -10.03900 12.16400 -1.62800 1.000 63.78650 60 ALA D O 1
ATOM 2466 N N . SER D 2 61 ? -11.76800 12.51900 -3.01900 1.000 63.38479 61 SER D N 1
ATOM 2467 C CA . SER D 2 61 ? -11.47700 13.94400 -3.06400 1.000 65.95173 61 SER D CA 1
ATOM 2468 C C . SER D 2 61 ? -11.67400 14.58000 -1.69900 1.000 66.65318 61 SER D C 1
ATOM 2469 O O . SER D 2 61 ? -10.87200 15.41700 -1.27600 1.000 68.54881 61 SER D O 1
ATOM 2472 N N . GLU D 2 62 ? -12.73300 14.19700 -0.99000 1.000 72.44250 62 GLU D N 1
ATOM 2473 C CA . GLU D 2 62 ? -12.97900 14.81300 0.30300 1.000 76.78925 62 GLU D CA 1
ATOM 2474 C C . GLU D 2 62 ? -12.06700 14.22400 1.36700 1.000 69.26123 62 GLU D C 1
ATOM 2475 O O . GLU D 2 62 ? -11.60700 14.93300 2.26900 1.000 70.30829 62 GLU D O 1
ATOM 2481 N N . ALA D 2 63 ? -11.78400 12.93000 1.26300 1.000 63.76800 63 ALA D N 1
ATOM 2482 C CA . ALA D 2 63 ? -10.84000 12.31900 2.18200 1.000 61.52696 63 ALA D CA 1
ATOM 2483 C C . ALA D 2 63 ? -9.46800 12.96800 2.08300 1.000 63.92650 63 ALA D C 1
ATOM 2484 O O . ALA D 2 63 ? -8.78300 13.15300 3.09800 1.000 63.23955 63 ALA D O 1
ATOM 2486 N N . ILE D 2 64 ? -9.04000 13.31400 0.86700 1.000 59.94791 64 ILE D N 1
ATOM 2487 C CA . ILE D 2 64 ? -7.75100 13.97600 0.71800 1.000 60.30097 64 ILE D CA 1
ATOM 2488 C C . ILE D 2 64 ? -7.77000 15.35500 1.37200 1.000 59.72587 64 ILE D C 1
ATOM 2489 O O . ILE D 2 64 ? -6.80700 15.73700 2.04900 1.000 58.48973 64 ILE D O 1
ATOM 2494 N N . ARG D 2 65 ? -8.87400 16.11100 1.22600 1.000 58.85855 65 ARG D N 1
ATOM 2495 C CA . ARG D 2 65 ? -8.94500 17.40200 1.90900 1.000 64.75313 65 ARG D CA 1
ATOM 2496 C C . ARG D 2 65 ? -8.89900 17.20900 3.41000 1.000 63.15632 65 ARG D C 1
ATOM 2497 O O . ARG D 2 65 ? -8.20300 17.94100 4.11900 1.000 57.92273 65 ARG D O 1
ATOM 2505 N N . GLU D 2 66 ? -9.58900 16.19700 3.91600 1.000 60.05738 66 GLU D N 1
ATOM 2506 C CA . GLU D 2 66 ? -9.51700 15.98200 5.35300 1.000 59.17515 66 GLU D CA 1
ATOM 2507 C C . GLU D 2 66 ? -8.11000 15.58700 5.78700 1.000 60.74584 66 GLU D C 1
ATOM 2508 O O . GLU D 2 66 ? -7.65500 15.99700 6.86100 1.000 57.38897 66 GLU D O 1
ATOM 2514 N N . GLY D 2 67 ? -7.38700 14.82300 4.96400 1.000 59.90498 67 GLY D N 1
ATOM 2515 C CA . GLY D 2 67 ? -6.02000 14.48000 5.32700 1.000 60.87952 67 GLY D CA 1
ATOM 2516 C C . GLY D 2 67 ? -5.07400 15.67100 5.26900 1.000 63.09159 67 GLY D C 1
ATOM 2517 O O . GLY D 2 67 ? -4.18000 15.81600 6.11900 1.000 56.60311 67 GLY D O 1
ATOM 2518 N N . LEU D 2 68 ? -5.23000 16.52600 4.25300 1.000 56.74860 68 LEU D N 1
ATOM 2519 C CA . LEU D 2 68 ? -4.45500 17.76900 4.22900 1.000 62.90243 68 LEU D CA 1
ATOM 2520 C C . LEU D 2 68 ? -4.71200 18.58300 5.48600 1.000 59.08128 68 LEU D C 1
ATOM 2521 O O . LEU D 2 68 ? -3.77500 19.10100 6.10400 1.000 58.63705 68 LEU D O 1
ATOM 2526 N N . ALA D 2 69 ? -5.97700 18.65900 5.90900 1.000 62.24277 69 ALA D N 1
ATOM 2527 C CA . ALA D 2 69 ? -6.30300 19.37300 7.13500 1.000 61.74336 69 ALA D CA 1
ATOM 2528 C C . ALA D 2 69 ? -5.58700 18.75800 8.32900 1.000 62.28276 69 ALA D C 1
ATOM 2529 O O . ALA D 2 69 ? -5.12800 19.48000 9.22900 1.000 65.76776 69 ALA D O 1
ATOM 2531 N N . ASP D 2 70 ? -5.46200 17.42500 8.34400 1.000 58.27206 70 ASP D N 1
ATOM 2532 C CA . ASP D 2 70 ? -4.72900 16.75900 9.42100 1.000 59.04257 70 ASP D CA 1
ATOM 2533 C C . ASP D 2 70 ? -3.28300 17.22000 9.45100 1.000 62.76225 70 ASP D C 1
ATOM 2534 O O . ASP D 2 70 ? -2.72400 17.49200 10.53100 1.000 63.37234 70 ASP D O 1
ATOM 2539 N N . VAL D 2 71 ? -2.65200 17.28000 8.27100 1.000 58.95137 71 VAL D N 1
ATOM 2540 C CA . VAL D 2 71 ? -1.27500 17.74300 8.18900 1.000 64.90505 71 VAL D CA 1
ATOM 2541 C C . VAL D 2 71 ? -1.17900 19.15600 8.72500 1.000 61.59346 71 VAL D C 1
ATOM 2542 O O . VAL D 2 71 ? -0.33100 19.45800 9.57000 1.000 64.44405 71 VAL D O 1
ATOM 2546 N N . ALA D 2 72 ? -2.08900 20.02800 8.27800 1.000 61.33646 72 ALA D N 1
ATOM 2547 C CA . ALA D 2 72 ? -2.10600 21.40300 8.76700 1.000 65.67503 72 ALA D CA 1
ATOM 2548 C C . ALA D 2 72 ? -2.21300 21.46600 10.28500 1.000 66.75415 72 ALA D C 1
ATOM 2549 O O . ALA D 2 72 ? -1.67500 22.38300 10.90200 1.000 67.97431 72 ALA D O 1
ATOM 2551 N N . ALA D 2 73 ? -2.89600 20.51800 10.91000 1.000 62.64770 73 ALA D N 1
ATOM 2552 C CA . ALA D 2 73 ? -2.99800 20.55200 12.35400 1.000 60.16015 73 ALA D CA 1
ATOM 2553 C C . ALA D 2 73 ? -1.95500 19.67600 13.04000 1.000 63.10333 73 ALA D C 1
ATOM 2554 O O . ALA D 2 73 ? -1.91900 19.63000 14.27300 1.000 67.23052 73 ALA D O 1
ATOM 2556 N N . GLY D 2 74 ? -1.10600 18.98500 12.28700 1.000 60.37534 74 GLY D N 1
ATOM 2557 C CA . GLY D 2 74 ? -0.20000 18.04800 12.92900 1.000 60.19814 74 GLY D CA 1
ATOM 2558 C C . GLY D 2 74 ? -0.92900 16.88900 13.57600 1.000 68.61456 74 GLY D C 1
ATOM 2559 O O . GLY D 2 74 ? -0.43000 16.30500 14.54300 1.000 68.52276 74 GLY D O 1
ATOM 2560 N N . ARG D 2 75 ? -2.11400 16.54800 13.06500 1.000 61.49670 75 ARG D N 1
ATOM 2561 C CA . ARG D 2 75 ? -2.92100 15.46500 13.61600 1.000 60.40097 75 ARG D CA 1
ATOM 2562 C C . ARG D 2 75 ? -2.45400 14.13800 13.00700 1.000 64.25829 75 ARG D C 1
ATOM 2563 O O . ARG D 2 75 ? -3.06300 13.59200 12.08300 1.000 61.73977 75 ARG D O 1
ATOM 2571 N N . PHE D 2 76 ? -1.33900 13.62000 13.53100 1.000 63.33950 76 PHE D N 1
ATOM 2572 C CA . PHE D 2 76 ? -0.79000 12.33200 13.11900 1.000 61.14823 76 PHE D CA 1
ATOM 2573 C C . PHE D 2 76 ? -0.91300 11.29300 14.23100 1.000 65.52714 76 PHE D C 1
ATOM 2574 O O . PHE D 2 76 ? -0.91200 11.62200 15.42100 1.000 69.94887 76 PHE D O 1
ATOM 2582 N N . VAL D 2 77 ? -0.97400 10.02700 13.82800 1.000 66.81733 77 VAL D N 1
ATOM 2583 C CA . VAL D 2 77 ? -1.07600 8.91300 14.76400 1.000 72.16320 77 VAL D CA 1
ATOM 2584 C C . VAL D 2 77 ? 0.31200 8.31700 14.98900 1.000 72.70807 77 VAL D C 1
ATOM 2585 O O . VAL D 2 77 ? 1.26000 8.60600 14.26500 1.000 72.71540 77 VAL D O 1
ATOM 2589 N N . SER D 2 78 ? 0.43300 7.46800 16.00700 1.000 75.45811 78 SER D N 1
ATOM 2590 C CA . SER D 2 78 ? 1.71900 6.84200 16.30200 1.000 79.93734 78 SER D CA 1
ATOM 2591 C C . SER D 2 78 ? 2.05100 5.77000 15.28000 1.000 76.09482 78 SER D C 1
ATOM 2592 O O . SER D 2 78 ? 1.23500 4.88100 15.00800 1.000 80.50159 78 SER D O 1
ATOM 2595 N N . ASN D 2 79 ? 3.26900 5.83500 14.73500 1.000 80.15961 79 ASN D N 1
ATOM 2596 C CA . ASN D 2 79 ? 3.71000 4.78800 13.81600 1.000 83.67939 79 ASN D CA 1
ATOM 2597 C C . ASN D 2 79 ? 3.79400 3.44400 14.52200 1.000 84.87502 79 ASN D C 1
ATOM 2598 O O . ASN D 2 79 ? 3.38200 2.41900 13.96700 1.000 89.29817 79 ASN D O 1
ATOM 2603 N N . ASP D 2 80 ? 4.28100 3.43600 15.76300 1.000 83.34252 80 ASP D N 1
ATOM 2604 C CA . ASP D 2 80 ? 4.39100 2.18700 16.50800 1.000 90.08167 80 ASP D CA 1
ATOM 2605 C C . ASP D 2 80 ? 3.03800 1.49700 16.66500 1.000 89.33940 80 ASP D C 1
ATOM 2606 O O . ASP D 2 80 ? 2.95100 0.26600 16.57600 1.000 92.35662 80 ASP D O 1
ATOM 2611 N N . GLU D 2 81 ? 1.96700 2.26800 16.88100 1.000 87.83962 81 GLU D N 1
ATOM 2612 C CA . GLU D 2 81 ? 0.64300 1.65800 16.99100 1.000 87.22538 81 GLU D CA 1
ATOM 2613 C C . GLU D 2 81 ? 0.17200 1.10600 15.65400 1.000 87.40463 81 GLU D C 1
ATOM 2614 O O . GLU D 2 81 ? -0.43900 0.03200 15.60600 1.000 90.06476 81 GLU D O 1
ATOM 2620 N N . ILE D 2 82 ? 0.42500 1.83100 14.55800 1.000 84.75821 82 ILE D N 1
ATOM 2621 C CA . ILE D 2 82 ? -0.02800 1.35800 13.25300 1.000 83.19505 82 ILE D CA 1
ATOM 2622 C C . ILE D 2 82 ? 0.64400 0.03200 12.91200 1.000 86.23237 82 ILE D C 1
ATOM 2623 O O . ILE D 2 82 ? -0.01500 -0.91800 12.47200 1.000 84.17482 82 ILE D O 1
ATOM 2628 N N . ARG D 2 83 ? 1.96300 -0.05800 13.12000 1.000 87.48806 83 ARG D N 1
ATOM 2629 C CA . ARG D 2 83 ? 2.67300 -1.32000 12.91500 1.000 93.81881 83 ARG D CA 1
ATOM 2630 C C . ARG D 2 83 ? 2.05200 -2.44000 13.74700 1.000 98.14369 83 ARG D C 1
ATOM 2631 O O . ARG D 2 83 ? 1.69000 -3.49800 13.22000 1.000 100.40000 83 ARG D O 1
ATOM 2639 N N . ASN D 2 84 ? 1.92900 -2.21200 15.06000 1.000 96.24294 84 ASN D N 1
ATOM 2640 C CA . ASN D 2 84 ? 1.31200 -3.16400 15.98000 1.000 98.48278 84 ASN D CA 1
ATOM 2641 C C . ASN D 2 84 ? 0.00800 -3.72800 15.43600 1.000 97.38883 84 ASN D C 1
ATOM 2642 O O . ASN D 2 84 ? -0.14000 -4.94200 15.25900 1.000 104.60841 84 ASN D O 1
ATOM 2647 N N . ARG D 2 85 ? -0.95500 -2.84600 15.17300 1.000 96.19067 85 ARG D N 1
ATOM 2648 C CA . ARG D 2 85 ? -2.28900 -3.29000 14.79200 1.000 95.65556 85 ARG D CA 1
ATOM 2649 C C . ARG D 2 85 ? -2.30400 -4.07600 13.48400 1.000 96.55106 85 ARG D C 1
ATOM 2650 O O . ARG D 2 85 ? -3.25200 -4.83300 13.24600 1.000 98.59724 85 ARG D O 1
ATOM 2658 N N . TYR D 2 86 ? -1.28300 -3.93100 12.62500 1.000 97.24750 86 TYR D N 1
ATOM 2659 C CA . TYR D 2 86 ? -1.35200 -4.63000 11.34500 1.000 101.95544 86 TYR D CA 1
ATOM 2660 C C . TYR D 2 86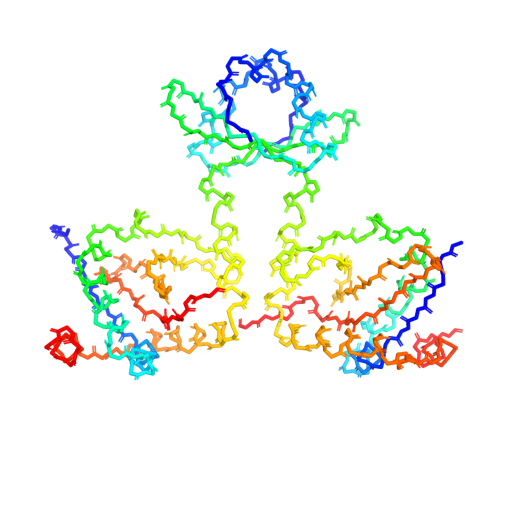 ? -0.04700 -5.33600 10.97800 1.000 106.02159 86 TYR D C 1
ATOM 2661 O O . TYR D 2 86 ? 0.26100 -5.47300 9.78900 1.000 104.30274 86 TYR D O 1
ATOM 2670 N N . THR D 2 87 ? 0.73200 -5.80200 11.95900 1.000 109.31339 87 THR D N 1
ATOM 2671 C CA . THR D 2 87 ? 1.94800 -6.55500 11.66600 1.000 116.44000 87 THR D CA 1
ATOM 2672 C C . THR D 2 87 ? 2.11400 -7.66800 12.69200 1.000 118.90355 87 THR D C 1
ATOM 2673 O O . THR D 2 87 ? 1.22200 -7.93600 13.50500 1.000 116.55576 87 THR D O 1
ATOM 2677 N N . ALA D 2 88 ? 3.27200 -8.32300 12.63400 1.000 119.89923 88 ALA D N 1
ATOM 2678 C CA . ALA D 2 88 ? 3.67500 -9.33200 13.60500 1.000 115.86053 88 ALA D CA 1
ATOM 2679 C C . ALA D 2 88 ? 5.18700 -9.54800 13.52400 1.000 117.05893 88 ALA D C 1
ATOM 2680 O O . ALA D 2 88 ? 5.92500 -9.21300 14.45600 1.000 117.67085 88 ALA D O 1
#

Sequence (343 aa):
SDDHPYHVAITATAARDLQRLPEKIAAACVEFVFGPLLNNPHRLGKPLRNDLEGLHSARRGDYRVVYAIDDGHHRVEIIHIARRSPYHVAITATAARDLQRLPEKIAAACVEFVFGPLLNNPHRLGKPLRNDLEGLHSARRGDYRVVYAIDDGHHRVEIIHIARRSASYAVVPLGEVRNRLSEYVAEVELTHERITITRHGHPAAVLISADDLASIEETLEVLRTPGASEAIREGLADVAAGRFVSNDEIRNRYTAAVVPLGEVRNRLSEYVAEVELTHERITITRHGHPAAVLISADDLASIEETLEVLRTPGASEAIREGLADVAAGRFVSNDEIRNRYTA

Radius of gyration: 23.23 Å; Cα contacts (8 Å, |Δi|>4): 623; chains: 4; bounding box: 60×42×60 Å

Solvent-accessible surface area: 16747 Å² total; per-residue (Å²): 74,128,139,114,78,50,86,3,8,2,0,22,8,0,16,126,4,2,132,163,24,64,80,179,25,0,24,51,0,3,121,5,2,28,23,58,0,31,86,47,12,112,186,46,9,62,59,0,50,51,67,12,118,60,10,27,1,1,92,119,57,68,9,11,0,3,0,14,23,32,76,69,103,62,44,0,5,0,0,12,4,12,120,81,138,134,27,114,14,6,4,0,35,20,0,17,112,3,3,96,142,21,56,142,182,28,0,40,47,0,3,128,11,4,37,32,42,0,20,77,59,3,96,199,64,4,71,61,3,43,62,96,15,124,64,10,24,1,1,102,136,55,42,6,3,0,2,0,18,30,41,84,73,140,78,69,0,15,1,0,15,5,7,102,66,79,36,53,85,60,106,10,73,21,31,92,0,72,85,130,0,45,73,41,0,26,70,0,59,130,68,73,66,68,1,32,0,22,47,163,76,124,74,2,0,6,0,0,3,37,95,6,13,30,0,3,69,3,0,8,44,2,13,74,26,132,42,2,15,92,19,4,116,96,0,75,51,7,33,96,63,45,124,55,54,55,41,114,122,14,110,122,142,9,53,129,77,110,12,63,23,39,72,0,81,106,78,1,41,101,29,0,28,64,0,55,140,56,83,81,62,2,38,0,21,50,179,82,101,76,3,0,8,0,0,0,19,84,1,11,29,1,6,64,4,0,8,35,2,15,15,8,52,48,2,42,126,19,1,165,114,0,75,53,9,37,94,60,46,127,58,47,49,40,94,114,12,95,118,150,21,75,156

B-factor: mean 78.63, std 15.58, range [46.46, 146.24]

Secondary structure (DSSP, 8-state):
--SS--EEEEEHHHHHHHHHS-HHHHHHHHHHIIIIIHH-TTTSSEE--GGGTT-EEEEETTEEEEEEEETTTTEEEEEEEEE--/--EEEEEHHHHHHHHHS-HHHHHHHHHHHHTHHHH-HHHHSEE--GGGTT-EEEEETTEEEEEEEEGGGTEEEEEEEEESS---/-EEEHHHHHHTHHHHHHHHHHH---EEEEETTEEEEEEEEHHHHHHHHHHHHHHTSTTHHHHHHHHHHHHHHT-EE-HHHHHHHS--/-EEEHHHHHHTHHHHHHHHHHS---EEEESSSSEEEEEEEHHHHHHHHHHHHHHHSTTHHHHHHHHHHHHHHT-EE-HHHHHHHT--

Nearest PDB structures (foldseek):
  3g5o-assembly1_B  TM=9.764E-01  e=4.260E-11  Mycobacterium tuberculosis H37Rv
  3g5o-assembly1_C  TM=9.597E-01  e=2.087E-10  Mycobacterium tuberculosis H37Rv
  4fxi-assembly2_B  TM=7.967E-01  e=1.258E-04  Escherichia coli K-12
  4fxe-assembly1_E  TM=8.203E-01  e=1.344E-04  Escherichia coli K-12
  2kc9-assembly1_A  TM=7.939E-01  e=6.584E-04  Escherichia coli K-12

Foldseek 3Di:
DPPLQAEEDEDPAAVVVLVVDDVVVSVVVVVCCGPVCSVCVPPQWAADDDVRGQWTWHDDDQKIWIWHCDVVRSYTYTDHMDTHD/DAAEAEDPQAVVQLVVDDVVVSVVVVVCVVPPCLVCVPPQWDADDDVRGQWTWHDDDQKIWIWHQDPVRRYIYTDHMDGNVDDD/DEEEDVVCVVPVVVVLVVLQPPQDKYQYDDPNHRDDIDGHPVNVVVVVVVVVQVPPVCRVVVVVVVVVCVVVVVDDDPVVVCVVPPD/DEDEPVVCVVPVVVVLVVCQVPQDKYQYAYPNHTDDIRGHPVRVVVVVVVVVQVVDPPSVVVVVVVVVCVVVVVDDDPVVVCVVPHD

GO terms:
  GO:0004519 endonuclease activity (F, IDA)
  GO:0006401 RNA catabolic process (P, IDA)
  GO:0045926 negative regulation of growth (P, IMP)

Organism: Mycobacterium tuberculosis (strain ATCC 25618 / H37Rv) (NCBI:txid83332)